Protein 1GU7 (pdb70)

Solvent-accessible surface area: 31553 Å² total; per-residue (Å²): 117,31,84,0,40,0,0,0,2,23,113,60,22,78,3,160,109,21,12,62,39,43,56,25,116,8,56,32,118,115,32,44,72,66,37,0,0,0,77,3,18,0,0,0,6,15,92,30,0,27,46,5,0,52,39,105,46,85,29,107,9,77,83,61,85,68,25,54,6,130,103,76,0,1,12,2,1,23,3,1,0,0,36,1,57,94,42,7,110,95,18,109,74,7,119,71,24,4,13,0,2,9,16,125,61,39,34,0,0,2,21,13,33,0,75,10,62,32,100,45,14,46,99,0,30,18,55,72,62,2,164,95,103,65,73,102,62,26,2,62,65,9,20,0,1,12,0,23,53,28,0,0,8,0,40,2,0,0,50,81,80,36,185,10,60,89,45,93,5,8,0,1,0,0,21,0,37,40,33,10,0,58,10,0,0,10,0,0,124,53,47,91,22,23,0,2,0,0,2,137,84,67,150,68,43,120,118,21,32,62,54,2,95,135,32,11,5,52,44,18,4,13,32,103,66,3,71,35,157,151,35,22,91,54,4,151,81,55,10,150,135,26,51,13,74,2,56,0,0,0,0,21,20,0,10,165,7,0,26,5,0,3,87,29,8,50,77,101,2,32,0,1,0,37,17,39,82,98,207,54,47,0,23,0,14,22,47,13,2,21,55,63,85,4,36,0,17,16,7,44,14,33,93,47,14,144,148,57,171,135,38,39,70,71,2,5,83,56,0,15,29,19,5,12,78,52,113,9,62,11,43,160,16,73,99,52,105,43,95,50,121,80,62,0,31,54,8,0,33,65,1,27,82,65,63,174,107,25,57,10,0,1,13,69,122,32,81,0,40,0,0,0,1,41,120,50,22,77,3,157,104,20,13,61,37,41,62,26,120,6,55,32,116,114,33,43,71,63,41,0,0,0,77,0,27,0,0,1,2,5,91,24,0,25,50,1,0,52,37,100,22,85,22,98,11,73,74,62,81,68,24,64,19,140,99,72,1,1,14,0,2,17,5,0,0,0,57,0,68,86,41,7,110,98,17,111,71,8,120,69,28,3,24,0,2,11,3,112,64,41,38,1,0,1,19,11,21,0,71,10,69,31,89,38,12,33,97,0,24,18,57,70,51,0,166,91,91,65,73,103,65,28,3,64,65,11,23,1,0,12,0,26,33,29,0,2,9,0,38,1,0,1,57,83,80,38,180,2,55,78,39,107,5,9,0,2,0,0,16,0,41,42,36,9,0,55,12,0,0,10,0,1,124,63,43,87,20,28,0,3,0,0,3,152,85,65,145,71,46,125,121,22,28,60,62,4,92,134,33,11,4,49,41,18,3,8,33,92,63,0,49,29,107,160,43,15,85,60,3,157,82,58,14,147,131,33,61,12,76,2,57,0,0,0,0,18,22,1,6,142,7,0,24,3,0,2,107,19,19,53,75,99,2,24,0,0,0,35,17,38,90,89,186,81,37,0,25,0,16,21,49,16,2,20,54,99,83,5,35,0,17,15,6,36,14,24,90,41,17,130,146,56,120,146,36,20,58,65,2,3,85,56,0,12,22,17,6,8,64,52,98,10,70,13,46,173,18,72,100,55,129,44,108,50,121,83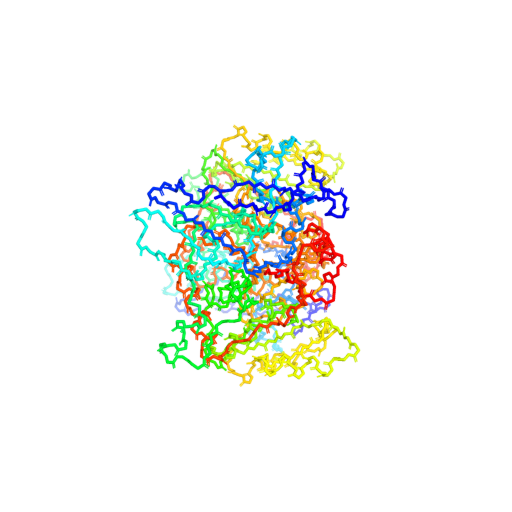,62,0,30,52,9,0,33,68,2,34,81,63,43,210,107,27,51,8,0,1,7,52

Radius of gyration: 31.9 Å; Cα contacts (8 Å, |Δi|>4): 1625; chains: 2; bounding box: 78×61×96 Å

Sequence (728 aa):
MITAQAVLYTQHGEPKDVLFTQSFEIDDDNLAPNEVIVKTLGSPVNPSDINQIQGVYPSKPAKTTGFGTTEPAAPCGNEGLFEVIKVGSNVSSLEAGDWVIPSHVNFGTWRTHALGNDDDFIKLPNPAQSKANGKPNGLTINQGATISVNPLTAYLMLTHYVKLTPGKDWFIQNGGTSAVGKYASQIGKLLNFNSISVIRDRPNLDEVVASLKELGATQVITEDQNNSREFGPTIKEWIKQSGGEAKLALNCVGGKSSTGIARKLNNNGLMLTYGGMSFQPVTIPTSLYIFKNFTSAGFWVTELLKNNKELKTSTLNQIIAWYEEGKLTDAKSIETLYDGTKPLHELYQDGVANSKDGKQLITYMITAQAVLYTQHGEPKDVLFTQSFEIDDDNLAPNEVIVKTLGSPVNPSDINQIQGVYPSKPAKTTGFGTTEPAAPCGNEGLFEVIKVGSNVSSLEAGDWVIPSHVNFGTWRTHALGNDDDFIKLPNPAQSKANGKPNGLTINQGATISVNPLTAYLMLTHYVKLTPGKDWFIQNGGTSAVGKYASQIGKLLNFNSISVIRDRPNLDEVVASLKELGATQVITEDQNNSREFGPTIKEWIKQSGGEAKLALNCVGGKSSTGIARKLNNNGLMLTYGGMSFQPVTIPTSLYIFKNFTSAGFWVTELLKNNKELKTSTLNQIIAWYEEGKLTDAKSIETLYDGTKPLHELYQDGVANSKDGKQLITY

InterPro domains:
  IPR011032 GroES-like superfamily [SSF50129] (23-195)
  IPR013149 Alcohol dehydrogenase-like, C-terminal [PF00107] (201-325)
  IPR013154 Alcohol dehydrogenase-like, N-terminal [PF08240] (55-125)
  IPR020843 Enoylreductase domain [SM00829] (35-384)
  IPR036291 NAD(P)-binding domain superfamily [SSF51735] (162-349)
  IPR051034 Mitochondrial Enoyl-ACP Reductase [PTHR43981] (22-384)

GO terms:
  GO:0006631 fatty acid metabolic process (P, IDA)
  GO:0019166 trans-2-enoyl-CoA reductase (NADPH) activity (F, IDA)
  GO:0005739 mitochondrion (C, EXP)

Organism: Candida tropicalis (NCBI:txid5482)

Structure (mmCIF, N/CA/C/O backbone):
data_1GU7
#
_entry.id   1GU7
#
_cell.length_a   66.328
_cell.length_b   100.513
_cell.length_c   80.686
_cell.angle_alpha   90.00
_cell.angle_beta   101.10
_cell.angle_gamma   90.00
#
_symmetry.space_group_name_H-M   'P 1 21 1'
#
loop_
_entity.id
_entity.type
_entity.pdbx_description
1 polymer 'ENOYL-[ACYL-CARRIER-PROTEIN] REDUCTASE [NADPH, B-SPECIFIC] 1,MITOCHONDRIAL'
2 non-polymer GLYCEROL
3 non-polymer 'SULFATE ION'
4 water water
#
loop_
_atom_site.group_PDB
_atom_site.id
_atom_site.type_symbol
_atom_site.label_atom_id
_atom_site.label_alt_id
_atom_site.label_comp_id
_atom_site.label_asym_id
_atom_site.label_entity_id
_atom_site.label_seq_id
_atom_site.pdbx_PDB_ins_code
_atom_site.Cartn_x
_atom_site.Cartn_y
_atom_site.Cartn_z
_atom_site.occupancy
_atom_site.B_iso_or_equiv
_atom_site.auth_seq_id
_atom_site.auth_comp_id
_atom_site.auth_asym_id
_atom_site.auth_atom_id
_atom_site.pdbx_PDB_model_num
ATOM 1 N N . MET A 1 1 ? -5.065 108.257 71.016 1.00 36.54 23 MET A N 1
ATOM 2 C CA . MET A 1 1 ? -5.442 109.033 69.802 1.00 35.69 23 MET A CA 1
ATOM 3 C C . MET A 1 1 ? -4.402 108.799 68.723 1.00 33.93 23 MET A C 1
ATOM 4 O O . MET A 1 1 ? -3.205 108.717 69.000 1.00 34.22 23 MET A O 1
ATOM 9 N N . ILE A 1 2 ? -4.869 108.709 67.486 1.00 31.50 24 ILE A N 1
ATOM 10 C CA . ILE A 1 2 ? -3.990 108.497 66.352 1.00 28.94 24 ILE A CA 1
ATOM 11 C C . ILE A 1 2 ? -4.121 109.715 65.449 1.00 26.23 24 ILE A C 1
ATOM 12 O O . ILE A 1 2 ? -5.220 110.197 65.233 1.00 26.95 24 ILE A O 1
ATOM 17 N N . THR A 1 3 ? -3.002 110.232 64.952 1.00 27.44 25 THR A N 1
ATOM 18 C CA . THR A 1 3 ? -3.055 111.361 64.030 1.00 27.67 25 THR A CA 1
ATOM 19 C C . THR A 1 3 ? -2.882 110.755 62.639 1.00 26.40 25 THR A C 1
ATOM 20 O O . THR A 1 3 ? -1.837 110.159 62.339 1.00 27.00 25 THR A O 1
ATOM 24 N N . ALA A 1 4 ? -3.920 110.887 61.822 1.00 25.12 26 ALA A N 1
ATOM 25 C CA . ALA A 1 4 ? -3.928 110.339 60.463 1.00 23.33 26 ALA A CA 1
ATOM 26 C C . ALA A 1 4 ? -3.818 111.421 59.393 1.00 23.59 26 ALA A C 1
ATOM 27 O O . ALA A 1 4 ? -3.977 112.613 59.679 1.00 23.91 26 ALA A O 1
ATOM 29 N N . GLN A 1 5 ? -3.533 111.010 58.157 1.00 21.15 27 GLN A N 1
ATOM 30 C CA . GLN A 1 5 ? -3.411 111.955 57.042 1.00 21.42 27 GLN A CA 1
ATOM 31 C C . GLN A 1 5 ? -4.304 111.470 55.905 1.00 22.68 27 GLN A C 1
ATOM 32 O O . GLN A 1 5 ? -4.317 110.271 55.619 1.00 18.50 27 GLN A O 1
ATOM 38 N N . ALA A 1 6 ? -5.040 112.381 55.272 1.00 20.33 28 ALA A N 1
ATOM 39 C CA . ALA A 1 6 ? -5.902 112.003 54.149 1.00 20.96 28 ALA A CA 1
ATOM 40 C C . ALA A 1 6 ? -5.731 112.950 52.977 1.00 21.99 28 ALA A C 1
ATOM 41 O O . ALA A 1 6 ? -5.540 114.156 53.163 1.00 21.80 28 ALA A O 1
ATOM 43 N N . VAL A 1 7 ? -5.808 112.394 51.768 1.00 18.34 29 VAL A N 1
ATOM 44 C CA . VAL A 1 7 ? -5.713 113.184 50.550 1.00 20.23 29 VAL A CA 1
ATOM 45 C C . VAL A 1 7 ? -7.154 113.588 50.228 1.00 20.96 29 VAL A C 1
ATOM 46 O O . VAL A 1 7 ? -8.045 112.734 50.113 1.00 20.33 29 VAL A O 1
ATOM 50 N N . LEU A 1 8 ? -7.385 114.894 50.110 1.00 21.25 30 LEU A N 1
ATOM 51 C CA . LEU A 1 8 ? -8.726 115.410 49.873 1.00 22.54 30 LEU A CA 1
ATOM 52 C C . LEU A 1 8 ? -8.755 116.527 48.831 1.00 23.20 30 LEU A C 1
ATOM 53 O O . LEU A 1 8 ? -7.716 116.987 48.351 1.00 24.25 30 LEU A O 1
ATOM 58 N N . TYR A 1 9 ? -9.965 116.934 48.477 1.00 25.07 31 TYR A N 1
ATOM 59 C CA . TYR A 1 9 ? -10.172 118.052 47.565 1.00 27.10 31 TYR A CA 1
ATOM 60 C C . TYR A 1 9 ? -11.494 118.704 47.974 1.00 28.71 31 TYR A C 1
ATOM 61 O O . TYR A 1 9 ? -12.387 118.046 48.521 1.00 28.17 31 TYR A O 1
ATOM 70 N N . THR A 1 10 ? -11.592 120.014 47.761 1.00 31.20 32 THR A N 1
ATOM 71 C CA . THR A 1 10 ? -12.801 120.746 48.114 1.00 33.06 32 THR A CA 1
ATOM 72 C C . THR A 1 10 ? -13.551 121.064 46.832 1.00 33.14 32 THR A C 1
ATOM 73 O O . THR A 1 10 ? -14.718 121.443 46.861 1.00 35.96 32 THR A O 1
ATOM 77 N N . GLN A 1 11 ? -12.864 120.901 45.711 1.00 32.42 33 GLN A N 1
ATOM 78 C CA . GLN A 1 11 ? -13.448 121.168 44.403 1.00 33.63 33 GLN A CA 1
ATOM 79 C C . GLN A 1 11 ? -12.903 120.186 43.363 1.00 32.30 33 GLN A C 1
ATOM 80 O O . GLN A 1 11 ? -11.727 119.814 43.403 1.00 29.88 33 GLN A O 1
ATOM 86 N N . HIS A 1 12 ? -13.756 119.774 42.430 1.00 31.76 34 HIS A N 1
ATOM 87 C CA . HIS A 1 12 ? -13.346 118.851 41.383 1.00 31.23 34 HIS A CA 1
ATOM 88 C C . HIS A 1 12 ? -12.411 119.510 40.388 1.00 31.64 34 HIS A C 1
ATOM 89 O O . HIS A 1 12 ? -12.500 120.714 40.130 1.00 31.43 34 HIS A O 1
ATOM 96 N N . GLY A 1 13 ? -11.524 118.709 39.819 1.00 28.48 35 GLY A N 1
ATOM 97 C CA . GLY A 1 13 ? -10.578 119.211 38.849 1.00 29.81 35 GLY A CA 1
ATOM 98 C C . GLY A 1 13 ? -9.522 118.160 38.645 1.00 29.18 35 GLY A C 1
ATOM 99 O O . GLY A 1 13 ? -9.687 117.027 39.103 1.00 27.06 35 GLY A O 1
ATOM 100 N N . GLU A 1 14 ? -8.444 118.520 37.964 1.00 27.28 36 GLU A N 1
ATOM 101 C CA . GLU A 1 14 ? -7.363 117.577 37.744 1.00 28.26 36 GLU A CA 1
ATOM 102 C C . GLU A 1 14 ? -6.674 117.370 39.097 1.00 28.01 36 GLU A C 1
ATOM 103 O O . GLU A 1 14 ? -6.503 118.319 39.865 1.00 25.58 36 GLU A O 1
ATOM 109 N N . PRO A 1 15 ? -6.296 116.121 39.421 1.00 25.90 37 PRO A N 1
ATOM 110 C CA . PRO A 1 15 ? -5.628 115.864 40.704 1.00 25.63 37 PRO A CA 1
ATOM 111 C C . PRO A 1 15 ? -4.477 116.832 41.019 1.00 27.09 37 PRO A C 1
ATOM 112 O O . PRO A 1 15 ? -4.335 117.286 42.156 1.00 25.47 37 PRO A O 1
ATOM 116 N N . LYS A 1 16 ? -3.675 117.152 40.008 1.00 27.11 38 LYS A N 1
ATOM 117 C CA . LYS A 1 16 ? -2.535 118.050 40.176 1.00 29.98 38 LYS A CA 1
ATOM 118 C C . LYS A 1 16 ? -2.920 119.459 40.639 1.00 29.57 38 LYS A C 1
ATOM 119 O O . LYS A 1 16 ? -2.080 120.183 41.185 1.00 29.41 38 LYS A O 1
ATOM 125 N N . ASP A 1 17 ? -4.177 119.841 40.435 1.00 28.39 39 ASP A N 1
ATOM 126 C CA . ASP A 1 17 ? -4.643 121.175 40.818 1.00 30.76 39 ASP A CA 1
ATOM 127 C C . ASP A 1 17 ? -5.471 121.252 42.093 1.00 30.87 39 ASP A C 1
ATOM 128 O O . ASP A 1 17 ? -5.465 122.278 42.774 1.00 32.36 39 ASP A O 1
ATOM 133 N N . VAL A 1 18 ? -6.189 120.183 42.422 1.00 27.83 40 VAL A N 1
ATOM 134 C CA . VAL A 1 18 ? -7.093 120.228 43.562 1.00 25.83 40 VAL A CA 1
ATOM 135 C C . VAL A 1 18 ? -6.802 119.415 44.824 1.00 23.95 40 VAL A C 1
ATOM 136 O O . VAL A 1 18 ? -7.470 119.604 45.836 1.00 23.78 40 VAL A O 1
ATOM 140 N N . LEU A 1 19 ? -5.821 118.523 44.777 1.00 24.88 41 LEU A N 1
ATOM 141 C CA . LEU A 1 19 ? -5.531 117.690 45.951 1.00 23.21 41 LEU A CA 1
ATOM 142 C C . LEU A 1 19 ? -4.652 118.342 47.016 1.00 22.57 41 LEU A C 1
ATOM 143 O O . LEU A 1 19 ? -3.789 119.150 46.703 1.00 24.33 41 LEU A O 1
ATOM 148 N N . PHE A 1 20 ? -4.893 117.988 48.275 1.00 21.32 42 PHE A N 1
ATOM 149 C CA . PHE A 1 20 ? -4.065 118.468 49.374 1.00 21.75 42 PHE A CA 1
ATOM 150 C C . PHE A 1 20 ? -4.149 117.427 50.486 1.00 23.11 42 PHE A C 1
ATOM 151 O O . PHE A 1 20 ? -5.010 116.536 50.452 1.00 22.07 42 PHE A O 1
ATOM 159 N N . THR A 1 21 ? -3.232 117.502 51.445 1.00 21.29 43 THR A N 1
ATOM 160 C CA . THR A 1 21 ? -3.247 116.551 52.540 1.00 20.19 43 THR A CA 1
ATOM 161 C C . THR A 1 21 ? -3.750 117.198 53.815 1.00 24.05 43 THR A C 1
ATOM 162 O O . THR A 1 21 ? -3.333 118.305 54.185 1.00 21.88 43 THR A O 1
ATOM 166 N N . GLN A 1 22 ? -4.649 116.484 54.477 1.00 24.85 44 GLN A N 1
ATOM 167 C CA . GLN A 1 22 ? -5.281 116.939 55.703 1.00 28.97 44 GLN A CA 1
ATOM 168 C C . GLN A 1 22 ? -4.959 116.021 56.864 1.00 29.97 44 GLN A C 1
ATOM 169 O O . GLN A 1 22 ? -5.080 114.802 56.761 1.00 27.14 44 GLN A O 1
ATOM 175 N N . SER A 1 23 ? -4.556 116.619 57.995 1.00 28.08 45 SER A N 1
ATOM 176 C CA . SER A 1 23 ? -4.280 115.793 59.148 1.00 30.27 45 SER A CA 1
ATOM 177 C C . SER A 1 23 ? -5.584 115.689 59.944 1.00 29.28 45 SER A C 1
ATOM 178 O O . SER A 1 23 ? -6.350 116.652 60.009 1.00 27.41 45 SER A O 1
ATOM 183 N N . PHE A 1 24 ? -5.874 114.518 60.509 1.00 26.72 46 PHE A N 1
ATOM 184 C CA . PHE A 1 24 ? -7.097 114.370 61.307 1.00 26.73 46 PHE A CA 1
ATOM 185 C C . PHE A 1 24 ? -6.872 113.344 62.412 1.00 27.58 46 PHE A C 1
ATOM 186 O O . PHE A 1 24 ? -5.933 112.546 62.345 1.00 27.05 46 PHE A O 1
ATOM 194 N N . GLU A 1 25 ? -7.711 113.381 63.442 1.00 27.83 47 GLU A N 1
ATOM 195 C CA . GLU A 1 25 ? -7.540 112.473 64.569 1.00 30.02 47 GLU A CA 1
ATOM 196 C C . GLU A 1 25 ? -8.616 111.414 64.699 1.00 28.08 47 GLU A C 1
ATOM 197 O O . GLU A 1 25 ? -9.789 111.640 64.398 1.00 27.87 47 GLU A O 1
ATOM 203 N N . ILE A 1 26 ? -8.187 110.240 65.149 1.00 28.22 48 ILE A N 1
ATOM 204 C CA . ILE A 1 26 ? -9.096 109.131 65.372 1.00 28.96 48 ILE A CA 1
ATOM 205 C C . ILE A 1 26 ? -8.842 108.722 66.811 1.00 29.36 48 ILE A C 1
ATOM 206 O O . ILE A 1 26 ? -7.699 108.480 67.195 1.00 29.42 48 ILE A O 1
ATOM 211 N N . ASP A 1 27 ? -9.903 108.646 67.602 1.00 31.39 49 ASP A N 1
ATOM 212 C CA . ASP A 1 27 ? -9.749 108.292 69.002 1.00 34.80 49 ASP A CA 1
ATOM 213 C C . ASP A 1 27 ? -9.865 106.796 69.213 1.00 34.32 49 ASP A C 1
ATOM 214 O O . ASP A 1 27 ? -10.963 106.264 69.324 1.00 35.09 49 ASP A O 1
ATOM 219 N N . ASP A 1 28 ? -8.720 106.127 69.285 1.00 36.06 50 ASP A N 1
ATOM 220 C CA . ASP A 1 28 ? -8.686 104.680 69.467 1.00 38.22 50 ASP A CA 1
ATOM 221 C C . ASP A 1 28 ? -9.065 104.238 70.874 1.00 41.05 50 ASP A C 1
ATOM 222 O O . ASP A 1 28 ? -9.240 103.042 71.131 1.00 41.68 50 ASP A O 1
ATOM 227 N N . ASP A 1 29 ? -9.204 105.194 71.786 1.00 43.25 51 ASP A N 1
ATOM 228 C CA . ASP A 1 29 ? -9.580 104.858 73.156 1.00 45.85 51 ASP A CA 1
ATOM 229 C C . ASP A 1 29 ? -11.081 105.003 73.370 1.00 46.64 51 ASP A C 1
ATOM 230 O O . ASP A 1 29 ? -11.581 104.757 74.469 1.00 47.97 51 ASP A O 1
ATOM 235 N N . ASN A 1 30 ? -11.805 105.395 72.325 1.00 46.43 52 ASN A N 1
ATOM 236 C CA . ASN A 1 30 ? -13.249 105.569 72.446 1.00 46.71 52 ASN A CA 1
ATOM 237 C C . ASN A 1 30 ? -14.030 104.920 71.303 1.00 45.44 52 ASN A C 1
ATOM 238 O O . ASN A 1 30 ? -14.907 105.538 70.707 1.00 45.05 52 ASN A O 1
ATOM 243 N N . LEU A 1 31 ? -13.718 103.660 71.018 1.00 43.56 53 LEU A N 1
ATOM 244 C CA . LEU A 1 31 ? -14.383 102.920 69.950 1.00 42.08 53 LEU A CA 1
ATOM 245 C C . LEU A 1 31 ? -15.760 102.401 70.371 1.00 40.89 53 LEU A C 1
ATOM 246 O O . LEU A 1 31 ? -15.916 101.870 71.467 1.00 40.61 53 LEU A O 1
ATOM 251 N N . ALA A 1 32 ? -16.751 102.562 69.501 1.00 38.96 54 ALA A N 1
ATOM 252 C CA . ALA A 1 32 ? -18.095 102.066 69.766 1.00 37.76 54 ALA A CA 1
ATOM 253 C C . ALA A 1 32 ? -18.029 100.548 69.597 1.00 38.19 54 ALA A C 1
ATOM 254 O O . ALA A 1 32 ? -17.145 100.036 68.908 1.00 37.91 54 ALA A O 1
ATOM 256 N N . PRO A 1 33 ? -18.961 99.808 70.221 1.00 37.74 55 PRO A N 1
ATOM 257 C CA . PRO A 1 33 ? -19.023 98.342 70.160 1.00 36.35 55 PRO A CA 1
ATOM 258 C C . PRO A 1 33 ? -18.741 97.652 68.823 1.00 34.72 55 PRO A C 1
ATOM 259 O O . PRO A 1 33 ? -18.035 96.645 68.791 1.00 34.05 55 PRO A O 1
ATOM 263 N N . ASN A 1 34 ? -19.295 98.175 67.732 1.00 34.08 56 ASN A N 1
ATOM 264 C CA . ASN A 1 34 ? -19.085 97.569 66.417 1.00 32.68 56 ASN A CA 1
ATOM 265 C C . ASN A 1 34 ? -18.024 98.261 65.549 1.00 30.66 56 ASN A C 1
ATOM 266 O O . ASN A 1 34 ? -17.879 97.923 64.376 1.00 29.54 56 ASN A O 1
ATOM 271 N N . GLU A 1 35 ? -17.279 99.202 66.114 1.00 28.93 57 GLU A N 1
ATOM 272 C CA . GLU A 1 35 ? -16.281 99.912 65.328 1.00 28.54 57 GLU A CA 1
ATOM 273 C C . GLU A 1 35 ? -14.926 99.236 65.219 1.00 26.60 57 GLU A C 1
ATOM 274 O O . GLU A 1 35 ? -14.535 98.424 66.062 1.00 24.46 57 GLU A O 1
ATOM 280 N N . VAL A 1 36 ? -14.214 99.593 64.153 1.00 24.51 58 VAL A N 1
ATOM 281 C CA . VAL A 1 36 ? -12.900 99.054 63.864 1.00 23.94 58 VAL A CA 1
ATOM 282 C C . VAL A 1 36 ? -11.991 100.184 63.367 1.00 22.96 58 VAL A C 1
ATOM 283 O O . VAL A 1 36 ? -12.442 101.071 62.641 1.00 23.49 58 VAL A O 1
ATOM 290 N N . ILE A 1 37 ? -10.731 100.169 63.784 1.00 19.86 59 ILE A N 1
ATOM 291 C CA . ILE A 1 37 ? -9.774 101.151 63.302 1.00 20.77 59 ILE A CA 1
ATOM 292 C C . ILE A 1 37 ? -8.741 100.369 62.516 1.00 20.20 59 ILE A C 1
ATOM 293 O O . ILE A 1 37 ? -8.259 99.331 62.981 1.00 19.95 59 ILE A O 1
ATOM 298 N N . VAL A 1 38 ? -8.418 100.864 61.326 1.00 17.97 60 VAL A N 1
ATOM 299 C CA . VAL A 1 38 ? -7.441 100.212 60.472 1.00 17.06 60 VAL A CA 1
ATOM 300 C C . VAL A 1 38 ? -6.352 101.183 60.073 1.00 16.98 60 VAL A C 1
ATOM 301 O O . VAL A 1 38 ? -6.555 102.405 60.089 1.00 16.98 60 VAL A O 1
ATOM 305 N N . LYS A 1 39 ? -5.199 100.626 59.721 1.00 17.44 61 LYS A N 1
ATOM 306 C CA . LYS A 1 39 ? -4.089 101.414 59.212 1.00 16.76 61 LYS A CA 1
ATOM 307 C C . LYS A 1 39 ? -3.942 100.945 57.763 1.00 16.83 61 LYS A C 1
ATOM 308 O O . LYS A 1 39 ? -4.067 99.759 57.468 1.00 16.54 61 LYS A O 1
ATOM 314 N N . THR A 1 40 ? -3.694 101.872 56.855 1.00 14.36 62 THR A N 1
ATOM 315 C CA . THR A 1 40 ? -3.553 101.525 55.444 1.00 15.10 62 THR A CA 1
ATOM 316 C C . THR A 1 40 ? -2.182 100.918 55.196 1.00 14.78 62 THR A C 1
ATOM 317 O O . THR A 1 40 ? -1.182 101.403 55.730 1.00 14.66 62 THR A O 1
ATOM 321 N N . LEU A 1 41 ? -2.132 99.842 54.409 1.00 15.50 63 LEU A N 1
ATOM 322 C CA . LEU A 1 41 ? -0.856 99.239 54.056 1.00 15.12 63 LEU A CA 1
ATOM 323 C C . LEU A 1 41 ? -0.464 99.703 52.655 1.00 14.61 63 LEU A C 1
ATOM 324 O O . LEU A 1 41 ? 0.719 99.877 52.353 1.00 15.10 63 LEU A O 1
ATOM 329 N N . GLY A 1 42 ? -1.461 99.873 51.788 1.00 15.01 64 GLY A N 1
ATOM 330 C CA . GLY A 1 42 ? -1.186 100.362 50.446 1.00 15.48 64 GLY A CA 1
ATOM 331 C C . GLY A 1 42 ? -2.483 100.583 49.680 1.00 14.66 64 GLY A C 1
ATOM 332 O O . GLY A 1 42 ? -3.487 99.929 49.941 1.00 13.98 64 GLY A O 1
ATOM 333 N N . SER A 1 43 ? -2.485 101.534 48.755 1.00 13.21 65 SER A N 1
ATOM 334 C CA . SER A 1 43 ? -3.673 101.753 47.940 1.00 13.98 65 SER A CA 1
ATOM 335 C C . SER A 1 43 ? -3.208 102.270 46.590 1.00 15.14 65 SER A C 1
ATOM 336 O O . SER A 1 43 ? -2.312 103.119 46.488 1.00 14.50 65 SER A O 1
ATOM 339 N N . PRO A 1 44 ? -3.782 101.713 45.520 1.00 14.60 66 PRO A N 1
ATOM 340 C CA . PRO A 1 44 ? -3.403 102.112 44.168 1.00 13.02 66 PRO A CA 1
ATOM 341 C C . PRO A 1 44 ? -4.095 103.332 43.622 1.00 12.91 66 PRO A C 1
ATOM 342 O O . PRO A 1 44 ? -5.099 103.806 44.154 1.00 13.39 66 PRO A O 1
ATOM 346 N N . VAL A 1 45 ? -3.559 103.789 42.500 1.00 15.31 67 VAL A N 1
ATOM 347 C CA . VAL A 1 45 ? -4.173 104.879 41.755 1.00 14.11 67 VAL A CA 1
ATOM 348 C C . VAL A 1 45 ? -4.802 104.202 40.538 1.00 16.13 67 VAL A C 1
ATOM 349 O O . VAL A 1 45 ? -4.085 103.654 39.692 1.00 17.16 67 VAL A O 1
ATOM 353 N N . ASN A 1 46 ? -6.130 104.216 40.478 1.00 16.35 68 ASN A N 1
ATOM 354 C CA . ASN A 1 46 ? -6.874 103.626 39.358 1.00 17.70 68 ASN A CA 1
ATOM 355 C C . ASN A 1 46 ? -7.565 104.731 38.565 1.00 19.81 68 ASN A C 1
ATOM 356 O O . ASN A 1 46 ? -7.847 105.797 39.081 1.00 17.49 68 ASN A O 1
ATOM 361 N N . PRO A 1 47 ? -7.863 104.473 37.288 1.00 22.03 69 PRO A N 1
ATOM 362 C CA . PRO A 1 47 ? -8.536 105.495 36.477 1.00 22.27 69 PRO A CA 1
ATOM 363 C C . PRO A 1 47 ? -9.820 106.032 37.109 1.00 22.27 69 PRO A C 1
ATOM 364 O O . PRO A 1 47 ? -10.076 107.236 37.059 1.00 21.87 69 PRO A O 1
ATOM 368 N N . SER A 1 48 ? -10.628 105.158 37.708 1.00 20.01 70 SER A N 1
ATOM 369 C CA . SER A 1 48 ? -11.870 105.599 38.323 1.00 20.98 70 SER A CA 1
ATOM 370 C C . SER A 1 48 ? -11.631 106.554 39.491 1.00 21.88 70 SER A C 1
ATOM 371 O O . SER A 1 48 ? -12.460 107.426 39.767 1.00 20.26 70 SER A O 1
ATOM 374 N N . ASP A 1 49 ? -10.506 106.385 40.189 1.00 20.13 71 ASP A N 1
ATOM 375 C CA . ASP A 1 49 ? -10.181 107.273 41.304 1.00 19.36 71 ASP A CA 1
ATOM 376 C C . ASP A 1 49 ? -9.975 108.682 40.749 1.00 18.97 71 ASP A C 1
ATOM 377 O O . ASP A 1 49 ? -10.421 109.661 41.333 1.00 20.51 71 ASP A O 1
ATOM 382 N N . ILE A 1 50 ? -9.255 108.752 39.639 1.00 20.61 72 ILE A N 1
ATOM 383 C CA . ILE A 1 50 ? -8.946 110.003 38.969 1.00 20.84 72 ILE A CA 1
ATOM 384 C C . ILE A 1 50 ? -10.225 110.646 38.417 1.00 23.96 72 ILE A C 1
ATOM 385 O O . ILE A 1 50 ? -10.424 111.850 38.539 1.00 22.73 72 ILE A O 1
ATOM 390 N N . ASN A 1 51 ? -11.109 109.841 37.834 1.00 24.61 73 ASN A N 1
ATOM 391 C CA . ASN A 1 51 ? -12.357 110.374 37.292 1.00 26.44 73 ASN A CA 1
ATOM 392 C C . ASN A 1 51 ? -13.264 110.957 38.385 1.00 26.24 73 ASN A C 1
ATOM 393 O O . ASN A 1 51 ? -13.982 111.928 38.145 1.00 26.25 73 ASN A O 1
ATOM 398 N N . GLN A 1 52 ? -13.242 110.386 39.589 1.00 24.71 74 GLN A N 1
ATOM 399 C CA . GLN A 1 52 ? -14.083 110.915 40.667 1.00 24.70 74 GLN A CA 1
ATOM 400 C C . GLN A 1 52 ? -13.604 112.299 41.082 1.00 26.88 74 GLN A C 1
ATOM 401 O O . GLN A 1 52 ? -14.416 113.196 41.345 1.00 27.19 74 GLN A O 1
ATOM 407 N N . ILE A 1 53 ? -12.285 112.451 41.172 1.00 26.29 75 ILE A N 1
ATOM 408 C CA . ILE A 1 53 ? -11.674 113.722 41.538 1.00 25.75 75 ILE A CA 1
ATOM 409 C C . ILE A 1 53 ? -11.992 114.742 40.437 1.00 26.34 75 ILE A C 1
ATOM 410 O O . ILE A 1 53 ? -12.253 115.915 40.721 1.00 28.79 75 ILE A O 1
ATOM 415 N N . GLN A 1 54 ? -11.979 114.287 39.187 1.00 26.49 76 GLN A N 1
ATOM 416 C CA . GLN A 1 54 ? -12.263 115.165 38.045 1.00 28.23 76 GLN A CA 1
ATOM 417 C C . GLN A 1 54 ? -13.724 115.554 38.018 1.00 29.68 76 GLN A C 1
ATOM 418 O O . GLN A 1 54 ? -14.104 116.531 37.359 1.00 31.40 76 GLN A O 1
ATOM 424 N N . GLY A 1 55 ? -14.542 114.784 38.730 1.00 29.59 77 GLY A N 1
ATOM 425 C CA . GLY A 1 55 ? -15.968 115.031 38.793 1.00 31.13 77 GLY A CA 1
ATOM 426 C C . GLY A 1 55 ? -16.747 114.422 37.636 1.00 32.47 77 GLY A C 1
ATOM 427 O O . GLY A 1 55 ? -17.898 114.792 37.408 1.00 33.98 77 GLY A O 1
ATOM 428 N N . VAL A 1 56 ? -16.134 113.493 36.903 1.00 33.66 78 VAL A N 1
ATOM 429 C CA . VAL A 1 56 ? -16.802 112.859 35.764 1.00 33.96 78 VAL A CA 1
ATOM 430 C C . VAL A 1 56 ? -17.071 111.361 35.939 1.00 34.49 78 VAL A C 1
ATOM 431 O O . VAL A 1 56 ? -17.092 110.610 34.966 1.00 38.19 78 VAL A O 1
ATOM 435 N N . TYR A 1 57 ? -17.282 110.932 37.175 1.00 33.22 79 TYR A N 1
ATOM 436 C CA . TYR A 1 57 ? -17.567 109.530 37.454 1.00 32.17 79 TYR A CA 1
ATOM 437 C C . TYR A 1 57 ? -18.949 109.464 38.101 1.00 32.75 79 TYR A C 1
ATOM 438 O O . TYR A 1 57 ? -19.283 110.292 38.950 1.00 32.90 79 TYR A O 1
ATOM 447 N N . PRO A 1 58 ? -19.781 108.488 37.695 1.00 32.58 80 PRO A N 1
ATOM 448 C CA . PRO A 1 58 ? -21.141 108.307 38.219 1.00 34.09 80 PRO A CA 1
ATOM 449 C C . PRO A 1 58 ? -21.284 108.121 39.725 1.00 35.13 80 PRO A C 1
ATOM 450 O O . PRO A 1 58 ? -22.321 108.447 40.304 1.00 35.12 80 PRO A O 1
ATOM 454 N N . SER A 1 59 ? -20.251 107.598 40.367 1.00 35.01 81 SER A N 1
ATOM 455 C CA . SER A 1 59 ? -20.312 107.375 41.804 1.00 37.51 81 SER A CA 1
ATOM 456 C C . SER A 1 59 ? -19.160 108.116 42.481 1.00 38.20 81 SER A C 1
ATOM 457 O O . SER A 1 59 ? -18.016 108.017 42.039 1.00 37.41 81 SER A O 1
ATOM 460 N N . LYS A 1 60 ? -19.459 108.860 43.545 1.00 38.78 82 LYS A N 1
ATOM 461 C CA . LYS A 1 60 ? -18.419 109.608 44.249 1.00 40.77 82 LYS A CA 1
ATOM 462 C C . LYS A 1 60 ? -18.683 109.757 45.748 1.00 39.26 82 LYS A C 1
ATOM 463 O O . LYS A 1 60 ? -19.824 109.788 46.183 1.00 39.90 82 LYS A O 1
ATOM 469 N N . PRO A 1 61 ? -17.614 109.833 46.553 1.00 38.74 83 PRO A N 1
ATOM 470 C CA . PRO A 1 61 ? -17.736 109.987 48.006 1.00 38.56 83 PRO A CA 1
ATOM 471 C C . PRO A 1 61 ? -18.332 111.348 48.332 1.00 39.52 83 PRO A C 1
ATOM 472 O O . PRO A 1 61 ? -18.006 112.351 47.692 1.00 37.63 83 PRO A O 1
ATOM 476 N N . ALA A 1 62 ? -19.194 111.381 49.337 1.00 40.48 84 ALA A N 1
ATOM 477 C CA . ALA A 1 62 ? -19.835 112.628 49.728 1.00 42.53 84 ALA A CA 1
ATOM 478 C C . ALA A 1 62 ? -18.823 113.580 50.343 1.00 43.49 84 ALA A C 1
ATOM 479 O O . ALA A 1 62 ? -17.803 113.158 50.889 1.00 43.12 84 ALA A O 1
ATOM 481 N N . LYS A 1 63 ? -19.088 114.876 50.245 1.00 45.85 85 LYS A N 1
ATOM 482 C CA . LYS A 1 63 ? -18.179 115.844 50.837 1.00 47.14 85 LYS A CA 1
ATOM 483 C C . LYS A 1 63 ? -18.561 116.051 52.290 1.00 47.28 85 LYS A C 1
ATOM 484 O O . LYS A 1 63 ? -19.743 116.069 52.630 1.00 48.86 85 LYS A O 1
ATOM 490 N N . THR A 1 64 ? -17.564 116.206 53.151 1.00 47.76 86 THR A N 1
ATOM 491 C CA . THR A 1 64 ? -17.848 116.414 54.559 1.00 47.06 86 THR A CA 1
ATOM 492 C C . THR A 1 64 ? -16.774 117.168 55.312 1.00 46.71 86 THR A C 1
ATOM 493 O O . THR A 1 64 ? -15.665 117.398 54.822 1.00 44.57 86 THR A O 1
ATOM 497 N N . THR A 1 65 ? -17.135 117.532 56.533 1.00 47.30 87 THR A N 1
ATOM 498 C CA . THR A 1 65 ? -16.263 118.253 57.435 1.00 48.67 87 THR A CA 1
ATOM 499 C C . THR A 1 65 ? -15.595 117.198 58.299 1.00 48.25 87 THR A C 1
ATOM 500 O O . THR A 1 65 ? -14.725 117.505 59.114 1.00 48.35 87 THR A O 1
ATOM 504 N N . GLY A 1 66 ? -16.020 115.950 58.089 1.00 46.90 88 GLY A N 1
ATOM 505 C CA . GLY A 1 66 ? -15.512 114.811 58.832 1.00 43.70 88 GLY A CA 1
ATOM 506 C C . GLY A 1 66 ? -14.027 114.756 59.113 1.00 42.72 88 GLY A C 1
ATOM 507 O O . GLY A 1 66 ? -13.622 114.387 60.216 1.00 43.46 88 GLY A O 1
ATOM 508 N N . PHE A 1 67 ? -13.202 115.097 58.129 1.00 40.23 89 PHE A N 1
ATOM 509 C CA . PHE A 1 67 ? -11.768 115.067 58.346 1.00 38.80 89 PHE A CA 1
ATOM 510 C C . PHE A 1 67 ? -11.348 116.397 58.992 1.00 40.72 89 PHE A C 1
ATOM 511 O O . PHE A 1 67 ? -10.173 116.750 59.047 1.00 36.64 89 PHE A O 1
ATOM 519 N N . GLY A 1 68 ? -12.355 117.116 59.484 1.00 43.89 90 GLY A N 1
ATOM 520 C CA . GLY A 1 68 ? -12.144 118.379 60.170 1.00 48.41 90 GLY A CA 1
ATOM 521 C C . GLY A 1 68 ? -11.849 119.611 59.337 1.00 49.95 90 GLY A C 1
ATOM 522 O O . GLY A 1 68 ? -12.112 120.726 59.777 1.00 51.84 90 GLY A O 1
ATOM 523 N N . THR A 1 69 ? -11.298 119.414 58.146 1.00 51.48 91 THR A N 1
ATOM 524 C CA . THR A 1 69 ? -10.941 120.511 57.248 1.00 52.39 91 THR A CA 1
ATOM 525 C C . THR A 1 69 ? -11.746 121.791 57.378 1.00 53.44 91 THR A C 1
ATOM 526 O O . THR A 1 69 ? -12.867 121.813 57.898 1.00 52.98 91 THR A O 1
ATOM 530 N N . THR A 1 70 ? -11.138 122.861 56.874 1.00 54.84 92 THR A N 1
ATOM 531 C CA . THR A 1 70 ? -11.781 124.158 56.805 1.00 55.61 92 THR A CA 1
ATOM 532 C C . THR A 1 70 ? -12.328 124.033 55.369 1.00 55.94 92 THR A C 1
ATOM 533 O O . THR A 1 70 ? -11.550 124.020 54.414 1.00 56.87 92 THR A O 1
ATOM 537 N N . GLU A 1 71 ? -13.646 123.878 55.236 1.00 56.08 93 GLU A N 1
ATOM 538 C CA . GLU A 1 71 ? -14.347 123.736 53.944 1.00 55.59 93 GLU A CA 1
ATOM 539 C C . GLU A 1 71 ? -14.665 122.284 53.553 1.00 54.05 93 GLU A C 1
ATOM 540 O O . GLU A 1 71 ? -13.798 121.410 53.620 1.00 53.86 93 GLU A O 1
ATOM 546 N N . PRO A 1 72 ? -15.933 122.011 53.178 1.00 51.81 94 PRO A N 1
ATOM 547 C CA . PRO A 1 72 ? -16.359 120.675 52.768 1.00 49.50 94 PRO A CA 1
ATOM 548 C C . PRO A 1 72 ? -15.285 120.029 51.900 1.00 46.65 94 PRO A C 1
ATOM 549 O O . PRO A 1 72 ? -14.649 120.698 51.078 1.00 46.02 94 PRO A O 1
ATOM 553 N N . ALA A 1 73 ? -15.069 118.732 52.097 1.00 42.84 95 ALA A N 1
ATOM 554 C CA . ALA A 1 73 ? -14.037 118.032 51.349 1.00 37.14 95 ALA A CA 1
ATOM 555 C C . ALA A 1 73 ? -14.333 116.548 51.180 1.00 34.07 95 ALA A C 1
ATOM 556 O O . ALA A 1 73 ? -14.929 115.919 52.055 1.00 33.16 95 ALA A O 1
ATOM 558 N N . ALA A 1 74 ? -13.897 115.997 50.049 1.00 30.34 96 ALA A N 1
ATOM 559 C CA . ALA A 1 74 ? -14.115 114.583 49.746 1.00 28.31 96 ALA A CA 1
ATOM 560 C C . ALA A 1 74 ? -12.804 113.814 49.726 1.00 25.62 96 ALA A C 1
ATOM 561 O O . ALA A 1 74 ? -11.768 114.344 49.316 1.00 22.43 96 ALA A O 1
ATOM 563 N N . PRO A 1 75 ? -12.834 112.548 50.179 1.00 22.08 97 PRO A N 1
ATOM 564 C CA . PRO A 1 75 ? -11.622 111.719 50.188 1.00 21.94 97 PRO A CA 1
ATOM 565 C C . PRO A 1 75 ? -11.442 111.127 48.785 1.00 19.98 97 PRO A C 1
ATOM 566 O O . PRO A 1 75 ? -12.276 111.359 47.902 1.00 21.52 97 PRO A O 1
ATOM 570 N N . CYS A 1 76 ? -10.359 110.378 48.582 1.00 17.66 98 CYS A N 1
ATOM 571 C CA . CYS A 1 76 ? -10.032 109.816 47.274 1.00 16.29 98 CYS A CA 1
ATOM 572 C C . CYS A 1 76 ? -9.668 108.353 47.361 1.00 16.25 98 CYS A C 1
ATOM 573 O O . CYS A 1 76 ? -9.183 107.888 48.395 1.00 16.81 98 CYS A O 1
ATOM 576 N N . GLY A 1 77 ? -9.871 107.649 46.250 1.00 16.91 99 GLY A N 1
ATOM 577 C CA . GLY A 1 77 ? -9.494 106.245 46.188 1.00 14.06 99 GLY A CA 1
ATOM 578 C C . GLY A 1 77 ? -10.588 105.276 46.583 1.00 15.76 99 GLY A C 1
ATOM 579 O O . GLY A 1 77 ? -11.289 105.493 47.565 1.00 15.22 99 GLY A O 1
ATOM 580 N N . ASN A 1 78 ? -10.725 104.191 45.824 1.00 15.76 100 ASN A N 1
ATOM 581 C CA . ASN A 1 78 ? -11.749 103.191 46.122 1.00 14.65 100 ASN A CA 1
ATOM 582 C C . ASN A 1 78 ? -11.180 101.830 46.521 1.00 14.80 100 ASN A C 1
ATOM 583 O O . ASN A 1 78 ? -11.872 101.036 47.148 1.00 17.56 100 ASN A O 1
ATOM 588 N N . GLU A 1 79 ? -9.936 101.562 46.136 1.00 14.60 101 GLU A N 1
ATOM 589 C CA . GLU A 1 79 ? -9.319 100.274 46.445 1.00 14.92 101 GLU A CA 1
ATOM 590 C C . GLU A 1 79 ? -8.163 100.429 47.404 1.00 14.57 101 GLU A C 1
ATOM 591 O O . GLU A 1 79 ? -7.447 101.431 47.373 1.00 13.81 101 GLU A O 1
ATOM 597 N N . GLY A 1 80 ? -7.955 99.416 48.230 1.00 14.02 102 GLY A N 1
ATOM 598 C CA . GLY A 1 80 ? -6.814 99.476 49.126 1.00 13.37 102 GLY A CA 1
ATOM 599 C C . GLY A 1 80 ? -6.766 98.340 50.113 1.00 14.24 102 GLY A C 1
ATOM 600 O O . GLY A 1 80 ? -7.795 97.702 50.371 1.00 14.23 102 GLY A O 1
ATOM 601 N N . LEU A 1 81 ? -5.573 98.099 50.662 1.00 13.38 103 LEU A N 1
ATOM 602 C CA . LEU A 1 81 ? -5.369 97.051 51.663 1.00 12.99 103 LEU A CA 1
ATOM 603 C C . LEU A 1 81 ? -5.101 97.734 52.992 1.00 13.52 103 LEU A C 1
ATOM 604 O O . LEU A 1 81 ? -4.257 98.639 53.075 1.00 14.33 103 LEU A O 1
ATOM 609 N N . PHE A 1 82 ? -5.833 97.304 54.020 1.00 14.44 104 PHE A N 1
ATOM 610 C CA . PHE A 1 82 ? -5.718 97.861 55.365 1.00 13.30 104 PHE A CA 1
ATOM 611 C C . PHE A 1 82 ? -5.463 96.759 56.368 1.00 14.15 104 PHE A C 1
ATOM 612 O O . PHE A 1 82 ? -5.676 95.576 56.084 1.00 15.27 104 PHE A O 1
ATOM 620 N N . GLU A 1 83 ? -5.008 97.152 57.556 1.00 14.97 105 GLU A N 1
ATOM 621 C CA . GLU A 1 83 ? -4.764 96.179 58.618 1.00 14.42 105 GLU A CA 1
ATOM 622 C C . GLU A 1 83 ? -5.463 96.667 59.873 1.00 15.13 105 GLU A C 1
ATOM 623 O O . GLU A 1 83 ? -5.348 97.831 60.258 1.00 15.03 105 GLU A O 1
ATOM 629 N N . VAL A 1 84 ? -6.208 95.775 60.500 1.00 14.24 106 VAL A N 1
ATOM 630 C CA . VAL A 1 84 ? -6.930 96.131 61.721 1.00 15.97 106 VAL A CA 1
ATOM 631 C C . VAL A 1 84 ? -5.951 96.414 62.858 1.00 17.40 106 VAL A C 1
ATOM 632 O O . VAL A 1 84 ? -5.028 95.631 63.116 1.00 14.91 106 VAL A O 1
ATOM 636 N N . ILE A 1 85 ? -6.134 97.533 63.548 1.00 17.91 107 ILE A N 1
ATOM 637 C CA . ILE A 1 85 ? -5.239 97.778 64.655 1.00 20.68 107 ILE A CA 1
ATOM 638 C C . ILE A 1 85 ? -6.002 97.717 65.967 1.00 21.27 107 ILE A C 1
ATOM 639 O O . ILE A 1 85 ? -5.421 97.422 67.004 1.00 22.79 107 ILE A O 1
ATOM 644 N N . LYS A 1 86 ? -7.308 97.948 65.921 1.00 22.16 108 LYS A N 1
ATOM 645 C CA . LYS A 1 86 ? -8.115 97.878 67.145 1.00 24.07 108 LYS A CA 1
ATOM 646 C C . LYS A 1 86 ? -9.597 97.716 66.821 1.00 24.21 108 LYS A C 1
ATOM 647 O O . LYS A 1 86 ? -10.078 98.250 65.827 1.00 23.08 108 LYS A O 1
ATOM 653 N N . VAL A 1 87 ? -10.325 96.977 67.661 1.00 24.12 109 VAL A N 1
ATOM 654 C CA . VAL A 1 87 ? -11.750 96.757 67.438 1.00 24.43 109 VAL A CA 1
ATOM 655 C C . VAL A 1 87 ? -12.562 97.005 68.703 1.00 26.59 109 VAL A C 1
ATOM 656 O O . VAL A 1 87 ? -12.023 96.948 69.813 1.00 27.06 109 VAL A O 1
ATOM 660 N N . GLY A 1 88 ? -13.849 97.286 68.514 1.00 27.92 110 GLY A N 1
ATOM 661 C CA . GLY A 1 88 ? -14.754 97.539 69.623 1.00 30.66 110 GLY A CA 1
ATOM 662 C C . GLY A 1 88 ? -15.152 96.269 70.362 1.00 32.88 110 GLY A C 1
ATOM 663 O O . GLY A 1 88 ? -14.900 95.150 69.899 1.00 30.89 110 GLY A O 1
ATOM 664 N N . SER A 1 89 ? -15.795 96.454 71.514 1.00 33.05 111 SER A N 1
ATOM 665 C CA . SER A 1 89 ? -16.226 95.354 72.376 1.00 34.48 111 SER A CA 1
ATOM 666 C C . SER A 1 89 ? -17.179 94.327 71.776 1.00 34.62 111 SER A C 1
ATOM 667 O O . SER A 1 89 ? -17.265 93.211 72.281 1.00 36.16 111 SER A O 1
ATOM 670 N N . ASN A 1 90 ? -17.904 94.684 70.723 1.00 33.99 112 ASN A N 1
ATOM 671 C CA . ASN A 1 90 ? -18.839 93.739 70.121 1.00 33.71 112 ASN A CA 1
ATOM 672 C C . ASN A 1 90 ? -18.336 93.174 68.790 1.00 33.41 112 ASN A C 1
ATOM 673 O O . ASN A 1 90 ? -19.067 92.475 68.089 1.00 32.95 112 ASN A O 1
ATOM 678 N N . VAL A 1 91 ? -17.087 93.477 68.440 1.00 31.54 113 VAL A N 1
ATOM 679 C CA . VAL A 1 91 ? -16.537 92.975 67.185 1.00 28.48 113 VAL A CA 1
ATOM 680 C C . VAL A 1 91 ? -15.912 91.593 67.370 1.00 27.74 113 VAL A C 1
ATOM 681 O O . VAL A 1 91 ? -15.015 91.408 68.198 1.00 28.51 113 VAL A O 1
ATOM 685 N N . SER A 1 92 ? -16.386 90.622 66.593 1.00 28.59 114 SER A N 1
ATOM 686 C CA . SER A 1 92 ? -15.871 89.257 66.681 1.00 27.91 114 SER A CA 1
ATOM 687 C C . SER A 1 92 ? -15.296 88.759 65.353 1.00 28.74 114 SER A C 1
ATOM 688 O O . SER A 1 92 ? -14.464 87.856 65.321 1.00 27.87 114 SER A O 1
ATOM 691 N N . SER A 1 93 ? -15.741 89.369 64.262 1.00 26.80 115 SER A N 1
ATOM 692 C CA . SER A 1 93 ? -15.320 88.982 62.924 1.00 27.09 115 SER A CA 1
ATOM 693 C C . SER A 1 93 ? -13.902 89.422 62.542 1.00 25.65 115 SER A C 1
ATOM 694 O O . SER A 1 93 ? -13.307 88.869 61.608 1.00 26.29 115 SER A O 1
ATOM 697 N N . LEU A 1 94 ? -13.370 90.399 63.269 1.00 22.44 116 LEU A N 1
ATOM 698 C CA . LEU A 1 94 ? -12.035 90.943 62.993 1.00 21.57 116 LEU A CA 1
ATOM 699 C C . LEU A 1 94 ? -11.220 91.111 64.281 1.00 21.09 116 LEU A C 1
ATOM 700 O O . LEU A 1 94 ? -11.779 91.349 65.353 1.00 21.68 116 LEU A O 1
ATOM 705 N N . GLU A 1 95 ? -9.902 90.995 64.165 1.00 20.38 117 GLU A N 1
ATOM 706 C CA . GLU A 1 95 ? -8.986 91.143 65.297 1.00 21.92 117 GLU A CA 1
ATOM 707 C C . GLU A 1 95 ? -7.784 91.951 64.841 1.00 20.24 117 GLU A C 1
ATOM 708 O O . GLU A 1 95 ? -7.486 92.006 63.644 1.00 19.67 117 GLU A O 1
ATOM 714 N N . ALA A 1 96 ? -7.047 92.514 65.796 1.00 18.74 118 ALA A N 1
ATOM 715 C CA . ALA A 1 96 ? -5.835 93.252 65.445 1.00 17.80 118 ALA A CA 1
ATOM 716 C C . ALA A 1 96 ? -4.916 92.375 64.595 1.00 17.63 118 ALA A C 1
ATOM 717 O O . ALA A 1 96 ? -4.725 91.180 64.872 1.00 17.50 118 ALA A O 1
ATOM 719 N N . GLY A 1 97 ? -4.355 92.980 63.549 1.00 16.03 119 GLY A N 1
ATOM 720 C CA . GLY A 1 97 ? -3.441 92.266 62.680 1.00 15.20 119 GLY A CA 1
ATOM 721 C C . GLY A 1 97 ? -4.119 91.724 61.433 1.00 14.63 119 GLY A C 1
ATOM 722 O O . GLY A 1 97 ? -3.441 91.470 60.448 1.00 15.55 119 GLY A O 1
ATOM 723 N N . ASP A 1 98 ? -5.436 91.557 61.465 1.00 14.20 120 ASP A N 1
ATOM 724 C CA . ASP A 1 98 ? -6.144 91.041 60.281 1.00 15.17 120 ASP A CA 1
ATOM 725 C C . ASP A 1 98 ? -6.039 91.997 59.104 1.00 15.46 120 ASP A C 1
ATOM 726 O O . ASP A 1 98 ? -6.071 93.231 59.278 1.00 15.86 120 ASP A O 1
ATOM 731 N N . TRP A 1 99 ? -5.940 91.425 57.903 1.00 14.62 121 TRP A N 1
ATOM 732 C CA . TRP A 1 99 ? -5.918 92.207 56.664 1.00 14.57 121 TRP A CA 1
ATOM 733 C C . TRP A 1 99 ? -7.359 92.355 56.194 1.00 14.98 121 TRP A C 1
ATOM 734 O O . TRP A 1 99 ? -8.153 91.410 56.287 1.00 14.51 121 TRP A O 1
ATOM 745 N N . VAL A 1 100 ? -7.697 93.540 55.693 1.00 13.47 122 VAL A N 1
ATOM 746 C CA . VAL A 1 100 ? -9.049 93.799 55.192 1.00 13.66 122 VAL A CA 1
ATOM 747 C C . VAL A 1 100 ? -9.037 94.766 54.018 1.00 14.34 122 VAL A C 1
ATOM 748 O O . VAL A 1 100 ? -8.086 95.532 53.833 1.00 14.84 122 VAL A O 1
ATOM 752 N N . ILE A 1 101 ? -10.108 94.710 53.232 1.00 15.44 123 ILE A N 1
ATOM 753 C CA . ILE A 1 101 ? -10.317 95.634 52.119 1.00 13.25 123 ILE A CA 1
ATOM 754 C C . ILE A 1 101 ? -11.691 96.232 52.405 1.00 14.49 123 ILE A C 1
ATOM 755 O O . ILE A 1 101 ? -12.476 95.681 53.191 1.00 15.11 123 ILE A O 1
ATOM 760 N N . PRO A 1 102 ? -11.999 97.389 51.807 1.00 14.86 124 PRO A N 1
ATOM 761 C CA . PRO A 1 102 ? -13.324 97.970 52.061 1.00 15.10 124 PRO A CA 1
ATOM 762 C C . PRO A 1 102 ? -14.403 97.069 51.449 1.00 17.01 124 PRO A C 1
ATOM 763 O O . PRO A 1 102 ? -14.192 96.454 50.398 1.00 15.53 124 PRO A O 1
ATOM 767 N N . SER A 1 103 ? -15.573 97.022 52.076 1.00 16.40 125 SER A N 1
ATOM 768 C CA . SER A 1 103 ? -16.655 96.204 51.531 1.00 18.80 125 SER A CA 1
ATOM 769 C C . SER A 1 103 ? -17.463 96.975 50.471 1.00 21.76 125 SER A C 1
ATOM 770 O O . SER A 1 103 ? -18.150 96.369 49.651 1.00 24.60 125 SER A O 1
ATOM 773 N N . HIS A 1 104 ? -17.353 98.302 50.469 1.00 20.90 126 HIS A N 1
ATOM 774 C CA . HIS A 1 104 ? -18.085 99.140 49.514 1.00 23.19 126 HIS A CA 1
ATOM 775 C C . HIS A 1 104 ? -17.192 100.160 48.830 1.00 21.77 126 HIS A C 1
ATOM 776 O O . HIS A 1 104 ? -16.086 100.443 49.301 1.00 20.51 126 HIS A O 1
ATOM 783 N N . VAL A 1 105 ? -17.682 100.718 47.721 1.00 20.87 127 VAL A N 1
ATOM 784 C CA . VAL A 1 105 ? -16.940 101.741 46.989 1.00 20.36 127 VAL A CA 1
ATOM 785 C C . VAL A 1 105 ? -17.008 103.047 47.769 1.00 20.31 127 VAL A C 1
ATOM 786 O O . VAL A 1 105 ? -17.701 103.138 48.779 1.00 19.40 127 VAL A O 1
ATOM 790 N N . ASN A 1 106 ? -16.292 104.052 47.268 1.00 19.84 128 ASN A N 1
ATOM 791 C CA . ASN A 1 106 ? -16.241 105.393 47.849 1.00 21.47 128 ASN A CA 1
ATOM 792 C C . ASN A 1 106 ? -15.742 105.454 49.273 1.00 21.58 128 ASN A C 1
ATOM 793 O O . ASN A 1 106 ? -16.073 106.379 50.020 1.00 22.38 128 ASN A O 1
ATOM 798 N N . PHE A 1 107 ? -14.908 104.491 49.653 1.00 20.00 129 PHE A N 1
ATOM 799 C CA . PHE A 1 107 ? -14.380 104.464 51.009 1.00 21.74 129 PHE A CA 1
ATOM 800 C C . PHE A 1 107 ? -13.354 105.562 51.296 1.00 20.21 129 PHE A C 1
ATOM 801 O O . PHE A 1 107 ? -13.312 106.108 52.399 1.00 21.91 129 PHE A O 1
ATOM 809 N N . GLY A 1 108 ? -12.541 105.901 50.302 1.00 20.36 130 GLY A N 1
ATOM 810 C CA . GLY A 1 108 ? -11.507 106.909 50.506 1.00 18.95 130 GLY A CA 1
ATOM 811 C C . GLY A 1 108 ? -10.283 106.157 50.981 1.00 19.33 130 GLY A C 1
ATOM 812 O O . GLY A 1 108 ? -9.955 106.134 52.169 1.00 22.38 130 GLY A O 1
ATOM 813 N N . THR A 1 109 ? -9.576 105.543 50.051 1.00 14.89 131 THR A N 1
ATOM 814 C CA . THR A 1 109 ? -8.429 104.736 50.445 1.00 14.08 131 THR A CA 1
ATOM 815 C C . THR A 1 109 ? -7.079 105.443 50.391 1.00 14.90 131 THR A C 1
ATOM 816 O O . THR A 1 109 ? -6.061 104.858 50.787 1.00 16.04 131 THR A O 1
ATOM 820 N N . TRP A 1 110 ? -7.055 106.682 49.892 1.00 15.22 132 TRP A N 1
ATOM 821 C CA . TRP A 1 110 ? -5.809 107.426 49.820 1.00 13.42 132 TRP A CA 1
ATOM 822 C C . TRP A 1 110 ? -5.662 108.205 51.136 1.00 16.98 132 TRP A C 1
ATOM 823 O O . TRP A 1 110 ? -5.869 109.423 51.200 1.00 14.87 132 TRP A O 1
ATOM 834 N N . ARG A 1 111 ? -5.339 107.469 52.189 1.00 15.12 133 ARG A N 1
ATOM 835 C CA . ARG A 1 111 ? -5.158 108.042 53.518 1.00 15.71 133 ARG A CA 1
ATOM 836 C C . ARG A 1 111 ? -4.427 107.024 54.382 1.00 16.26 133 ARG A C 1
ATOM 837 O O . ARG A 1 111 ? -4.294 105.857 54.008 1.00 16.20 133 ARG A O 1
ATOM 845 N N . THR A 1 112 ? -3.949 107.452 55.541 1.00 16.78 134 THR A N 1
ATOM 846 C CA . THR A 1 112 ? -3.163 106.558 56.393 1.00 16.29 134 THR A CA 1
ATOM 847 C C . THR A 1 112 ? -3.929 105.639 57.333 1.00 15.96 134 THR A C 1
ATOM 848 O O . THR A 1 112 ? -3.408 104.586 57.720 1.00 16.60 134 THR A O 1
ATOM 852 N N . HIS A 1 113 ? -5.135 106.052 57.717 1.00 17.01 135 HIS A N 1
ATOM 853 C CA . HIS A 1 113 ? -5.968 105.295 58.657 1.00 16.75 135 HIS A CA 1
ATOM 854 C C . HIS A 1 113 ? -7.439 105.538 58.389 1.00 17.06 135 HIS A C 1
ATOM 855 O O . HIS A 1 113 ? -7.808 106.495 57.704 1.00 17.86 135 HIS A O 1
ATOM 862 N N . ALA A 1 114 ? -8.282 104.692 58.976 1.00 16.86 136 ALA A N 1
ATOM 863 C CA . ALA A 1 114 ? -9.718 104.840 58.845 1.00 18.56 136 ALA A CA 1
ATOM 864 C C . ALA A 1 114 ? -10.436 104.225 60.037 1.00 19.83 136 ALA A C 1
ATOM 865 O O . ALA A 1 114 ? -9.939 103.294 60.667 1.00 19.34 136 ALA A O 1
ATOM 867 N N . LEU A 1 115 ? -11.601 104.773 60.344 1.00 19.53 137 LEU A N 1
ATOM 868 C CA . LEU A 1 115 ? -12.457 104.263 61.413 1.00 24.08 137 LEU A CA 1
ATOM 869 C C . LEU A 1 115 ? -13.756 103.871 60.725 1.00 23.58 137 LEU A C 1
ATOM 870 O O . LEU A 1 115 ? -14.321 104.659 59.968 1.00 25.54 137 LEU A O 1
ATOM 875 N N . GLY A 1 116 ? -14.216 102.649 60.955 1.00 23.23 138 GLY A N 1
ATOM 876 C CA . GLY A 1 116 ? -15.458 102.215 60.340 1.00 24.82 138 GLY A CA 1
ATOM 877 C C . GLY A 1 116 ? -16.126 101.161 61.197 1.00 25.14 138 GLY A C 1
ATOM 878 O O . GLY A 1 116 ? -15.708 100.934 62.332 1.00 28.11 138 GLY A O 1
ATOM 879 N N . ASN A 1 117 ? -17.172 100.537 60.670 1.00 26.41 139 ASN A N 1
ATOM 880 C CA . ASN A 1 117 ? -17.876 99.467 61.376 1.00 28.05 139 ASN A CA 1
ATOM 881 C C . ASN A 1 117 ? -17.258 98.178 60.852 1.00 27.80 139 ASN A C 1
ATOM 882 O O . ASN A 1 117 ? -16.689 98.172 59.760 1.00 25.37 139 ASN A O 1
ATOM 887 N N . ASP A 1 118 ? -17.365 97.088 61.602 1.00 26.68 140 ASP A N 1
ATOM 888 C CA . ASP A 1 118 ? -16.796 95.839 61.121 1.00 27.47 140 ASP A CA 1
ATOM 889 C C . ASP A 1 118 ? -17.349 95.437 59.752 1.00 28.38 140 ASP A C 1
ATOM 890 O O . ASP A 1 118 ? -16.638 94.841 58.952 1.00 27.93 140 ASP A O 1
ATOM 895 N N . ASP A 1 119 ? -18.603 95.775 59.467 1.00 26.58 141 ASP A N 1
ATOM 896 C CA . ASP A 1 119 ? -19.197 95.410 58.183 1.00 28.60 141 ASP A CA 1
ATOM 897 C C . ASP A 1 119 ? -18.786 96.331 57.030 1.00 26.55 141 ASP A C 1
ATOM 898 O O . ASP A 1 119 ? -19.257 96.163 55.906 1.00 28.39 141 ASP A O 1
ATOM 903 N N . ASP A 1 120 ? -17.912 97.301 57.301 1.00 22.32 142 ASP A N 1
ATOM 904 C CA . ASP A 1 120 ? -17.422 98.174 56.234 1.00 21.88 142 ASP A CA 1
ATOM 905 C C . ASP A 1 120 ? -16.179 97.525 55.623 1.00 20.50 142 ASP A C 1
ATOM 906 O O . ASP A 1 120 ? -15.575 98.096 54.715 1.00 18.71 142 ASP A O 1
ATOM 911 N N . PHE A 1 121 ? -15.821 96.342 56.117 1.00 19.93 143 PHE A N 1
ATOM 912 C CA . PHE A 1 121 ? -14.618 95.639 55.663 1.00 18.61 143 PHE A CA 1
ATOM 913 C C . PHE A 1 121 ? -14.831 94.162 55.358 1.00 19.10 143 PHE A C 1
ATOM 914 O O . PHE A 1 121 ? -15.742 93.520 55.906 1.00 21.20 143 PHE A O 1
ATOM 922 N N . ILE A 1 122 ? -13.978 93.639 54.481 1.00 17.00 144 ILE A N 1
ATOM 923 C CA . ILE A 1 122 ? -13.982 92.225 54.117 1.00 16.52 144 ILE A CA 1
ATOM 924 C C . ILE A 1 122 ? -12.588 91.715 54.450 1.00 16.88 144 ILE A C 1
ATOM 925 O O . ILE A 1 122 ? -11.588 92.293 54.024 1.00 14.98 144 ILE A O 1
ATOM 930 N N . LYS A 1 123 ? -12.511 90.617 55.198 1.00 17.00 145 LYS A N 1
ATOM 931 C CA . LYS A 1 123 ? -11.213 90.052 55.582 1.00 17.44 145 LYS A CA 1
ATOM 932 C C . LYS A 1 123 ? -10.498 89.243 54.488 1.00 18.12 145 LYS A C 1
ATOM 933 O O . LYS A 1 123 ? -11.136 88.538 53.702 1.00 18.09 145 LYS A O 1
ATOM 939 N N . LEU A 1 124 ? -9.177 89.399 54.423 1.00 16.76 146 LEU A N 1
ATOM 940 C CA . LEU A 1 124 ? -8.319 88.626 53.526 1.00 15.25 146 LEU A CA 1
ATOM 941 C C . LEU A 1 124 ? -7.305 88.003 54.483 1.00 15.30 146 LEU A C 1
ATOM 942 O O . LEU A 1 124 ? -7.000 88.573 55.523 1.00 16.19 146 LEU A O 1
ATOM 947 N N . PRO A 1 125 ? -6.776 86.830 54.153 1.00 14.84 147 PRO A N 1
ATOM 948 C CA . PRO A 1 125 ? -5.781 86.254 55.069 1.00 15.41 147 PRO A CA 1
ATOM 949 C C . PRO A 1 125 ? -4.479 87.053 54.959 1.00 15.56 147 PRO A C 1
ATOM 950 O O . PRO A 1 125 ? -4.089 87.469 53.855 1.00 15.46 147 PRO A O 1
ATOM 954 N N . ASN A 1 126 ? -3.806 87.310 56.083 1.00 15.26 148 ASN A N 1
ATOM 955 C CA . ASN A 1 126 ? -2.523 88.003 55.977 1.00 13.60 148 ASN A CA 1
ATOM 956 C C . ASN A 1 126 ? -1.455 86.915 55.792 1.00 14.31 148 ASN A C 1
ATOM 957 O O . ASN A 1 126 ? -1.741 85.727 55.978 1.00 16.10 148 ASN A O 1
ATOM 962 N N . PRO A 1 127 ? -0.235 87.292 55.366 1.00 14.14 149 PRO A N 1
ATOM 963 C CA . PRO A 1 127 ? 0.850 86.332 55.137 1.00 15.66 149 PRO A CA 1
ATOM 964 C C . PRO A 1 127 ? 1.119 85.404 56.309 1.00 17.38 149 PRO A C 1
ATOM 965 O O . PRO A 1 127 ? 1.393 84.211 56.111 1.00 17.76 149 PRO A O 1
ATOM 969 N N . ALA A 1 128 ? 1.049 85.945 57.524 1.00 16.46 150 ALA A N 1
ATOM 970 C CA . ALA A 1 128 ? 1.297 85.118 58.701 1.00 15.59 150 ALA A CA 1
ATOM 971 C C . ALA A 1 128 ? 0.264 83.997 58.790 1.00 14.91 150 ALA A C 1
ATOM 972 O O . ALA A 1 128 ? 0.609 82.839 59.043 1.00 15.86 150 ALA A O 1
ATOM 974 N N . GLN A 1 129 ? -1.004 84.332 58.569 1.00 14.82 151 GLN A N 1
ATOM 975 C CA . GLN A 1 129 ? -2.082 83.344 58.636 1.00 16.33 151 GLN A CA 1
ATOM 976 C C . GLN A 1 129 ? -1.978 82.294 57.536 1.00 16.16 151 GLN A C 1
ATOM 977 O O . GLN A 1 129 ? -2.132 81.087 57.792 1.00 16.19 151 GLN A O 1
ATOM 983 N N . SER A 1 130 ? -1.711 82.743 56.313 1.00 16.70 152 SER A N 1
ATOM 984 C CA . SER A 1 130 ? -1.547 81.815 55.192 1.00 14.99 152 SER A CA 1
ATOM 985 C C . SER A 1 130 ? -0.385 80.869 55.479 1.00 16.10 152 SER A C 1
ATOM 986 O O . SER A 1 130 ? -0.504 79.658 55.267 1.00 17.63 152 SER A O 1
ATOM 989 N N . LYS A 1 131 ? 0.742 81.407 55.961 1.00 13.76 153 LYS A N 1
ATOM 990 C CA . LYS A 1 131 ? 1.910 80.560 56.211 1.00 15.85 153 LYS A CA 1
ATOM 991 C C . LYS A 1 131 ? 1.669 79.567 57.338 1.00 15.67 153 LYS A C 1
ATOM 992 O O . LYS A 1 131 ? 2.039 78.390 57.219 1.00 17.59 153 LYS A O 1
ATOM 998 N N . ALA A 1 132 ? 1.039 80.029 58.418 1.00 15.78 154 ALA A N 1
ATOM 999 C CA . ALA A 1 132 ? 0.774 79.164 59.568 1.00 16.38 154 ALA A CA 1
ATOM 1000 C C . ALA A 1 132 ? -0.170 78.041 59.186 1.00 18.55 154 ALA A C 1
ATOM 1001 O O . ALA A 1 132 ? -0.087 76.945 59.739 1.00 16.57 154 ALA A O 1
ATOM 1003 N N . ASN A 1 133 ? -1.064 78.329 58.244 1.00 19.07 155 ASN A N 1
ATOM 1004 C CA . ASN A 1 133 ? -2.052 77.350 57.775 1.00 22.56 155 ASN A CA 1
ATOM 1005 C C . ASN A 1 133 ? -1.516 76.408 56.687 1.00 22.52 155 ASN A C 1
ATOM 1006 O O . ASN A 1 133 ? -2.288 75.675 56.062 1.00 23.14 155 ASN A O 1
ATOM 1011 N N . GLY A 1 134 ? -0.211 76.438 56.442 1.00 19.89 156 GLY A N 1
ATOM 1012 C CA . GLY A 1 134 ? 0.372 75.520 55.476 1.00 21.55 156 GLY A CA 1
ATOM 1013 C C . GLY A 1 134 ? 0.341 75.902 54.008 1.00 21.76 156 GLY A C 1
ATOM 1014 O O . GLY A 1 134 ? 0.765 75.113 53.169 1.00 22.05 156 GLY A O 1
ATOM 1015 N N . LYS A 1 135 ? -0.129 77.102 53.683 1.00 20.83 157 LYS A N 1
ATOM 1016 C CA . LYS A 1 135 ? -0.171 77.522 52.281 1.00 19.55 157 LYS A CA 1
ATOM 1017 C C . LYS A 1 135 ? 1.226 77.835 51.767 1.00 20.53 157 LYS A C 1
ATOM 1018 O O . LYS A 1 135 ? 2.080 78.338 52.502 1.00 20.89 157 LYS A O 1
ATOM 1024 N N . PRO A 1 136 ? 1.480 77.559 50.478 1.00 21.57 158 PRO A N 1
ATOM 1025 C CA . PRO A 1 136 ? 2.781 77.810 49.852 1.00 22.00 158 PRO A CA 1
ATOM 1026 C C . PRO A 1 136 ? 3.159 79.290 49.737 1.00 21.65 158 PRO A C 1
ATOM 1027 O O . PRO A 1 136 ? 4.341 79.634 49.658 1.00 20.86 158 PRO A O 1
ATOM 1031 N N . ASN A 1 137 ? 2.150 80.163 49.719 1.00 19.76 159 ASN A N 1
ATOM 1032 C CA . ASN A 1 137 ? 2.381 81.593 49.578 1.00 19.90 159 ASN A CA 1
ATOM 1033 C C . ASN A 1 137 ? 1.351 82.375 50.366 1.00 18.66 159 ASN A C 1
ATOM 1034 O O . ASN A 1 137 ? 0.281 81.869 50.696 1.00 17.23 159 ASN A O 1
ATOM 1039 N N . GLY A 1 138 ? 1.698 83.624 50.646 1.00 18.48 160 GLY A N 1
ATOM 1040 C CA . GLY A 1 138 ? 0.769 84.520 51.286 1.00 18.09 160 GLY A CA 1
ATOM 1041 C C . GLY A 1 138 ? 0.624 85.664 50.284 1.00 17.21 160 GLY A C 1
ATOM 1042 O O . GLY A 1 138 ? 1.465 85.836 49.397 1.00 18.78 160 GLY A O 1
ATOM 1043 N N . LEU A 1 139 ? -0.438 86.440 50.420 1.00 17.70 161 LEU A N 1
ATOM 1044 C CA . LEU A 1 139 ? -0.661 87.598 49.552 1.00 17.48 161 LEU A CA 1
ATOM 1045 C C . LEU A 1 139 ? 0.392 88.673 49.793 1.00 17.80 161 LEU A C 1
ATOM 1046 O O . LEU A 1 139 ? 0.821 88.876 50.935 1.00 18.40 161 LEU A O 1
ATOM 1055 N N . THR A 1 140 ? 0.826 89.345 48.727 1.00 16.58 162 THR A N 1
ATOM 1056 C CA . THR A 1 140 ? 1.753 90.472 48.872 1.00 16.67 162 THR A CA 1
ATOM 1057 C C . THR A 1 140 ? 0.855 91.677 49.123 1.00 17.45 162 THR A C 1
ATOM 1058 O O . THR A 1 140 ? -0.362 91.608 48.930 1.00 16.41 162 THR A O 1
ATOM 1062 N N . ILE A 1 141 ? 1.439 92.784 49.567 1.00 16.77 163 ILE A N 1
ATOM 1063 C CA . ILE A 1 141 ? 0.641 93.974 49.804 1.00 15.88 163 ILE A CA 1
ATOM 1064 C C . ILE A 1 141 ? -0.020 94.458 48.503 1.00 15.58 163 ILE A C 1
ATOM 1065 O O . ILE A 1 141 ? -1.182 94.852 48.498 1.00 14.71 163 ILE A O 1
ATOM 1070 N N . ASN A 1 142 ? 0.703 94.418 47.389 1.00 15.82 164 ASN A N 1
ATOM 1071 C CA . ASN A 1 142 ? 0.090 94.850 46.139 1.00 15.30 164 ASN A CA 1
ATOM 1072 C C . ASN A 1 142 ? -1.073 93.931 45.760 1.00 15.59 164 ASN A C 1
ATOM 1073 O O . ASN A 1 142 ? -2.113 94.386 45.279 1.00 14.55 164 ASN A O 1
ATOM 1078 N N . GLN A 1 143 ? -0.905 92.627 45.966 1.00 15.28 165 GLN A N 1
ATOM 1079 C CA . GLN A 1 143 ? -1.981 91.693 45.634 1.00 14.32 165 GLN A CA 1
ATOM 1080 C C . GLN A 1 143 ? -3.230 91.965 46.460 1.00 13.99 165 GLN A C 1
ATOM 1081 O O . GLN A 1 143 ? -4.345 91.950 45.937 1.00 13.62 165 GLN A O 1
ATOM 1087 N N . GLY A 1 144 ? -3.049 92.213 47.750 1.00 13.06 166 GLY A N 1
ATOM 1088 C CA . GLY A 1 144 ? -4.201 92.507 48.584 1.00 12.80 166 GLY A CA 1
ATOM 1089 C C . GLY A 1 144 ? -4.833 93.860 48.247 1.00 12.23 166 GLY A C 1
ATOM 1090 O O . GLY A 1 144 ? -6.056 93.991 48.213 1.00 12.59 166 GLY A O 1
ATOM 1091 N N . ALA A 1 145 ? -3.995 94.864 48.016 1.00 13.63 167 ALA A N 1
ATOM 1092 C CA . ALA A 1 145 ? -4.469 96.223 47.711 1.00 12.58 167 ALA A CA 1
ATOM 1093 C C . ALA A 1 145 ? -5.207 96.333 46.385 1.00 13.86 167 ALA A C 1
ATOM 1094 O O . ALA A 1 145 ? -6.014 97.255 46.179 1.00 15.58 167 ALA A O 1
ATOM 1096 N N . THR A 1 146 ? -4.929 95.403 45.479 1.00 12.96 168 THR A N 1
ATOM 1097 C CA . THR A 1 146 ? -5.550 95.441 44.151 1.00 14.24 168 THR A CA 1
ATOM 1098 C C . THR A 1 146 ? -6.456 94.252 43.838 1.00 15.47 168 THR A C 1
ATOM 1099 O O . THR A 1 146 ? -6.832 94.033 42.678 1.00 15.01 168 THR A O 1
ATOM 1103 N N . ILE A 1 147 ? -6.834 93.498 44.865 1.00 14.62 169 ILE A N 1
ATOM 1104 C CA . ILE A 1 147 ? -7.662 92.313 44.651 1.00 14.19 169 ILE A CA 1
ATOM 1105 C C . ILE A 1 147 ? -9.152 92.563 44.397 1.00 16.33 169 ILE A C 1
ATOM 1106 O O . ILE A 1 147 ? -9.808 91.744 43.735 1.00 15.53 169 ILE A O 1
ATOM 1111 N N . SER A 1 148 ? -9.666 93.707 44.852 1.00 17.41 170 SER A N 1
ATOM 1112 C CA . SER A 1 148 ? -11.102 93.933 44.788 1.00 18.43 170 SER A CA 1
ATOM 1113 C C . SER A 1 148 ? -11.764 94.253 43.472 1.00 19.98 170 SER A C 1
ATOM 1114 O O . SER A 1 148 ? -12.972 94.042 43.336 1.00 21.36 170 SER A O 1
ATOM 1117 N N . VAL A 1 149 ? -11.008 94.771 42.518 1.00 16.62 171 VAL A N 1
ATOM 1118 C CA . VAL A 1 149 ? -11.624 95.128 41.247 1.00 19.17 171 VAL A CA 1
ATOM 1119 C C . VAL A 1 149 ? -11.154 94.340 40.031 1.00 16.48 171 VAL A C 1
ATOM 1120 O O . VAL A 1 149 ? -11.941 93.602 39.450 1.00 17.66 171 VAL A O 1
ATOM 1124 N N . ASN A 1 150 ? -9.883 94.468 39.671 1.00 16.95 172 ASN A N 1
ATOM 1125 C CA . ASN A 1 150 ? -9.437 93.803 38.455 1.00 15.01 172 ASN A CA 1
ATOM 1126 C C . ASN A 1 150 ? -9.511 92.281 38.381 1.00 15.10 172 ASN A C 1
ATOM 1127 O O . ASN A 1 150 ? -9.991 91.742 37.379 1.00 13.84 172 ASN A O 1
ATOM 1132 N N . PRO A 1 151 ? -9.061 91.558 39.421 1.00 14.84 173 PRO A N 1
ATOM 1133 C CA . PRO A 1 151 ? -9.149 90.094 39.322 1.00 15.29 173 PRO A CA 1
ATOM 1134 C C . PRO A 1 151 ? -10.596 89.628 39.301 1.00 16.25 173 PRO A C 1
ATOM 1135 O O . PRO A 1 151 ? -10.952 88.689 38.609 1.00 13.16 173 PRO A O 1
ATOM 1139 N N . LEU A 1 152 ? -11.436 90.273 40.099 1.00 15.33 174 LEU A N 1
ATOM 1140 C CA . LEU A 1 152 ? -12.836 89.880 40.138 1.00 15.23 174 LEU A CA 1
ATOM 1141 C C . LEU A 1 152 ? -13.494 90.167 38.789 1.00 14.16 174 LEU A C 1
ATOM 1142 O O . LEU A 1 152 ? -14.340 89.406 38.318 1.00 15.50 174 LEU A O 1
ATOM 1147 N N . THR A 1 153 ? -13.126 91.287 38.189 1.00 12.76 175 THR A N 1
ATOM 1148 C CA . THR A 1 153 ? -13.684 91.659 36.883 1.00 12.83 175 THR A CA 1
ATOM 1149 C C . THR A 1 153 ? -13.349 90.592 35.830 1.00 13.55 175 THR A C 1
ATOM 1150 O O . THR A 1 153 ? -14.217 90.123 35.093 1.00 12.69 175 THR A O 1
ATOM 1154 N N . ALA A 1 154 ? -12.091 90.185 35.773 1.00 13.02 176 ALA A N 1
ATOM 1155 C CA . ALA A 1 154 ? -11.708 89.175 34.800 1.00 13.91 176 ALA A CA 1
ATOM 1156 C C . ALA A 1 154 ? -12.415 87.858 35.064 1.00 13.88 176 ALA A C 1
ATOM 1157 O O . ALA A 1 154 ? -12.939 87.230 34.148 1.00 13.57 176 ALA A O 1
ATOM 1159 N N . TYR A 1 155 ? -12.454 87.435 36.326 1.00 13.66 177 TYR A N 1
ATOM 1160 C CA . TYR A 1 155 ? -13.085 86.166 36.655 1.00 13.54 177 TYR A CA 1
ATOM 1161 C C . TYR A 1 155 ? -14.572 86.153 36.299 1.00 14.50 177 TYR A C 1
ATOM 1162 O O . TYR A 1 155 ? -15.074 85.217 35.689 1.00 14.10 177 TYR A O 1
ATOM 1171 N N . LEU A 1 156 ? -15.267 87.211 36.690 1.00 12.84 178 LEU A N 1
ATOM 1172 C CA . LEU A 1 156 ? -16.692 87.279 36.463 1.00 13.42 178 LEU A CA 1
ATOM 1173 C C . LEU A 1 156 ? -17.047 87.396 34.984 1.00 14.22 178 LEU A C 1
ATOM 1174 O O . LEU A 1 156 ? -17.988 86.776 34.534 1.00 14.64 178 LEU A O 1
ATOM 1179 N N . MET A 1 157 ? -16.283 88.158 34.216 1.00 14.52 179 MET A N 1
ATOM 1180 C CA . MET A 1 157 ? -16.635 88.251 32.791 1.00 13.37 179 MET A CA 1
ATOM 1181 C C . MET A 1 157 ? -16.477 86.896 32.113 1.00 12.88 179 MET A C 1
ATOM 1182 O O . MET A 1 157 ? -17.263 86.539 31.232 1.00 14.39 179 MET A O 1
ATOM 1187 N N . LEU A 1 158 ? -15.471 86.129 32.528 1.00 13.27 180 LEU A N 1
ATOM 1188 C CA . LEU A 1 158 ? -15.218 84.828 31.920 1.00 14.01 180 LEU A CA 1
ATOM 1189 C C . LEU A 1 158 ? -16.141 83.699 32.336 1.00 14.56 180 LEU A C 1
ATOM 1190 O O . LEU A 1 158 ? -16.328 82.760 31.577 1.00 15.11 180 LEU A O 1
ATOM 1195 N N . THR A 1 159 ? -16.730 83.797 33.522 1.00 1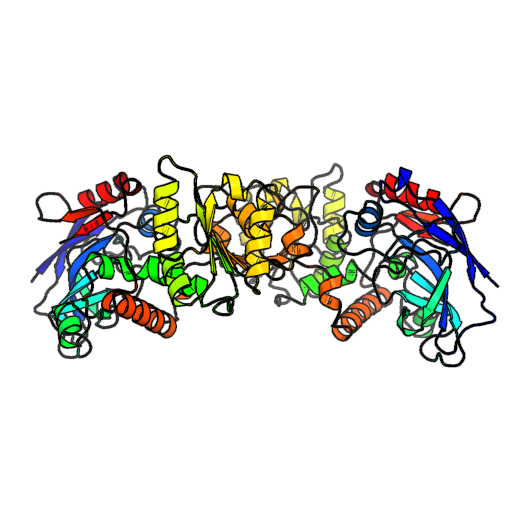5.87 181 THR A N 1
ATOM 1196 C CA . THR A 1 159 ? -17.560 82.712 34.034 1.00 15.96 181 THR A CA 1
ATOM 1197 C C . THR A 1 159 ? -19.045 82.975 34.299 1.00 15.74 181 THR A C 1
ATOM 1198 O O . THR A 1 159 ? -19.841 82.029 34.372 1.00 18.46 181 THR A O 1
ATOM 1202 N N . HIS A 1 160 ? -19.421 84.233 34.448 1.00 16.57 182 HIS A N 1
ATOM 1203 C CA . HIS A 1 160 ? -20.798 84.557 34.804 1.00 18.57 182 HIS A CA 1
ATOM 1204 C C . HIS A 1 160 ? -21.820 84.738 33.684 1.00 19.04 182 HIS A C 1
ATOM 1205 O O . HIS A 1 160 ? -23.030 84.741 33.953 1.00 19.01 182 HIS A O 1
ATOM 1212 N N . TYR A 1 161 ? -21.353 84.840 32.441 1.00 16.95 183 TYR A N 1
ATOM 1213 C CA . TYR A 1 161 ? -22.247 85.130 31.315 1.00 18.04 183 TYR A CA 1
ATOM 1214 C C . TYR A 1 161 ? -22.467 84.046 30.294 1.00 20.68 183 TYR A C 1
ATOM 1215 O O . TYR A 1 161 ? -23.605 83.819 29.877 1.00 20.60 183 TYR A O 1
ATOM 1224 N N . VAL A 1 162 ? -21.384 83.424 29.838 1.00 18.76 184 VAL A N 1
ATOM 1225 C CA . VAL A 1 162 ? -21.503 82.330 28.887 1.00 20.26 184 VAL A CA 1
ATOM 1226 C C . VAL A 1 162 ? -20.580 81.231 29.374 1.00 20.23 184 VAL A C 1
ATOM 1227 O O . VAL A 1 162 ? -19.513 81.497 29.931 1.00 20.14 184 VAL A O 1
ATOM 1234 N N . LYS A 1 163 ? -21.028 79.995 29.205 1.00 20.17 185 LYS A N 1
ATOM 1235 C CA . LYS A 1 163 ? -20.257 78.842 29.631 1.00 22.60 185 LYS A CA 1
ATOM 1236 C C . LYS A 1 163 ? -19.330 78.387 28.515 1.00 20.79 185 LYS A C 1
ATOM 1237 O O . LYS A 1 163 ? -19.787 77.885 27.478 1.00 21.58 185 LYS A O 1
ATOM 1243 N N . LEU A 1 164 ? -18.029 78.568 28.716 1.00 17.52 186 LEU A N 1
ATOM 1244 C CA . LEU A 1 164 ? -17.065 78.143 27.717 1.00 16.33 186 LEU A CA 1
ATOM 1245 C C . LEU A 1 164 ? -16.698 76.685 27.989 1.00 16.43 186 LEU A C 1
ATOM 1246 O O . LEU A 1 164 ? -16.330 76.333 29.115 1.00 18.56 186 LEU A O 1
ATOM 1251 N N . THR A 1 165 ? -16.780 75.835 26.966 1.00 16.81 187 THR A N 1
ATOM 1252 C CA . THR A 1 165 ? -16.444 74.414 27.135 1.00 17.10 187 THR A CA 1
ATOM 1253 C C . THR A 1 165 ? -14.933 74.258 27.281 1.00 17.45 187 THR A C 1
ATOM 1254 O O . THR A 1 165 ? -14.175 74.647 26.393 1.00 16.11 187 THR A O 1
ATOM 1258 N N . PRO A 1 166 ? -14.476 73.664 28.394 1.00 17.65 188 PRO A N 1
ATOM 1259 C CA . PRO A 1 166 ? -13.047 73.466 28.660 1.00 16.56 188 PRO A CA 1
ATOM 1260 C C . PRO A 1 166 ? -12.319 72.799 27.505 1.00 17.79 188 PRO A C 1
ATOM 1261 O O . PRO A 1 166 ? -12.801 71.801 26.954 1.00 18.35 188 PRO A O 1
ATOM 1265 N N . GLY A 1 167 ? -11.158 73.362 27.165 1.00 15.67 189 GLY A N 1
ATOM 1266 C CA . GLY A 1 167 ? -10.313 72.854 26.089 1.00 17.49 189 GLY A CA 1
ATOM 1267 C C . GLY A 1 167 ? -10.764 73.188 24.678 1.00 18.33 189 GLY A C 1
ATOM 1268 O O . GLY A 1 167 ? -9.963 73.158 23.734 1.00 19.33 189 GLY A O 1
ATOM 1269 N N . LYS A 1 168 ? -12.034 73.556 24.535 1.00 17.81 190 LYS A N 1
ATOM 1270 C CA . LYS A 1 168 ? -12.614 73.815 23.224 1.00 16.62 190 LYS A CA 1
ATOM 1271 C C . LYS A 1 168 ? -12.978 75.239 22.843 1.00 16.15 190 LYS A C 1
ATOM 1272 O O . LYS A 1 168 ? -12.558 75.727 21.792 1.00 14.97 190 LYS A O 1
ATOM 1278 N N . ASP A 1 169 ? -13.765 75.904 23.685 1.00 15.60 191 ASP A N 1
ATOM 1279 C CA . ASP A 1 169 ? -14.222 77.245 23.345 1.00 15.37 191 ASP A CA 1
ATOM 1280 C C . ASP A 1 169 ? -13.184 78.317 23.588 1.00 14.97 191 ASP A C 1
ATOM 1281 O O . ASP A 1 169 ? -12.193 78.098 24.289 1.00 14.19 191 ASP A O 1
ATOM 1286 N N . TRP A 1 170 ? -13.454 79.477 23.005 1.00 14.39 192 TRP A N 1
ATOM 1287 C CA . TRP A 1 170 ? -12.551 80.611 23.064 1.00 14.02 192 TRP A CA 1
ATOM 1288 C C . TRP A 1 170 ? -13.189 81.915 23.459 1.00 13.11 192 TRP A C 1
ATOM 1289 O O . TRP A 1 170 ? -14.380 82.151 23.210 1.00 13.11 192 TRP A O 1
ATOM 1300 N N . PHE A 1 171 ? -12.385 82.763 24.096 1.00 11.73 193 PHE A N 1
ATOM 1301 C CA . PHE A 1 171 ? -12.798 84.134 24.293 1.00 11.13 193 PHE A CA 1
ATOM 1302 C C . PHE A 1 171 ? -11.707 84.954 23.576 1.00 12.45 193 PHE A C 1
ATOM 1303 O O . PHE A 1 171 ? -10.584 84.463 23.333 1.00 12.30 193 PHE A O 1
ATOM 1311 N N . ILE A 1 172 ? -12.063 86.161 23.162 1.00 11.38 194 ILE A N 1
ATOM 1312 C CA . ILE A 1 172 ? -11.098 87.051 22.533 1.00 12.25 194 ILE A CA 1
ATOM 1313 C C . ILE A 1 172 ? -11.191 88.356 23.308 1.00 13.32 194 ILE A C 1
ATOM 1314 O O . ILE A 1 172 ? -12.279 88.738 23.747 1.00 13.46 194 ILE A O 1
ATOM 1319 N N . GLN A 1 173 ? -10.063 89.026 23.517 1.00 10.28 195 GLN A N 1
ATOM 1320 C CA . GLN A 1 173 ? -10.114 90.288 24.253 1.00 9.29 195 GLN A CA 1
ATOM 1321 C C . GLN A 1 173 ? -9.109 91.253 23.684 1.00 11.62 195 GLN A C 1
ATOM 1322 O O . GLN A 1 173 ? -8.100 90.815 23.120 1.00 12.48 195 GLN A O 1
ATOM 1328 N N . ASN A 1 174 ? -9.401 92.551 23.777 1.00 11.75 196 ASN A N 1
ATOM 1329 C CA . ASN A 1 174 ? -8.396 93.553 23.395 1.00 11.69 196 ASN A CA 1
ATOM 1330 C C . ASN A 1 174 ? -7.816 94.080 24.742 1.00 11.72 196 ASN A C 1
ATOM 1331 O O . ASN A 1 174 ? -8.193 93.589 25.816 1.00 13.23 196 ASN A O 1
ATOM 1336 N N . GLY A 1 175 ? -6.895 95.037 24.687 1.00 11.76 197 GLY A N 1
ATOM 1337 C CA . GLY A 1 175 ? -6.268 95.520 25.912 1.00 12.38 197 GLY A CA 1
ATOM 1338 C C . GLY A 1 175 ? -5.565 94.339 26.571 1.00 12.02 197 GLY A C 1
ATOM 1339 O O . GLY A 1 175 ? -5.572 94.190 27.794 1.00 13.29 197 GLY A O 1
ATOM 1340 N N . GLY A 1 176 ? -4.942 93.503 25.743 1.00 12.44 198 GLY A N 1
ATOM 1341 C CA . GLY A 1 176 ? -4.301 92.297 26.234 1.00 13.97 198 GLY A CA 1
ATOM 1342 C C . GLY A 1 176 ? -3.250 92.475 27.301 1.00 13.54 198 GLY A C 1
ATOM 1343 O O . GLY A 1 176 ? -3.036 91.565 28.109 1.00 14.95 198 GLY A O 1
ATOM 1344 N N . THR A 1 177 ? -2.581 93.626 27.316 1.00 12.19 199 THR A N 1
ATOM 1345 C CA . THR A 1 177 ? -1.551 93.856 28.334 1.00 13.92 199 THR A CA 1
ATOM 1346 C C . THR A 1 177 ? -2.084 94.608 29.559 1.00 14.00 199 THR A C 1
ATOM 1347 O O . THR A 1 177 ? -1.333 94.948 30.482 1.00 14.73 199 THR A O 1
ATOM 1351 N N . SER A 1 178 ? -3.391 94.858 29.585 1.00 13.74 200 SER A N 1
ATOM 1352 C CA . SER A 1 178 ? -3.986 95.544 30.731 1.00 13.11 200 SER A CA 1
ATOM 1353 C C . SER A 1 178 ? -4.018 94.599 31.927 1.00 13.63 200 SER A C 1
ATOM 1354 O O . SER A 1 178 ? -3.852 93.393 31.774 1.00 13.46 200 SER A O 1
ATOM 1357 N N . ALA A 1 179 ? -4.217 95.154 33.120 1.00 12.88 201 ALA A N 1
ATOM 1358 C CA . ALA A 1 179 ? -4.266 94.345 34.342 1.00 12.87 201 ALA A CA 1
ATOM 1359 C C . ALA A 1 179 ? -5.364 93.284 34.204 1.00 13.86 201 ALA A C 1
ATOM 1360 O O . ALA A 1 179 ? -5.139 92.111 34.456 1.00 14.19 201 ALA A O 1
ATOM 1362 N N . VAL A 1 180 ? -6.549 93.701 33.789 1.00 13.17 202 VAL A N 1
ATOM 1363 C CA . VAL A 1 180 ? -7.639 92.750 33.621 1.00 12.13 202 VAL A CA 1
ATOM 1364 C C . VAL A 1 180 ? -7.291 91.746 32.508 1.00 12.62 202 VAL A C 1
ATOM 1365 O O . VAL A 1 180 ? -7.553 90.553 32.640 1.00 13.56 202 VAL A O 1
ATOM 1369 N N . GLY A 1 181 ? -6.687 92.230 31.432 1.00 11.10 203 GLY A N 1
ATOM 1370 C CA . GLY A 1 181 ? -6.331 91.341 30.329 1.00 11.27 203 GLY A CA 1
ATOM 1371 C C . GLY A 1 181 ? -5.391 90.239 30.802 1.00 12.82 203 GLY A C 1
ATOM 1372 O O . GLY A 1 181 ? -5.564 89.078 30.444 1.00 12.51 203 GLY A O 1
ATOM 1373 N N . LYS A 1 182 ? -4.394 90.602 31.608 1.00 11.66 204 LYS A N 1
ATOM 1374 C CA . LYS A 1 182 ? -3.448 89.605 32.112 1.00 13.03 204 LYS A CA 1
ATOM 1375 C C . LYS A 1 182 ? -4.108 88.643 33.113 1.00 12.54 204 LYS A C 1
ATOM 1376 O O . LYS A 1 182 ? -3.774 87.456 33.142 1.00 13.30 204 LYS A O 1
ATOM 1382 N N . TYR A 1 183 ? -5.030 89.133 33.934 1.00 13.34 205 TYR A N 1
ATOM 1383 C CA . TYR A 1 183 ? -5.738 88.217 34.829 1.00 12.16 205 TYR A CA 1
ATOM 1384 C C . TYR A 1 183 ? -6.607 87.284 33.998 1.00 12.41 205 TYR A C 1
ATOM 1385 O O . TYR A 1 183 ? -6.702 86.092 34.282 1.00 12.06 205 TYR A O 1
ATOM 1394 N N . ALA A 1 184 ? -7.244 87.822 32.960 1.00 11.60 206 ALA A N 1
ATOM 1395 C CA . ALA A 1 184 ? -8.112 86.975 32.140 1.00 12.21 206 ALA A CA 1
ATOM 1396 C C . ALA A 1 184 ? -7.302 85.876 31.451 1.00 12.18 206 ALA A C 1
ATOM 1397 O O . ALA A 1 184 ? -7.769 84.756 31.352 1.00 13.02 206 ALA A O 1
ATOM 1399 N N . SER A 1 185 ? -6.098 86.179 30.964 1.00 11.47 207 SER A N 1
ATOM 1400 C CA . SER A 1 185 ? -5.304 85.140 30.329 1.00 11.56 207 SER A CA 1
ATOM 1401 C C . SER A 1 185 ? -4.988 84.012 31.326 1.00 12.26 207 SER A C 1
ATOM 1402 O O . SER A 1 185 ? -5.047 82.822 30.988 1.00 13.99 207 SER A O 1
ATOM 1405 N N . GLN A 1 186 ? -4.645 84.385 32.553 1.00 12.94 208 GLN A N 1
ATOM 1406 C CA . GLN A 1 186 ? -4.317 83.384 33.575 1.00 11.51 208 GLN A CA 1
ATOM 1407 C C . GLN A 1 186 ? -5.525 82.559 33.973 1.00 13.61 208 GLN A C 1
ATOM 1408 O O . GLN A 1 186 ? -5.418 81.343 34.125 1.00 14.86 208 GLN A O 1
ATOM 1414 N N . ILE A 1 187 ? -6.664 83.219 34.164 1.00 12.05 209 ILE A N 1
ATOM 1415 C CA . ILE A 1 187 ? -7.888 82.513 34.527 1.00 13.57 209 ILE A CA 1
ATOM 1416 C C . ILE A 1 187 ? -8.280 81.585 33.365 1.00 15.38 209 ILE A C 1
ATOM 1417 O O . ILE A 1 187 ? -8.690 80.436 33.585 1.00 14.22 209 ILE A O 1
ATOM 1422 N N . GLY A 1 188 ? -8.086 82.045 32.131 1.00 14.60 210 GLY A N 1
ATOM 1423 C CA . GLY A 1 188 ? -8.389 81.181 30.995 1.00 15.99 210 GLY A CA 1
ATOM 1424 C C . GLY A 1 188 ? -7.518 79.928 31.057 1.00 18.20 210 GLY A C 1
ATOM 1425 O O . GLY A 1 188 ? -7.994 78.809 30.841 1.00 18.92 210 GLY A O 1
ATOM 1426 N N . LYS A 1 189 ? -6.238 80.103 31.366 1.00 16.18 211 LYS A N 1
ATOM 1427 C CA . LYS A 1 189 ? -5.342 78.957 31.464 1.00 16.97 211 LYS A CA 1
ATOM 1428 C C . LYS A 1 189 ? -5.817 78.014 32.574 1.00 16.60 211 LYS A C 1
ATOM 1429 O O . LYS A 1 189 ? -5.888 76.796 32.379 1.00 17.26 211 LYS A O 1
ATOM 1435 N N . LEU A 1 190 ? -6.149 78.575 33.733 1.00 14.96 212 LEU A N 1
ATOM 1436 C CA . LEU A 1 190 ? -6.576 77.772 34.879 1.00 15.50 212 LEU A CA 1
ATOM 1437 C C . LEU A 1 190 ? -7.899 77.025 34.680 1.00 18.53 212 LEU A C 1
ATOM 1438 O O . LEU A 1 190 ? -8.096 75.931 35.253 1.00 16.72 212 LEU A O 1
ATOM 1443 N N . LEU A 1 191 ? -8.801 77.608 33.886 1.00 16.99 213 LEU A N 1
ATOM 1444 C CA . LEU A 1 191 ? -10.111 77.011 33.615 1.00 16.33 213 LEU A CA 1
ATOM 1445 C C . LEU A 1 191 ? -10.170 76.301 32.258 1.00 16.57 213 LEU A C 1
ATOM 1446 O O . LEU A 1 191 ? -11.226 75.835 31.852 1.00 18.73 213 LEU A O 1
ATOM 1451 N N . ASN A 1 192 ? -9.027 76.212 31.590 1.00 16.07 214 ASN A N 1
ATOM 1452 C CA . ASN A 1 192 ? -8.915 75.590 30.276 1.00 18.49 214 ASN A CA 1
ATOM 1453 C C . ASN A 1 192 ? -9.759 76.220 29.183 1.00 19.49 214 ASN A C 1
ATOM 1454 O O . ASN A 1 192 ? -10.414 75.532 28.400 1.00 20.31 214 ASN A O 1
ATOM 1459 N N . PHE A 1 193 ? -9.744 77.543 29.138 1.00 16.82 215 PHE A N 1
ATOM 1460 C CA . PHE A 1 193 ? -10.445 78.270 28.078 1.00 16.88 215 PHE A CA 1
ATOM 1461 C C . PHE A 1 193 ? -9.351 78.696 27.111 1.00 17.02 215 PHE A C 1
ATOM 1462 O O . PHE A 1 193 ? -8.262 79.075 27.543 1.00 18.63 215 PHE A O 1
ATOM 1470 N N . ASN A 1 194 ? -9.631 78.625 25.816 1.00 13.99 216 ASN A N 1
ATOM 1471 C CA . ASN A 1 194 ? -8.677 79.080 24.814 1.00 14.91 216 ASN A CA 1
ATOM 1472 C C . ASN A 1 194 ? -8.923 80.578 24.662 1.00 12.95 216 ASN A C 1
ATOM 1473 O O . ASN A 1 194 ? -10.036 81.048 24.894 1.00 12.96 216 ASN A O 1
ATOM 1478 N N . SER A 1 195 ? -7.899 81.341 24.282 1.00 12.72 217 SER A N 1
ATOM 1479 C CA . SER A 1 195 ? -8.119 82.763 24.145 1.00 11.71 217 SER A CA 1
ATOM 1480 C C . SER A 1 195 ? -7.194 83.399 23.150 1.00 11.96 217 SER A C 1
ATOM 1481 O O . SER A 1 195 ? -6.067 82.919 22.931 1.00 12.37 217 SER A O 1
ATOM 1484 N N . ILE A 1 196 ? -7.685 84.486 22.561 1.00 11.17 218 ILE A N 1
ATOM 1485 C CA . ILE A 1 196 ? -6.889 85.297 21.662 1.00 11.79 218 ILE A CA 1
ATOM 1486 C C . ILE A 1 196 ? -6.789 86.663 22.343 1.00 13.05 218 ILE A C 1
ATOM 1487 O O . ILE A 1 196 ? -7.810 87.249 22.728 1.00 12.85 218 ILE A O 1
ATOM 1492 N N . SER A 1 197 ? -5.567 87.144 22.557 1.00 11.99 219 SER A N 1
ATOM 1493 C CA . SER A 1 197 ? -5.395 88.473 23.121 1.00 12.02 219 SER A CA 1
ATOM 1494 C C . SER A 1 197 ? -4.973 89.387 21.998 1.00 14.17 219 SER A C 1
ATOM 1495 O O . SER A 1 197 ? -4.034 89.065 21.277 1.00 14.62 219 SER A O 1
ATOM 1498 N N . VAL A 1 198 ? -5.659 90.512 21.844 1.00 11.23 220 VAL A N 1
ATOM 1499 C CA . VAL A 1 198 ? -5.269 91.510 20.848 1.00 11.49 220 VAL A CA 1
ATOM 1500 C C . VAL A 1 198 ? -4.545 92.623 21.614 1.00 12.23 220 VAL A C 1
ATOM 1501 O O . VAL A 1 198 ? -5.016 93.086 22.656 1.00 12.55 220 VAL A O 1
ATOM 1505 N N . ILE A 1 199 ? -3.378 93.036 21.116 1.00 11.35 221 ILE A N 1
ATOM 1506 C CA . ILE A 1 199 ? -2.617 94.089 21.786 1.00 11.17 221 ILE A CA 1
ATOM 1507 C C . ILE A 1 199 ? -2.097 95.100 20.776 1.00 12.01 221 ILE A C 1
ATOM 1508 O O . ILE A 1 199 ? -1.992 94.798 19.602 1.00 12.49 221 ILE A O 1
ATOM 1513 N N . ARG A 1 200 ? -1.797 96.304 21.247 1.00 11.76 222 ARG A N 1
ATOM 1514 C CA . ARG A 1 200 ? -1.215 97.316 20.382 1.00 13.23 222 ARG A CA 1
ATOM 1515 C C . ARG A 1 200 ? 0.207 96.844 20.079 1.00 13.75 222 ARG A C 1
ATOM 1516 O O . ARG A 1 200 ? 0.827 96.174 20.900 1.00 14.10 222 ARG A O 1
ATOM 1524 N N . ASP A 1 201 ? 0.710 97.177 18.899 1.00 13.21 223 ASP A N 1
ATOM 1525 C CA . ASP A 1 201 ? 2.080 96.791 18.581 1.00 16.14 223 ASP A CA 1
ATOM 1526 C C . ASP A 1 201 ? 3.003 97.660 19.454 1.00 17.25 223 ASP A C 1
ATOM 1527 O O . ASP A 1 201 ? 2.604 98.713 19.966 1.00 16.94 223 ASP A O 1
ATOM 1532 N N . ARG A 1 202 ? 4.240 97.209 19.630 1.00 15.79 224 ARG A N 1
ATOM 1533 C CA . ARG A 1 202 ? 5.205 97.920 20.465 1.00 16.02 224 ARG A CA 1
ATOM 1534 C C . ARG A 1 202 ? 6.595 97.469 20.042 1.00 16.60 224 ARG A C 1
ATOM 1535 O O . ARG A 1 202 ? 6.740 96.442 19.403 1.00 15.20 224 ARG A O 1
ATOM 1543 N N . PRO A 1 203 ? 7.636 98.224 20.434 1.00 19.22 225 PRO A N 1
ATOM 1544 C CA . PRO A 1 203 ? 9.029 97.905 20.086 1.00 19.30 225 PRO A CA 1
ATOM 1545 C C . PRO A 1 203 ? 9.498 96.537 20.566 1.00 19.20 225 PRO A C 1
ATOM 1546 O O . PRO A 1 203 ? 10.368 95.910 19.944 1.00 19.16 225 PRO A O 1
ATOM 1550 N N . ASN A 1 204 ? 8.941 96.072 21.682 1.00 17.35 226 ASN A N 1
ATOM 1551 C CA . ASN A 1 204 ? 9.333 94.780 22.224 1.00 17.65 226 ASN A CA 1
ATOM 1552 C C . ASN A 1 204 ? 8.192 93.781 22.103 1.00 16.12 226 ASN A C 1
ATOM 1553 O O . ASN A 1 204 ? 7.928 93.016 23.024 1.00 16.68 226 ASN A O 1
ATOM 1558 N N . LEU A 1 205 ? 7.534 93.798 20.950 1.00 16.17 227 LEU A N 1
ATOM 1559 C CA . LEU A 1 205 ? 6.409 92.897 20.696 1.00 16.05 227 LEU A CA 1
ATOM 1560 C C . LEU A 1 205 ? 6.689 91.441 21.029 1.00 17.49 227 LEU A C 1
ATOM 1561 O O . LEU A 1 205 ? 5.892 90.791 21.713 1.00 15.84 227 LEU A O 1
ATOM 1566 N N . ASP A 1 206 ? 7.815 90.901 20.565 1.00 17.83 228 ASP A N 1
ATOM 1567 C CA . ASP A 1 206 ? 8.074 89.485 20.822 1.00 18.91 228 ASP A CA 1
ATOM 1568 C C . ASP A 1 206 ? 8.147 89.138 22.299 1.00 18.32 228 ASP A C 1
ATOM 1569 O O . ASP A 1 206 ? 7.659 88.082 22.714 1.00 17.69 228 ASP A O 1
ATOM 1574 N N . GLU A 1 207 ? 8.749 90.018 23.094 1.00 17.26 229 GLU A N 1
ATOM 1575 C CA . GLU A 1 207 ? 8.876 89.799 24.533 1.00 19.94 229 GLU A CA 1
ATOM 1576 C C . GLU A 1 207 ? 7.489 89.804 25.182 1.00 18.35 229 GLU A C 1
ATOM 1577 O O . GLU A 1 207 ? 7.184 88.971 26.033 1.00 17.20 229 GLU A O 1
ATOM 1583 N N . VAL A 1 208 ? 6.657 90.748 24.755 1.00 15.68 230 VAL A N 1
ATOM 1584 C CA . VAL A 1 208 ? 5.303 90.879 25.320 1.00 15.79 230 VAL A CA 1
ATOM 1585 C C . VAL A 1 208 ? 4.471 89.662 24.935 1.00 16.78 230 VAL A C 1
ATOM 1586 O O . VAL A 1 208 ? 3.755 89.111 25.770 1.00 15.16 230 VAL A O 1
ATOM 1590 N N . VAL A 1 209 ? 4.544 89.257 23.671 1.00 13.94 231 VAL A N 1
ATOM 1591 C CA . VAL A 1 209 ? 3.809 88.080 23.210 1.00 15.03 231 VAL A CA 1
ATOM 1592 C C . VAL A 1 209 ? 4.191 86.840 24.047 1.00 16.72 231 VAL A C 1
ATOM 1593 O O . VAL A 1 209 ? 3.310 86.100 24.516 1.00 16.18 231 VAL A O 1
ATOM 1597 N N . ALA A 1 210 ? 5.495 86.619 24.251 1.00 16.34 232 ALA A N 1
ATOM 1598 C CA . ALA A 1 210 ? 5.952 85.457 25.033 1.00 16.83 232 ALA A CA 1
ATOM 1599 C C . ALA A 1 210 ? 5.414 85.519 26.464 1.00 17.59 232 ALA A C 1
ATOM 1600 O O . ALA A 1 210 ? 4.989 84.501 27.037 1.00 17.23 232 ALA A O 1
ATOM 1602 N N . SER A 1 211 ? 5.423 86.721 27.027 1.00 15.36 233 SER A N 1
ATOM 1603 C CA . SER A 1 211 ? 4.957 86.925 28.389 1.00 17.04 233 SER A CA 1
ATOM 1604 C C . SER A 1 211 ? 3.472 86.624 28.508 1.00 16.93 233 SER A C 1
ATOM 1605 O O . SER A 1 211 ? 3.048 85.962 29.456 1.00 16.39 233 SER A O 1
ATOM 1608 N N . LEU A 1 212 ? 2.677 87.097 27.548 1.00 15.03 234 LEU A N 1
ATOM 1609 C CA . LEU A 1 212 ? 1.235 86.836 27.632 1.00 14.53 234 LEU A CA 1
ATOM 1610 C C . LEU A 1 212 ? 0.918 85.360 27.404 1.00 15.58 234 LEU A C 1
ATOM 1611 O O . LEU A 1 212 ? 0.000 84.813 28.005 1.00 16.23 234 LEU A O 1
ATOM 1616 N N . LYS A 1 213 ? 1.673 84.711 26.529 1.00 15.85 235 LYS A N 1
ATOM 1617 C CA . LYS A 1 213 ? 1.437 83.293 26.296 1.00 15.16 235 LYS A CA 1
ATOM 1618 C C . LYS A 1 213 ? 1.795 82.505 27.542 1.00 15.69 235 LYS A C 1
ATOM 1619 O O . LYS A 1 213 ? 1.120 81.527 27.882 1.00 15.88 235 LYS A O 1
ATOM 1625 N N . GLU A 1 214 ? 2.837 82.935 28.249 1.00 16.76 236 GLU A N 1
ATOM 1626 C CA . GLU A 1 214 ? 3.192 82.233 29.471 1.00 19.74 236 GLU A CA 1
ATOM 1627 C C . GLU A 1 214 ? 2.097 82.419 30.513 1.00 19.36 236 GLU A C 1
ATOM 1628 O O . GLU A 1 214 ? 1.810 81.501 31.277 1.00 17.11 236 GLU A O 1
ATOM 1634 N N . LEU A 1 215 ? 1.476 83.605 30.543 1.00 16.17 237 LEU A N 1
ATOM 1635 C CA . LEU A 1 215 ? 0.396 83.850 31.501 1.00 15.30 237 LEU A CA 1
ATOM 1636 C C . LEU A 1 215 ? -0.819 82.980 31.155 1.00 16.74 237 LEU A C 1
ATOM 1637 O O . LEU A 1 215 ? -1.590 82.602 32.040 1.00 16.63 237 LEU A O 1
ATOM 1642 N N . GLY A 1 216 ? -0.999 82.675 29.876 1.00 15.39 238 GLY A N 1
ATOM 1643 C CA . GLY A 1 216 ? -2.118 81.833 29.494 1.00 16.30 238 GLY A CA 1
ATOM 1644 C C . GLY A 1 216 ? -2.824 82.119 28.175 1.00 15.41 238 GLY A C 1
ATOM 1645 O O . GLY A 1 216 ? -3.712 81.367 27.779 1.00 14.93 238 GLY A O 1
ATOM 1646 N N . ALA A 1 217 ? -2.458 83.198 27.499 1.00 12.78 239 ALA A N 1
ATOM 1647 C CA . ALA A 1 217 ? -3.080 83.512 26.220 1.00 13.65 239 ALA A CA 1
ATOM 1648 C C . ALA A 1 217 ? -2.721 82.408 25.235 1.00 15.89 239 ALA A C 1
ATOM 1649 O O . ALA A 1 217 ? -1.553 82.018 25.144 1.00 16.50 239 ALA A O 1
ATOM 1651 N N . THR A 1 218 ? -3.706 81.892 24.502 1.00 14.03 240 THR A N 1
ATOM 1652 C CA . THR A 1 218 ? -3.418 80.837 23.529 1.00 15.84 240 THR A CA 1
ATOM 1653 C C . THR A 1 218 ? -2.727 81.444 22.309 1.00 15.28 240 THR A C 1
ATOM 1654 O O . THR A 1 218 ? -1.734 80.897 21.786 1.00 15.38 240 THR A O 1
ATOM 1658 N N . GLN A 1 219 ? -3.252 82.578 21.847 1.00 13.44 241 GLN A N 1
ATOM 1659 C CA . GLN A 1 219 ? -2.665 83.272 20.703 1.00 13.37 241 GLN A CA 1
ATOM 1660 C C . GLN A 1 219 ? -2.684 84.752 21.033 1.00 15.05 241 GLN A C 1
ATOM 1661 O O . GLN A 1 219 ? -3.561 85.221 21.777 1.00 14.58 241 GLN A O 1
ATOM 1667 N N . VAL A 1 220 ? -1.700 85.477 20.513 1.00 13.09 242 VAL A N 1
ATOM 1668 C CA . VAL A 1 220 ? -1.615 86.924 20.725 1.00 13.13 242 VAL A CA 1
ATOM 1669 C C . VAL A 1 220 ? -1.438 87.548 19.348 1.00 14.95 242 VAL A C 1
ATOM 1670 O O . VAL A 1 220 ? -0.564 87.115 18.570 1.00 15.13 242 VAL A O 1
ATOM 1674 N N . ILE A 1 221 ? -2.250 88.558 19.038 1.00 12.98 243 ILE A N 1
ATOM 1675 C CA . ILE A 1 221 ? -2.155 89.209 17.736 1.00 12.41 243 ILE A CA 1
ATOM 1676 C C . ILE A 1 221 ? -2.138 90.724 17.923 1.00 13.96 243 ILE A C 1
ATOM 1677 O O . ILE A 1 221 ? -2.601 91.251 18.934 1.00 12.08 243 ILE A O 1
ATOM 1682 N N . THR A 1 222 ? -1.582 91.439 16.955 1.00 12.96 244 THR A N 1
ATOM 1683 C CA . THR A 1 222 ? -1.519 92.883 17.071 1.00 12.96 244 THR A CA 1
ATOM 1684 C C . THR A 1 222 ? -2.848 93.482 16.593 1.00 12.14 244 THR A C 1
ATOM 1685 O O . THR A 1 222 ? -3.666 92.790 15.972 1.00 14.01 244 THR A O 1
ATOM 1689 N N . GLU A 1 223 ? -3.044 94.767 16.859 1.00 13.29 245 GLU A N 1
ATOM 1690 C CA . GLU A 1 223 ? -4.244 95.443 16.378 1.00 13.28 245 GLU A CA 1
ATOM 1691 C C . GLU A 1 223 ? -4.185 95.459 14.835 1.00 15.47 245 GLU A C 1
ATOM 1692 O O . GLU A 1 223 ? -5.213 95.407 14.171 1.00 15.14 245 GLU A O 1
ATOM 1698 N N . ASP A 1 224 ? -2.991 95.523 14.239 1.00 14.61 246 ASP A N 1
ATOM 1699 C CA . ASP A 1 224 ? -2.926 95.483 12.779 1.00 14.91 246 ASP A CA 1
ATOM 1700 C C . ASP A 1 224 ? -3.492 94.149 12.300 1.00 15.49 246 ASP A C 1
ATOM 1701 O O . ASP A 1 224 ? -4.230 94.100 11.316 1.00 17.24 246 ASP A O 1
ATOM 1706 N N . GLN A 1 225 ? -3.138 93.055 12.978 1.00 13.90 247 GLN A N 1
ATOM 1707 C CA . GLN A 1 225 ? -3.642 91.739 12.585 1.00 12.90 247 GLN A CA 1
ATOM 1708 C C . GLN A 1 225 ? -5.158 91.682 12.824 1.00 15.05 247 GLN A C 1
ATOM 1709 O O . GLN A 1 225 ? -5.894 91.088 12.036 1.00 15.15 247 GLN A O 1
ATOM 1715 N N . ASN A 1 226 ? -5.595 92.320 13.910 1.00 14.27 248 ASN A N 1
ATOM 1716 C CA . ASN A 1 226 ? -7.022 92.373 14.259 1.00 14.26 248 ASN A CA 1
ATOM 1717 C C . ASN A 1 226 ? -7.810 93.068 13.134 1.00 16.02 248 ASN A C 1
ATOM 1718 O O . ASN A 1 226 ? -8.939 92.659 12.805 1.00 15.58 248 ASN A O 1
ATOM 1723 N N . ASN A 1 227 ? -7.206 94.106 12.547 1.00 15.14 249 ASN A N 1
ATOM 1724 C CA . ASN A 1 227 ? -7.814 94.889 11.454 1.00 16.66 249 ASN A CA 1
ATOM 1725 C C . ASN A 1 227 ? -7.770 94.181 10.088 1.00 18.66 249 ASN A C 1
ATOM 1726 O O . ASN A 1 227 ? -8.510 94.545 9.167 1.00 18.50 249 ASN A O 1
ATOM 1731 N N . SER A 1 228 ? -6.899 93.188 9.949 1.00 16.92 250 SER A N 1
ATOM 1732 C CA . SER A 1 228 ? -6.714 92.494 8.670 1.00 19.73 250 SER A CA 1
ATOM 1733 C C . SER A 1 228 ? -7.804 91.527 8.252 1.00 22.47 250 SER A C 1
ATOM 1734 O O . SER A 1 228 ? -8.025 90.504 8.901 1.00 21.78 250 SER A O 1
ATOM 1737 N N . ARG A 1 229 ? -8.470 91.825 7.146 1.00 23.83 251 ARG A N 1
ATOM 1738 C CA . ARG A 1 229 ? -9.510 90.915 6.693 1.00 27.16 251 ARG A CA 1
ATOM 1739 C C . ARG A 1 229 ? -8.875 89.633 6.154 1.00 26.19 251 ARG A C 1
ATOM 1740 O O . ARG A 1 229 ? -9.440 88.531 6.274 1.00 25.89 251 ARG A O 1
ATOM 1748 N N . GLU A 1 230 ? -7.670 89.757 5.604 1.00 21.76 252 GLU A N 1
ATOM 1749 C CA . GLU A 1 230 ? -6.975 88.603 5.066 1.00 21.37 252 GLU A CA 1
ATOM 1750 C C . GLU A 1 230 ? -6.562 87.593 6.135 1.00 20.56 252 GLU A C 1
ATOM 1751 O O . GLU A 1 230 ? -6.207 86.469 5.816 1.00 19.60 252 GLU A O 1
ATOM 1757 N N . PHE A 1 231 ? -6.601 88.001 7.401 1.00 18.50 253 PHE A N 1
ATOM 1758 C CA . PHE A 1 231 ? -6.193 87.124 8.494 1.00 18.54 253 PHE A CA 1
ATOM 1759 C C . PHE A 1 231 ? -7.359 86.254 9.007 1.00 18.36 253 PHE A C 1
ATOM 1760 O O . PHE A 1 231 ? -7.152 85.312 9.767 1.00 16.28 253 PHE A O 1
ATOM 1768 N N . GLY A 1 232 ? -8.575 86.567 8.571 1.00 20.47 254 GLY A N 1
ATOM 1769 C CA . GLY A 1 232 ? -9.739 85.805 9.017 1.00 22.54 254 GLY A CA 1
ATOM 1770 C C . GLY A 1 232 ? -9.598 84.290 8.959 1.00 22.84 254 GLY A C 1
ATOM 1771 O O . GLY A 1 232 ? -9.955 83.606 9.932 1.00 21.88 254 GLY A O 1
ATOM 1772 N N . PRO A 1 233 ? -9.078 83.722 7.852 1.00 23.35 255 PRO A N 1
ATOM 1773 C CA . PRO A 1 233 ? -8.910 82.268 7.713 1.00 22.40 255 PRO A CA 1
ATOM 1774 C C . PRO A 1 233 ? -8.050 81.607 8.774 1.00 23.21 255 PRO A C 1
ATOM 1775 O O . PRO A 1 233 ? -8.309 80.475 9.188 1.00 21.97 255 PRO A O 1
ATOM 1779 N N . THR A 1 234 ? -6.997 82.298 9.195 1.00 20.50 256 THR A N 1
ATOM 1780 C CA . THR A 1 234 ? -6.133 81.761 10.230 1.00 18.82 256 THR A CA 1
ATOM 1781 C C . THR A 1 234 ? -6.903 81.649 11.536 1.00 19.46 256 THR A C 1
ATOM 1782 O O . THR A 1 234 ? -6.838 80.633 12.209 1.00 18.45 256 THR A O 1
ATOM 1786 N N . ILE A 1 235 ? -7.652 82.689 11.885 1.00 18.83 257 ILE A N 1
ATOM 1787 C CA . ILE A 1 235 ? -8.399 82.635 13.127 1.00 18.81 257 ILE A CA 1
ATOM 1788 C C . ILE A 1 235 ? -9.456 81.547 13.075 1.00 19.69 257 ILE A C 1
ATOM 1789 O O . ILE A 1 235 ? -9.636 80.805 14.031 1.00 19.55 257 ILE A O 1
ATOM 1794 N N . LYS A 1 236 ? -10.144 81.443 11.946 1.00 21.29 258 LYS A N 1
ATOM 1795 C CA . LYS A 1 236 ? -11.161 80.414 11.792 1.00 24.61 258 LYS A CA 1
ATOM 1796 C C . LYS A 1 236 ? -10.557 79.022 11.923 1.00 23.15 258 LYS A C 1
ATOM 1797 O O . LYS A 1 236 ? -11.177 78.133 12.487 1.00 25.26 258 LYS A O 1
ATOM 1803 N N . GLU A 1 237 ? -9.341 78.837 11.419 1.00 21.31 259 GLU A N 1
ATOM 1804 C CA . GLU A 1 237 ? -8.680 77.544 11.509 1.00 23.14 259 GLU A CA 1
ATOM 1805 C C . GLU A 1 237 ? -8.259 77.255 12.954 1.00 22.14 259 GLU A C 1
ATOM 1806 O O . GLU A 1 237 ? -8.332 76.119 13.404 1.00 19.88 259 GLU A O 1
ATOM 1812 N N . TRP A 1 238 ? -7.826 78.273 13.694 1.00 19.14 260 TRP A N 1
ATOM 1813 C CA . TRP A 1 238 ? -7.458 78.022 15.086 1.00 18.84 260 TRP A CA 1
ATOM 1814 C C . TRP A 1 238 ? -8.672 77.482 15.832 1.00 18.36 260 TRP A C 1
ATOM 1815 O O . TRP A 1 238 ? -8.583 76.531 16.623 1.00 20.07 260 TRP A O 1
ATOM 1826 N N . ILE A 1 239 ? -9.807 78.116 15.584 1.00 18.22 261 ILE A N 1
ATOM 1827 C CA . ILE A 1 239 ? -11.040 77.731 16.259 1.00 19.19 261 ILE A CA 1
ATOM 1828 C C . ILE A 1 239 ? -11.526 76.354 15.787 1.00 19.52 261 ILE A C 1
ATOM 1829 O O . ILE A 1 239 ? -11.916 75.510 16.600 1.00 19.49 261 ILE A O 1
ATOM 1834 N N . LYS A 1 240 ? -11.493 76.120 14.483 1.00 20.16 262 LYS A N 1
ATOM 1835 C CA . LYS A 1 240 ? -11.907 74.822 13.950 1.00 24.69 262 LYS A CA 1
ATOM 1836 C C . LYS A 1 240 ? -11.074 73.690 14.563 1.00 24.03 262 LYS A C 1
ATOM 1837 O O . LYS A 1 240 ? -11.617 72.669 14.981 1.00 23.76 262 LYS A O 1
ATOM 1843 N N . GLN A 1 241 ? -9.759 73.864 14.632 1.00 22.90 263 GLN A N 1
ATOM 1844 C CA . GLN A 1 241 ? -8.902 72.823 15.199 1.00 25.86 263 GLN A CA 1
ATOM 1845 C C . GLN A 1 241 ? -9.171 72.471 16.661 1.00 24.95 263 GLN A C 1
ATOM 1846 O O . GLN A 1 241 ? -8.892 71.345 17.101 1.00 23.64 263 GLN A O 1
ATOM 1852 N N . SER A 1 242 ? -9.721 73.413 17.423 1.00 22.60 264 SER A N 1
ATOM 1853 C CA . SER A 1 242 ? -9.990 73.150 18.829 1.00 22.07 264 SER A CA 1
ATOM 1854 C C . SER A 1 242 ? -11.351 72.490 19.023 1.00 20.57 264 SER A C 1
ATOM 1855 O O . SER A 1 242 ? -11.673 72.027 20.113 1.00 21.83 264 SER A O 1
ATOM 1858 N N . GLY A 1 243 ? -12.149 72.480 17.965 1.00 20.94 265 GLY A N 1
ATOM 1859 C CA . GLY A 1 243 ? -13.476 71.900 18.027 1.00 20.85 265 GLY A CA 1
ATOM 1860 C C . GLY A 1 243 ? -14.483 72.739 18.788 1.00 21.67 265 GLY A C 1
ATOM 1861 O O . GLY A 1 243 ? -15.573 72.265 19.105 1.00 21.53 265 GLY A O 1
ATOM 1862 N N . GLY A 1 244 ? -14.129 73.985 19.085 1.00 20.01 266 GLY A N 1
ATOM 1863 C CA . GLY A 1 244 ? -15.053 74.846 19.813 1.00 17.59 266 GLY A CA 1
ATOM 1864 C C . GLY A 1 244 ? -15.462 76.063 19.014 1.00 18.25 266 GLY A C 1
ATOM 1865 O O . GLY A 1 244 ? -15.368 76.071 17.780 1.00 19.11 266 GLY A O 1
ATOM 1866 N N . GLU A 1 245 ? -15.944 77.085 19.718 1.00 15.84 267 GLU A N 1
ATOM 1867 C CA . GLU A 1 245 ? -16.359 78.322 19.075 1.00 16.63 267 GLU A CA 1
ATOM 1868 C C . GLU A 1 245 ? -15.886 79.509 19.893 1.00 16.29 267 GLU A C 1
ATOM 1869 O O . GLU A 1 245 ? -15.643 79.388 21.096 1.00 16.30 267 GLU A O 1
ATOM 1875 N N . ALA A 1 246 ? -15.748 80.651 19.226 1.00 14.59 268 ALA A N 1
ATOM 1876 C CA . ALA A 1 246 ? -15.370 81.879 19.915 1.00 12.83 268 ALA A CA 1
ATOM 1877 C C . ALA A 1 246 ? -16.727 82.458 20.332 1.00 12.17 268 ALA A C 1
ATOM 1878 O O . ALA A 1 246 ? -17.491 82.970 19.508 1.00 13.00 268 ALA A O 1
ATOM 1880 N N . LYS A 1 247 ? -17.028 82.358 21.624 1.00 12.90 269 LYS A N 1
ATOM 1881 C CA . LYS A 1 247 ? -18.328 82.778 22.154 1.00 13.58 269 LYS A CA 1
ATOM 1882 C C . LYS A 1 247 ? -18.386 84.089 22.911 1.00 13.36 269 LYS A C 1
ATOM 1883 O O . LYS A 1 247 ? -19.484 84.642 23.126 1.00 13.18 269 LYS A O 1
ATOM 1889 N N . LEU A 1 248 ? -17.215 84.599 23.294 1.00 11.72 270 LEU A N 1
ATOM 1890 C CA . LEU A 1 248 ? -17.172 85.768 24.153 1.00 11.71 270 LEU A CA 1
ATOM 1891 C C . LEU A 1 248 ? -16.035 86.704 23.793 1.00 10.67 270 LEU A C 1
ATOM 1892 O O . LEU A 1 248 ? -14.917 86.246 23.546 1.00 12.28 270 LEU A O 1
ATOM 1897 N N . ALA A 1 249 ? -16.347 87.999 23.721 1.00 12.72 271 ALA A N 1
ATOM 1898 C CA . ALA A 1 249 ? -15.349 89.021 23.441 1.00 12.73 271 ALA A CA 1
ATOM 1899 C C . ALA A 1 249 ? -15.351 89.987 24.616 1.00 12.71 271 ALA A C 1
ATOM 1900 O O . ALA A 1 249 ? -16.416 90.394 25.079 1.00 13.02 271 ALA A O 1
ATOM 1902 N N . LEU A 1 250 ? -14.161 90.322 25.112 1.00 11.26 272 LEU A N 1
ATOM 1903 C CA . LEU A 1 250 ? -14.026 91.295 26.190 1.00 9.82 272 LEU A CA 1
ATOM 1904 C C . LEU A 1 250 ? -13.449 92.558 25.547 1.00 10.57 272 LEU A C 1
ATOM 1905 O O . LEU A 1 250 ? -12.357 92.535 24.963 1.00 12.05 272 LEU A O 1
ATOM 1910 N N . ASN A 1 251 ? -14.196 93.660 25.628 1.00 10.49 273 ASN A N 1
ATOM 1911 C CA . ASN A 1 251 ? -13.750 94.907 25.026 1.00 11.33 273 ASN A CA 1
ATOM 1912 C C . ASN A 1 251 ? -13.486 96.016 26.033 1.00 13.02 273 ASN A C 1
ATOM 1913 O O . ASN A 1 251 ? -14.323 96.304 26.894 1.00 12.82 273 ASN A O 1
ATOM 1918 N N . CYS A 1 252 ? -12.315 96.636 25.924 1.00 12.19 274 CYS A N 1
ATOM 1919 C CA . CYS A 1 252 ? -11.989 97.761 26.793 1.00 11.99 274 CYS A CA 1
ATOM 1920 C C . CYS A 1 252 ? -11.363 98.871 25.940 1.00 13.79 274 CYS A C 1
ATOM 1921 O O . CYS A 1 252 ? -10.778 99.794 26.475 1.00 14.41 274 CYS A O 1
ATOM 1924 N N . VAL A 1 253 ? -11.510 98.774 24.622 1.00 13.68 275 VAL A N 1
ATOM 1925 C CA . VAL A 1 253 ? -10.929 99.760 23.696 1.00 15.30 275 VAL A CA 1
ATOM 1926 C C . VAL A 1 253 ? -11.932 100.551 22.851 1.00 15.30 275 VAL A C 1
ATOM 1927 O O . VAL A 1 253 ? -11.813 101.779 22.708 1.00 18.80 275 VAL A O 1
ATOM 1931 N N . GLY A 1 254 ? -12.912 99.855 22.288 1.00 15.00 276 GLY A N 1
ATOM 1932 C CA . GLY A 1 254 ? -13.901 100.512 21.447 1.00 15.51 276 GLY A CA 1
ATOM 1933 C C . GLY A 1 254 ? -13.334 100.713 20.058 1.00 16.79 276 GLY A C 1
ATOM 1934 O O . GLY A 1 254 ? -12.286 100.139 19.718 1.00 15.43 276 GLY A O 1
ATOM 1935 N N . GLY A 1 255 ? -14.022 101.500 19.237 1.00 14.68 277 GLY A N 1
ATOM 1936 C CA . GLY A 1 255 ? -13.520 101.781 17.899 1.00 16.53 277 GLY A CA 1
ATOM 1937 C C . GLY A 1 255 ? -13.227 100.589 17.005 1.00 16.56 277 GLY A C 1
ATOM 1938 O O . GLY A 1 255 ? -13.898 99.563 17.081 1.00 13.77 277 GLY A O 1
ATOM 1939 N N . LYS A 1 256 ? -12.210 100.713 16.148 1.00 16.14 278 LYS A N 1
ATOM 1940 C CA . LYS A 1 256 ? -11.887 99.626 15.233 1.00 16.30 278 LYS A CA 1
ATOM 1941 C C . LYS A 1 256 ? -11.502 98.339 15.945 1.00 14.27 278 LYS A C 1
ATOM 1942 O O . LYS A 1 256 ? -11.739 97.249 15.432 1.00 13.29 278 LYS A O 1
ATOM 1948 N N . SER A 1 257 ? -10.905 98.469 17.126 1.00 12.98 279 SER A N 1
ATOM 1949 C CA . SER A 1 257 ? -10.524 97.271 17.868 1.00 12.86 279 SER A CA 1
ATOM 1950 C C . SER A 1 257 ? -11.783 96.457 18.238 1.00 13.59 279 SER A C 1
ATOM 1951 O O . SER A 1 257 ? -11.808 95.231 18.067 1.00 12.02 279 SER A O 1
ATOM 1954 N N . SER A 1 258 ? -12.809 97.138 18.750 1.00 12.68 280 SER A N 1
ATOM 1955 C CA . SER A 1 258 ? -14.049 96.439 19.114 1.00 12.99 280 SER A CA 1
ATOM 1956 C C . SER A 1 258 ? -14.675 95.794 17.874 1.00 12.82 280 SER A C 1
ATOM 1957 O O . SER A 1 258 ? -15.202 94.699 17.954 1.00 11.75 280 SER A O 1
ATOM 1960 N N . THR A 1 259 ? -14.593 96.458 16.723 1.00 13.56 281 THR A N 1
ATOM 1961 C CA . THR A 1 259 ? -15.135 95.891 15.486 1.00 14.79 281 THR A CA 1
ATOM 1962 C C . THR A 1 259 ? -14.406 94.586 15.147 1.00 12.91 281 THR A C 1
ATOM 1963 O O . THR A 1 259 ? -15.009 93.563 14.811 1.00 13.18 281 THR A O 1
ATOM 1967 N N . GLY A 1 260 ? -13.080 94.643 15.226 1.00 13.93 282 GLY A N 1
ATOM 1968 C CA . GLY A 1 260 ? -12.261 93.496 14.899 1.00 12.94 282 GLY A CA 1
ATOM 1969 C C . GLY A 1 260 ? -12.481 92.279 15.772 1.00 10.72 282 GLY A C 1
ATOM 1970 O O . GLY A 1 260 ? -12.539 91.161 15.261 1.00 12.95 282 GLY A O 1
ATOM 1971 N N . ILE A 1 261 ? -12.612 92.456 17.086 1.00 10.62 283 ILE A N 1
ATOM 1972 C CA . ILE A 1 261 ? -12.810 91.265 17.900 1.00 10.85 283 ILE A CA 1
ATOM 1973 C C . ILE A 1 261 ? -14.248 90.749 17.770 1.00 12.49 283 ILE A C 1
ATOM 1974 O O . ILE A 1 261 ? -14.480 89.556 17.857 1.00 12.40 283 ILE A O 1
ATOM 1979 N N . ALA A 1 262 ? -15.196 91.639 17.509 1.00 12.11 284 ALA A N 1
ATOM 1980 C CA . ALA A 1 262 ? -16.580 91.193 17.340 1.00 12.00 284 ALA A CA 1
ATOM 1981 C C . ALA A 1 262 ? -16.694 90.314 16.086 1.00 12.18 284 ALA A C 1
ATOM 1982 O O . ALA A 1 262 ? -17.378 89.284 16.081 1.00 12.39 284 ALA A O 1
ATOM 1984 N N . ARG A 1 263 ? -16.003 90.705 15.018 1.00 13.07 285 ARG A N 1
ATOM 1985 C CA . ARG A 1 263 ? -16.041 89.948 13.773 1.00 14.13 285 ARG A CA 1
ATOM 1986 C C . ARG A 1 263 ? -15.473 88.547 13.926 1.00 14.76 285 ARG A C 1
ATOM 1987 O O . ARG A 1 263 ? -15.804 87.663 13.135 1.00 15.90 285 ARG A O 1
ATOM 1995 N N . LYS A 1 264 ? -14.622 88.336 14.930 1.00 12.66 286 LYS A N 1
ATOM 1996 C CA . LYS A 1 264 ? -14.003 87.023 15.116 1.00 13.00 286 LYS A CA 1
ATOM 1997 C C . LYS A 1 264 ? -14.838 86.031 15.915 1.00 12.36 286 LYS A C 1
ATOM 1998 O O . LYS A 1 264 ? -14.490 84.841 16.003 1.00 14.61 286 LYS A O 1
ATOM 2004 N N . LEU A 1 265 ? -15.961 86.485 16.462 1.00 12.95 287 LEU A N 1
ATOM 2005 C CA . LEU A 1 265 ? -16.815 85.558 17.205 1.00 12.78 287 LEU A CA 1
ATOM 2006 C C . LEU A 1 265 ? -17.643 84.722 16.246 1.00 14.21 287 LEU A C 1
ATOM 2007 O O . LEU A 1 265 ? -17.899 85.121 15.103 1.00 14.58 287 LEU A O 1
ATOM 2012 N N . ASN A 1 266 ? -18.023 83.534 16.708 1.00 12.76 288 ASN A N 1
ATOM 2013 C CA . ASN A 1 266 ? -18.907 82.668 15.942 1.00 14.50 288 ASN A CA 1
ATOM 2014 C C . ASN A 1 266 ? -20.315 83.215 16.153 1.00 14.85 288 ASN A C 1
ATOM 2015 O O . ASN A 1 266 ? -20.518 84.156 16.916 1.00 13.98 288 ASN A O 1
ATOM 2020 N N . ASN A 1 267 ? -21.292 82.630 15.473 1.00 15.69 289 ASN A N 1
ATOM 2021 C CA . ASN A 1 267 ? -22.686 83.043 15.635 1.00 16.80 289 ASN A CA 1
ATOM 2022 C C . ASN A 1 267 ? -23.053 82.942 17.116 1.00 16.97 289 ASN A C 1
ATOM 2023 O O . ASN A 1 267 ? -22.501 82.101 17.836 1.00 18.55 289 ASN A O 1
ATOM 2028 N N . ASN A 1 268 ? -23.993 83.781 17.545 1.00 16.13 290 ASN A N 1
ATOM 2029 C CA . ASN A 1 268 ? -24.505 83.799 18.926 1.00 15.71 290 ASN A CA 1
ATOM 2030 C C . ASN A 1 268 ? -23.472 84.324 19.926 1.00 15.77 290 ASN A C 1
ATOM 2031 O O . ASN A 1 268 ? -23.508 83.987 21.115 1.00 15.85 290 ASN A O 1
ATOM 2036 N N . GLY A 1 269 ? -22.553 85.150 19.446 1.00 13.59 291 GLY A N 1
ATOM 2037 C CA . GLY A 1 269 ? -21.521 85.666 20.333 1.00 12.13 291 GLY A CA 1
ATOM 2038 C C . GLY A 1 269 ? -21.980 86.797 21.233 1.00 12.65 291 GLY A C 1
ATOM 2039 O O . GLY A 1 269 ? -22.965 87.505 20.945 1.00 13.24 291 GLY A O 1
ATOM 2040 N N . LEU A 1 270 ? -21.263 86.957 22.346 1.00 10.47 292 LEU A N 1
ATOM 2041 C CA . LEU A 1 270 ? -21.535 88.026 23.300 1.00 11.33 292 LEU A CA 1
ATOM 2042 C C . LEU A 1 270 ? -20.278 88.854 23.522 1.00 11.77 292 LEU A C 1
ATOM 2043 O O . LEU A 1 270 ? -19.196 88.290 23.731 1.00 12.88 292 LEU A O 1
ATOM 2048 N N . MET A 1 271 ? -20.415 90.174 23.445 1.00 10.89 293 MET A N 1
ATOM 2049 C CA . MET A 1 271 ? -19.303 91.063 23.760 1.00 12.71 293 MET A CA 1
ATOM 2050 C C . MET A 1 271 ? -19.673 91.781 25.060 1.00 12.35 293 MET A C 1
ATOM 2051 O O . MET A 1 271 ? -20.817 92.216 25.216 1.00 13.32 293 MET A O 1
ATOM 2056 N N . LEU A 1 272 ? -18.716 91.860 25.987 1.00 11.16 294 LEU A N 1
ATOM 2057 C CA . LEU A 1 272 ? -18.902 92.599 27.228 1.00 12.61 294 LEU A CA 1
ATOM 2058 C C . LEU A 1 272 ? -17.913 93.749 27.170 1.00 12.39 294 LEU A C 1
ATOM 2059 O O . LEU A 1 272 ? -16.706 93.531 27.050 1.00 13.39 294 LEU A O 1
ATOM 2064 N N . THR A 1 273 ? -18.422 94.971 27.257 1.00 12.36 295 THR A N 1
ATOM 2065 C CA . THR A 1 273 ? -17.574 96.162 27.239 1.00 12.22 295 THR A CA 1
ATOM 2066 C C . THR A 1 273 ? -17.401 96.580 28.688 1.00 14.22 295 THR A C 1
ATOM 2067 O O . THR A 1 273 ? -18.383 96.845 29.387 1.00 13.51 295 THR A O 1
ATOM 2071 N N . TYR A 1 274 ? -16.154 96.631 29.146 1.00 12.72 296 TYR A N 1
ATOM 2072 C CA . TYR A 1 274 ? -15.882 96.973 30.541 1.00 12.35 296 TYR A CA 1
ATOM 2073 C C . TYR A 1 274 ? -14.948 98.180 30.679 1.00 13.84 296 TYR A C 1
ATOM 2074 O O . TYR A 1 274 ? -14.635 98.606 31.791 1.00 15.84 296 TYR A O 1
ATOM 2083 N N . GLY A 1 275 ? -14.542 98.742 29.547 1.00 14.20 297 GLY A N 1
ATOM 2084 C CA . GLY A 1 275 ? -13.688 99.916 29.571 1.00 16.74 297 GLY A CA 1
ATOM 2085 C C . GLY A 1 275 ? -13.722 100.551 28.208 1.00 17.28 297 GLY A C 1
ATOM 2086 O O . GLY A 1 275 ? -14.293 99.992 27.281 1.00 16.39 297 GLY A O 1
ATOM 2087 N N . GLY A 1 276 ? -13.124 101.724 28.054 1.00 19.74 298 GLY A N 1
ATOM 2088 C CA . GLY A 1 276 ? -13.149 102.323 26.743 1.00 25.30 298 GLY A CA 1
ATOM 2089 C C . GLY A 1 276 ? -12.035 103.311 26.613 1.00 34.68 298 GLY A C 1
ATOM 2090 O O . GLY A 1 276 ? -11.656 103.952 27.590 1.00 34.84 298 GLY A O 1
ATOM 2091 N N . MET A 1 277 ? -11.502 103.429 25.406 1.00 39.91 299 MET A N 1
ATOM 2092 C CA . MET A 1 277 ? -10.419 104.353 25.174 1.00 47.20 299 MET A CA 1
ATOM 2093 C C . MET A 1 277 ? -10.915 105.731 24.812 1.00 49.68 299 MET A C 1
ATOM 2094 O O . MET A 1 277 ? -11.484 105.953 23.742 1.00 51.54 299 MET A O 1
ATOM 2099 N N . SER A 1 278 ? -10.698 106.643 25.750 1.00 52.46 300 SER A N 1
ATOM 2100 C CA . SER A 1 278 ? -11.076 108.041 25.638 1.00 54.27 300 SER A CA 1
ATOM 2101 C C . SER A 1 278 ? -11.758 108.459 24.336 1.00 54.23 300 SER A C 1
ATOM 2102 O O . SER A 1 278 ? -11.105 108.666 23.308 1.00 54.71 300 SER A O 1
ATOM 2105 N N . PHE A 1 279 ? -13.081 108.572 24.386 1.00 53.94 301 PHE A N 1
ATOM 2106 C CA . PHE A 1 279 ? -13.861 109.007 23.231 1.00 52.26 301 PHE A CA 1
ATOM 2107 C C . PHE A 1 279 ? -13.747 108.115 21.978 1.00 49.07 301 PHE A C 1
ATOM 2108 O O . PHE A 1 279 ? -13.550 108.611 20.864 1.00 49.45 301 PHE A O 1
ATOM 2116 N N . GLN A 1 280 ? -13.872 106.803 22.179 1.00 42.98 302 GLN A N 1
ATOM 2117 C CA . GLN A 1 280 ? -13.833 105.801 21.103 1.00 36.91 302 GLN A CA 1
ATOM 2118 C C . GLN A 1 280 ? -15.051 104.892 21.358 1.00 31.22 302 GLN A C 1
ATOM 2119 O O . GLN A 1 280 ? -14.969 103.940 22.131 1.00 28.39 302 GLN A O 1
ATOM 2125 N N . PRO A 1 281 ? -16.194 105.178 20.710 1.00 24.70 303 PRO A N 1
ATOM 2126 C CA . PRO A 1 281 ? -17.417 104.383 20.892 1.00 22.12 303 PRO A CA 1
ATOM 2127 C C . PRO A 1 281 ? -17.303 102.918 20.447 1.00 20.31 303 PRO A C 1
ATOM 2128 O O . PRO A 1 281 ? -16.456 102.587 19.636 1.00 22.12 303 PRO A O 1
ATOM 2132 N N . VAL A 1 282 ? -18.178 102.059 20.967 1.00 16.95 304 VAL A N 1
ATOM 2133 C CA . VAL A 1 282 ? -18.175 100.633 20.582 1.00 14.63 304 VAL A CA 1
ATOM 2134 C C . VAL A 1 282 ? -18.807 100.644 19.201 1.00 16.52 304 VAL A C 1
ATOM 2135 O O . VAL A 1 282 ? -19.925 101.137 19.023 1.00 16.65 304 VAL A O 1
ATOM 2139 N N . THR A 1 283 ? -18.072 100.121 18.226 1.00 14.33 305 THR A N 1
ATOM 2140 C CA . THR A 1 283 ? -18.479 100.153 16.818 1.00 15.24 305 THR A CA 1
ATOM 2141 C C . THR A 1 283 ? -18.629 98.761 16.264 1.00 16.62 305 THR A C 1
ATOM 2142 O O . THR A 1 283 ? -17.642 98.043 16.075 1.00 17.38 305 THR A O 1
ATOM 2146 N N . ILE A 1 284 ? -19.871 98.391 15.979 1.00 14.30 306 ILE A N 1
ATOM 2147 C CA . ILE A 1 284 ? -20.150 97.035 15.528 1.00 16.11 306 ILE A CA 1
ATOM 2148 C C . ILE A 1 284 ? -20.877 97.026 14.198 1.00 15.31 306 ILE A C 1
ATOM 2149 O O . ILE A 1 284 ? -21.881 97.715 14.025 1.00 16.35 306 ILE A O 1
ATOM 2154 N N . PRO A 1 285 ? -20.373 96.244 13.228 1.00 13.71 307 PRO A N 1
ATOM 2155 C CA . PRO A 1 285 ? -21.051 96.198 11.934 1.00 12.91 307 PRO A CA 1
ATOM 2156 C C . PRO A 1 285 ? -22.473 95.687 12.099 1.00 13.20 307 PRO A C 1
ATOM 2157 O O . PRO A 1 285 ? -22.731 94.748 12.843 1.00 13.24 307 PRO A O 1
ATOM 2161 N N . THR A 1 286 ? -23.384 96.311 11.371 1.00 13.17 308 THR A N 1
ATOM 2162 C CA . THR A 1 286 ? -24.786 95.926 11.396 1.00 12.61 308 THR A CA 1
ATOM 2163 C C . THR A 1 286 ? -24.974 94.444 11.101 1.00 13.93 308 THR A C 1
ATOM 2164 O O . THR A 1 286 ? -25.803 93.787 11.718 1.00 13.22 308 THR A O 1
ATOM 2168 N N . SER A 1 287 ? -24.200 93.910 10.158 1.00 12.12 309 SER A N 1
ATOM 2169 C CA . SER A 1 287 ? -24.344 92.509 9.777 1.00 12.49 309 SER A CA 1
ATOM 2170 C C . SER A 1 287 ? -24.124 91.533 10.918 1.00 12.55 309 SER A C 1
ATOM 2171 O O . SER A 1 287 ? -24.714 90.459 10.928 1.00 13.31 309 SER A O 1
ATOM 2174 N N . LEU A 1 288 ? -23.276 91.874 11.889 1.00 11.62 310 LEU A N 1
ATOM 2175 C CA . LEU A 1 288 ? -23.070 90.923 12.977 1.00 11.24 310 LEU A CA 1
ATOM 2176 C C . LEU A 1 288 ? -24.360 90.826 13.801 1.00 11.29 310 LEU A C 1
ATOM 2177 O O . LEU A 1 288 ? -24.754 89.743 14.225 1.00 11.03 310 LEU A O 1
ATOM 2182 N N . TYR A 1 289 ? -25.024 91.952 14.018 1.00 11.74 311 TYR A N 1
ATOM 2183 C CA . TYR A 1 289 ? -26.273 91.910 14.801 1.00 12.92 311 TYR A CA 1
ATOM 2184 C C . TYR A 1 289 ? -27.364 91.139 14.078 1.00 13.77 311 TYR A C 1
ATOM 2185 O O . TYR A 1 289 ? -28.042 90.280 14.658 1.00 14.34 311 TYR A O 1
ATOM 2194 N N . ILE A 1 290 ? -27.534 91.442 12.798 1.00 15.03 312 ILE A N 1
ATOM 2195 C CA . ILE A 1 290 ? -28.604 90.801 12.043 1.00 15.57 312 ILE A CA 1
ATOM 2196 C C . ILE A 1 290 ? -28.357 89.344 11.674 1.00 14.53 312 ILE A C 1
ATOM 2197 O O . ILE A 1 290 ? -29.207 88.476 11.913 1.00 14.69 312 ILE A O 1
ATOM 2202 N N . PHE A 1 291 ? -27.180 89.062 11.129 1.00 13.13 313 PHE A N 1
ATOM 2203 C CA . PHE A 1 291 ? -26.896 87.709 10.653 1.00 13.49 313 PHE A CA 1
ATOM 2204 C C . PHE A 1 291 ? -26.142 86.751 11.555 1.00 14.87 313 PHE A C 1
ATOM 2205 O O . PHE A 1 291 ? -26.187 85.536 11.323 1.00 15.48 313 PHE A O 1
ATOM 2213 N N . LYS A 1 292 ? -25.464 87.266 12.582 1.00 13.86 314 LYS A N 1
ATOM 2214 C CA . LYS A 1 292 ? -24.698 86.390 13.453 1.00 14.65 314 LYS A CA 1
ATOM 2215 C C . LYS A 1 292 ? -25.220 86.359 14.886 1.00 15.85 314 LYS A C 1
ATOM 2216 O O . LYS A 1 292 ? -24.508 85.905 15.779 1.00 16.07 314 LYS A O 1
ATOM 2222 N N . ASN A 1 293 ? -26.451 86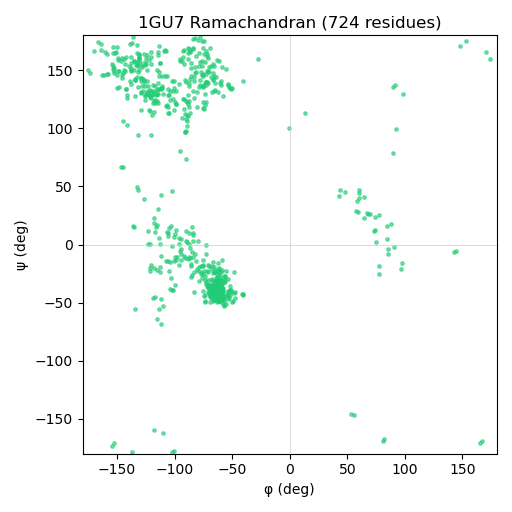.828 15.085 1.00 15.88 315 ASN A N 1
ATOM 2223 C CA . ASN A 1 293 ? -27.083 86.865 16.410 1.00 16.51 315 ASN A CA 1
ATOM 2224 C C . ASN A 1 293 ? -26.093 87.369 17.464 1.00 15.36 315 ASN A C 1
ATOM 2225 O O . ASN A 1 293 ? -25.982 86.799 18.545 1.00 16.77 315 ASN A O 1
ATOM 2230 N N . PHE A 1 294 ? -25.404 88.457 17.141 1.00 14.70 316 PHE A N 1
ATOM 2231 C CA . PHE A 1 294 ? -24.424 89.048 18.050 1.00 14.22 316 PHE A CA 1
ATOM 2232 C C . PHE A 1 294 ? -25.105 89.965 19.081 1.00 13.24 316 PHE A C 1
ATOM 2233 O O . PHE A 1 294 ? -26.064 90.669 18.759 1.00 13.72 316 PHE A O 1
ATOM 2241 N N . THR A 1 295 ? -24.634 89.919 20.320 1.00 12.79 317 THR A N 1
ATOM 2242 C CA . THR A 1 295 ? -25.145 90.804 21.363 1.00 13.55 317 THR A CA 1
ATOM 2243 C C . THR A 1 295 ? -23.971 91.542 21.990 1.00 14.14 317 THR A C 1
ATOM 2244 O O . THR A 1 295 ? -22.922 90.943 22.251 1.00 12.66 317 THR A O 1
ATOM 2248 N N . SER A 1 296 ? -24.159 92.839 22.214 1.00 13.91 318 SER A N 1
ATOM 2249 C CA . SER A 1 296 ? -23.142 93.682 22.834 1.00 15.44 318 SER A CA 1
ATOM 2250 C C . SER A 1 296 ? -23.734 94.205 24.149 1.00 14.69 318 SER A C 1
ATOM 2251 O O . SER A 1 296 ? -24.786 94.835 24.157 1.00 14.89 318 SER A O 1
ATOM 2256 N N . ALA A 1 297 ? -23.050 93.952 25.263 1.00 12.10 319 ALA A N 1
ATOM 2257 C CA . ALA A 1 297 ? -23.563 94.393 26.569 1.00 12.86 319 ALA A CA 1
ATOM 2258 C C . ALA A 1 297 ? -22.430 94.997 27.382 1.00 14.81 319 ALA A C 1
ATOM 2259 O O . ALA A 1 297 ? -21.272 95.016 26.941 1.00 12.98 319 ALA A O 1
ATOM 2261 N N . GLY A 1 298 ? -22.770 95.473 28.577 1.00 14.12 320 GLY A N 1
ATOM 2262 C CA . GLY A 1 298 ? -21.761 96.079 29.420 1.00 13.17 320 GLY A CA 1
ATOM 2263 C C . GLY A 1 298 ? -21.397 95.237 30.622 1.00 12.63 320 GLY A C 1
ATOM 2264 O O . GLY A 1 298 ? -22.053 94.219 30.923 1.00 13.99 320 GLY A O 1
ATOM 2265 N N . PHE A 1 299 ? -20.299 95.632 31.270 1.00 14.32 321 PHE A N 1
ATOM 2266 C CA . PHE A 1 299 ? -19.882 94.993 32.504 1.00 14.17 321 PHE A CA 1
ATOM 2267 C C . PHE A 1 299 ? -19.344 96.070 33.439 1.00 16.04 321 PHE A C 1
ATOM 2268 O O . PHE A 1 299 ? -18.485 96.852 33.057 1.00 14.58 321 PHE A O 1
ATOM 2276 N N . TRP A 1 300 ? -19.890 96.113 34.654 1.00 16.26 322 TRP A N 1
ATOM 2277 C CA . TRP A 1 300 ? -19.435 97.055 35.679 1.00 18.79 322 TRP A CA 1
ATOM 2278 C C . TRP A 1 300 ? -19.476 96.269 36.987 1.00 19.00 322 TRP A C 1
ATOM 2279 O O . TRP A 1 300 ? -20.549 96.035 37.558 1.00 19.92 322 TRP A O 1
ATOM 2290 N N . VAL A 1 301 ? -18.299 95.842 37.452 1.00 21.55 323 VAL A N 1
ATOM 2291 C CA . VAL A 1 301 ? -18.218 95.010 38.641 1.00 22.19 323 VAL A CA 1
ATOM 2292 C C . VAL A 1 301 ? -18.981 95.561 39.828 1.00 23.23 323 VAL A C 1
ATOM 2293 O O . VAL A 1 301 ? -19.666 94.805 40.515 1.00 22.98 323 VAL A O 1
ATOM 2297 N N . THR A 1 302 ? -18.902 96.869 40.022 1.00 25.03 324 THR A N 1
ATOM 2298 C CA . THR A 1 302 ? -19.582 97.530 41.135 1.00 28.41 324 THR A CA 1
ATOM 2299 C C . THR A 1 302 ? -21.086 97.297 41.103 1.00 27.79 324 THR A C 1
ATOM 2300 O O . THR A 1 302 ? -21.696 96.904 42.100 1.00 26.97 324 THR A O 1
ATOM 2304 N N . GLU A 1 303 ? -21.687 97.543 39.947 1.00 25.74 325 GLU A N 1
ATOM 2305 C CA . GLU A 1 303 ? -23.119 97.363 39.803 1.00 24.30 325 GLU A CA 1
ATOM 2306 C C . GLU A 1 303 ? -23.516 95.896 39.891 1.00 23.84 325 GLU A C 1
ATOM 2307 O O . GLU A 1 303 ? -24.521 95.555 40.501 1.00 24.84 325 GLU A O 1
ATOM 2313 N N . LEU A 1 304 ? -22.721 95.015 39.288 1.00 22.09 326 LEU A N 1
ATOM 2314 C CA . LEU A 1 304 ? -23.033 93.602 39.286 1.00 23.23 326 LEU A CA 1
ATOM 2315 C C . LEU A 1 304 ? -23.111 93.008 40.685 1.00 23.67 326 LEU A C 1
ATOM 2316 O O . LEU A 1 304 ? -24.002 92.218 40.992 1.00 26.55 326 LEU A O 1
ATOM 2321 N N . LEU A 1 305 ? -22.164 93.395 41.521 1.00 25.78 327 LEU A N 1
ATOM 2322 C CA . LEU A 1 305 ? -22.084 92.846 42.862 1.00 29.55 327 LEU A CA 1
ATOM 2323 C C . LEU A 1 305 ? -22.821 93.596 43.969 1.00 32.58 327 LEU A C 1
ATOM 2324 O O . LEU A 1 305 ? -22.942 93.073 45.072 1.00 33.14 327 LEU A O 1
ATOM 2329 N N . LYS A 1 306 ? -23.312 94.800 43.665 1.00 36.24 328 LYS A N 1
ATOM 2330 C CA . LYS A 1 306 ? -24.026 95.614 44.657 1.00 41.10 328 LYS A CA 1
ATOM 2331 C C . LYS A 1 306 ? -24.997 94.866 45.571 1.00 41.73 328 LYS A C 1
ATOM 2332 O O . LYS A 1 306 ? -25.044 95.111 46.773 1.00 43.99 328 LYS A O 1
ATOM 2338 N N . ASN A 1 307 ? -25.768 93.941 45.005 1.00 42.86 329 ASN A N 1
ATOM 2339 C CA . ASN A 1 307 ? -26.706 93.187 45.826 1.00 43.23 329 ASN A CA 1
ATOM 2340 C C . ASN A 1 307 ? -26.515 91.695 45.634 1.00 42.86 329 ASN A C 1
ATOM 2341 O O . ASN A 1 307 ? -27.478 90.924 45.570 1.00 41.86 329 ASN A O 1
ATOM 2346 N N . ASN A 1 308 ? -25.254 91.295 45.528 1.00 41.56 330 ASN A N 1
ATOM 2347 C CA . ASN A 1 308 ? -24.920 89.895 45.366 1.00 41.54 330 ASN A CA 1
ATOM 2348 C C . ASN A 1 308 ? -23.620 89.644 46.116 1.00 42.26 330 ASN A C 1
ATOM 2349 O O . ASN A 1 308 ? -22.587 89.357 45.518 1.00 41.68 330 ASN A O 1
ATOM 2354 N N . LYS A 1 309 ? -23.684 89.767 47.439 1.00 42.10 331 LYS A N 1
ATOM 2355 C CA . LYS A 1 309 ? -22.518 89.568 48.292 1.00 42.44 331 LYS A CA 1
ATOM 2356 C C . LYS A 1 309 ? -22.001 88.147 48.150 1.00 40.17 331 LYS A C 1
ATOM 2357 O O . LYS A 1 309 ? -20.798 87.911 48.141 1.00 41.76 331 LYS A O 1
ATOM 2363 N N . GLU A 1 310 ? -22.918 87.199 48.026 1.00 39.16 332 GLU A N 1
ATOM 2364 C CA . GLU A 1 310 ? -22.563 85.798 47.885 1.00 38.05 332 GLU A CA 1
ATOM 2365 C C . GLU A 1 310 ? -21.691 85.532 46.648 1.00 36.70 332 GLU A C 1
ATOM 2366 O O . GLU A 1 310 ? -20.683 84.820 46.724 1.00 34.59 332 GLU A O 1
ATOM 2372 N N . LEU A 1 311 ? -22.090 86.095 45.509 1.00 31.98 333 LEU A N 1
ATOM 2373 C CA . LEU A 1 311 ? -21.329 85.930 44.276 1.00 29.22 333 LEU A CA 1
ATOM 2374 C C . LEU A 1 311 ? -19.970 86.588 44.475 1.00 27.29 333 LEU A C 1
ATOM 2375 O O . LEU A 1 311 ? -18.935 86.073 44.040 1.00 26.92 333 LEU A O 1
ATOM 2380 N N . LYS A 1 312 ? -19.974 87.728 45.154 1.00 25.71 334 LYS A N 1
ATOM 2381 C CA . LYS A 1 312 ? -18.748 88.460 45.411 1.00 24.79 334 LYS A CA 1
ATOM 2382 C C . LYS A 1 312 ? -17.802 87.650 46.302 1.00 25.97 334 LYS A C 1
ATOM 2383 O O . LYS A 1 312 ? -16.598 87.553 46.034 1.00 22.49 334 LYS A O 1
ATOM 2389 N N . THR A 1 313 ? -18.364 87.082 47.363 1.00 25.46 335 THR A N 1
ATOM 2390 C CA . THR A 1 313 ? -17.600 86.276 48.316 1.00 25.83 335 THR A CA 1
ATOM 2391 C C . THR A 1 313 ? -16.945 85.088 47.665 1.00 23.22 335 THR A C 1
ATOM 2392 O O . THR A 1 313 ? -15.759 84.823 47.876 1.00 23.12 335 THR A O 1
ATOM 2396 N N . SER A 1 314 ? -17.729 84.372 46.876 1.00 22.52 336 SER A N 1
ATOM 2397 C CA . SER A 1 314 ? -17.259 83.201 46.180 1.00 23.39 336 SER A CA 1
ATOM 2398 C C . SER A 1 314 ? -16.117 83.568 45.230 1.00 21.04 336 SER A C 1
ATOM 2399 O O . SER A 1 314 ? -15.107 82.869 45.161 1.00 18.80 336 SER A O 1
ATOM 2402 N N . THR A 1 315 ? -16.284 84.669 44.501 1.00 19.60 337 THR A N 1
ATOM 2403 C CA . THR A 1 315 ? -15.252 85.083 43.543 1.00 17.62 337 THR A CA 1
ATOM 2404 C C . THR A 1 315 ? -13.961 85.491 44.252 1.00 16.64 337 THR A C 1
ATOM 2405 O O . THR A 1 315 ? -12.865 85.077 43.882 1.00 15.91 337 THR A O 1
ATOM 2409 N N . LEU A 1 316 ? -14.098 86.327 45.272 1.00 15.32 338 LEU A N 1
ATOM 2410 C CA . LEU A 1 316 ? -12.947 86.776 46.030 1.00 17.35 338 LEU A CA 1
ATOM 2411 C C . LEU A 1 316 ? -12.208 85.582 46.647 1.00 16.95 338 LEU A C 1
ATOM 2412 O O . LEU A 1 316 ? -10.974 85.517 46.615 1.00 15.84 338 LEU A O 1
ATOM 2417 N N . ASN A 1 317 ? -12.964 84.635 47.200 1.00 18.19 339 ASN A N 1
ATOM 2418 C CA . ASN A 1 317 ? -12.344 83.464 47.805 1.00 17.79 339 ASN A CA 1
ATOM 2419 C C . ASN A 1 317 ? -11.504 82.682 46.798 1.00 16.43 339 ASN A C 1
ATOM 2420 O O . ASN A 1 317 ? -10.448 82.148 47.146 1.00 15.31 339 ASN A O 1
ATOM 2425 N N . GLN A 1 318 ? -11.973 82.601 45.554 1.00 15.76 340 GLN A N 1
ATOM 2426 C CA . GLN A 1 318 ? -11.218 81.869 44.536 1.00 15.34 340 GLN A CA 1
ATOM 2427 C C . GLN A 1 318 ? -9.918 82.598 44.183 1.00 15.18 340 GLN A C 1
ATOM 2428 O O . GLN A 1 318 ? -8.866 81.971 43.991 1.00 14.10 340 GLN A O 1
ATOM 2434 N N . ILE A 1 319 ? -9.965 83.925 44.094 1.00 13.93 341 ILE A N 1
ATOM 2435 C CA . ILE A 1 319 ? -8.756 84.668 43.759 1.00 13.88 341 ILE A CA 1
ATOM 2436 C C . ILE A 1 319 ? -7.762 84.535 44.929 1.00 13.72 341 ILE A C 1
ATOM 2437 O O . ILE A 1 319 ? -6.567 84.350 44.726 1.00 13.37 341 ILE A O 1
ATOM 2442 N N . ILE A 1 320 ? -8.268 84.629 46.153 1.00 14.59 342 ILE A N 1
ATOM 2443 C CA . ILE A 1 320 ? -7.395 84.482 47.324 1.00 16.24 342 ILE A CA 1
ATOM 2444 C C . ILE A 1 320 ? -6.722 83.102 47.303 1.00 15.69 342 ILE A C 1
ATOM 2445 O O . ILE A 1 320 ? -5.505 82.986 47.473 1.00 15.62 342 ILE A O 1
ATOM 2450 N N . ALA A 1 321 ? -7.513 82.056 47.063 1.00 15.71 343 ALA A N 1
ATOM 2451 C CA . ALA A 1 321 ? -6.956 80.701 47.032 1.00 16.64 343 ALA A CA 1
ATOM 2452 C C . ALA A 1 321 ? -5.883 80.549 45.968 1.00 16.32 343 ALA A C 1
ATOM 2453 O O . ALA A 1 321 ? -4.844 79.930 46.210 1.00 16.58 343 ALA A O 1
ATOM 2455 N N . TRP A 1 322 ? -6.126 81.091 44.772 1.00 16.27 344 TRP A N 1
ATOM 2456 C CA . TRP A 1 322 ? -5.124 80.983 43.730 1.00 15.55 344 TRP A CA 1
ATOM 2457 C C . TRP A 1 322 ? -3.845 81.733 44.077 1.00 16.03 344 TRP A C 1
ATOM 2458 O O . TRP A 1 322 ? -2.753 81.291 43.720 1.00 17.01 344 TRP A O 1
ATOM 2469 N N . TYR A 1 323 ? -3.951 82.877 44.757 1.00 16.09 345 TYR A N 1
ATOM 2470 C CA . TYR A 1 323 ? -2.730 83.587 45.148 1.00 15.78 345 TYR A CA 1
ATOM 2471 C C . TYR A 1 323 ? -1.955 82.746 46.173 1.00 16.63 345 TYR A C 1
ATOM 2472 O O . TYR A 1 323 ? -0.740 82.602 46.077 1.00 18.48 345 TYR A O 1
ATOM 2481 N N . GLU A 1 324 ? -2.660 82.195 47.149 1.00 16.36 346 GLU A N 1
ATOM 2482 C CA . GLU A 1 324 ? -1.998 81.380 48.180 1.00 17.38 346 GLU A CA 1
ATOM 2483 C C . GLU A 1 324 ? -1.333 80.156 47.558 1.00 18.36 346 GLU A C 1
ATOM 2484 O O . GLU A 1 324 ? -0.274 79.711 48.011 1.00 18.77 346 GLU A O 1
ATOM 2490 N N . GLU A 1 325 ? -1.958 79.623 46.514 1.00 18.34 347 GLU A N 1
ATOM 2491 C CA . GLU A 1 325 ? -1.448 78.439 45.812 1.00 20.00 347 GLU A CA 1
ATOM 2492 C C . GLU A 1 325 ? -0.360 78.768 44.792 1.00 20.46 347 GLU A C 1
ATOM 2493 O O . GLU A 1 325 ? 0.286 77.869 44.247 1.00 21.56 347 GLU A O 1
ATOM 2499 N N . GLY A 1 326 ? -0.143 80.056 44.550 1.00 18.11 348 GLY A N 1
ATOM 2500 C CA . GLY A 1 326 ? 0.869 80.483 43.595 1.00 19.48 348 GLY A CA 1
ATOM 2501 C C . GLY A 1 326 ? 0.443 80.259 42.149 1.00 20.16 348 GLY A C 1
ATOM 2502 O O . GLY A 1 326 ? 1.286 80.167 41.246 1.00 23.11 348 GLY A O 1
ATOM 2503 N N . LYS A 1 327 ? -0.866 80.190 41.937 1.00 19.19 349 LYS A N 1
ATOM 2504 C CA . LYS A 1 327 ? -1.445 79.957 40.613 1.00 18.90 349 LYS A CA 1
ATOM 2505 C C . LYS A 1 327 ? -1.829 81.212 39.861 1.00 20.72 349 LYS A C 1
ATOM 2506 O O . LYS A 1 327 ? -2.097 81.161 38.655 1.00 19.63 349 LYS A O 1
ATOM 2512 N N . LEU A 1 328 ? -1.865 82.338 40.568 1.00 16.88 350 LEU A N 1
ATOM 2513 C CA . LEU A 1 328 ? -2.213 83.615 39.954 1.00 16.74 350 LEU A CA 1
ATOM 2514 C C . LEU A 1 328 ? -1.142 84.630 40.317 1.00 17.38 350 LEU A C 1
ATOM 2515 O O . LEU A 1 328 ? -0.597 84.586 41.424 1.00 17.88 350 LEU A O 1
ATOM 2520 N N . THR A 1 329 ? -0.807 85.520 39.392 1.00 16.13 351 THR A N 1
ATOM 2521 C CA . THR A 1 329 ? 0.164 86.566 39.694 1.00 17.54 351 THR A CA 1
ATOM 2522 C C . THR A 1 329 ? -0.345 87.926 39.243 1.00 18.58 351 THR A C 1
ATOM 2523 O O . THR A 1 329 ? -1.088 88.047 38.266 1.00 18.67 351 THR A O 1
ATOM 2527 N N . ASP A 1 330 ? 0.056 88.955 39.973 1.00 17.25 352 ASP A N 1
ATOM 2528 C CA . ASP A 1 330 ? -0.318 90.325 39.645 1.00 17.35 352 ASP A CA 1
ATOM 2529 C C . ASP A 1 330 ? 0.779 90.947 38.760 1.00 19.08 352 ASP A C 1
ATOM 2530 O O . ASP A 1 330 ? 1.865 90.374 38.621 1.00 20.97 352 ASP A O 1
ATOM 2535 N N . ALA A 1 331 ? 0.486 92.093 38.140 1.00 19.71 353 ALA A N 1
ATOM 2536 C CA . ALA A 1 331 ? 1.494 92.824 37.378 1.00 21.27 353 ALA A CA 1
ATOM 2537 C C . ALA A 1 331 ? 2.143 93.639 38.487 1.00 23.33 353 ALA A C 1
ATOM 2538 O O . ALA A 1 331 ? 1.472 94.042 39.428 1.00 23.84 353 ALA A O 1
ATOM 2540 N N . LYS A 1 332 ? 3.440 93.875 38.425 1.00 25.79 354 LYS A N 1
ATOM 2541 C CA . LYS A 1 332 ? 4.051 94.634 39.499 1.00 28.95 354 LYS A CA 1
ATOM 2542 C C . LYS A 1 332 ? 3.714 96.107 39.502 1.00 25.37 354 LYS A C 1
ATOM 2543 O O . LYS A 1 332 ? 3.662 96.751 38.457 1.00 27.97 354 LYS A O 1
ATOM 2549 N N . SER A 1 333 ? 3.444 96.644 40.666 1.00 24.88 355 SER A N 1
ATOM 2550 C CA . SER A 1 333 ? 3.169 98.063 40.764 1.00 20.22 355 SER A CA 1
ATOM 2551 C C . SER A 1 333 ? 4.481 98.770 41.043 1.00 21.21 355 SER A C 1
ATOM 2552 O O . SER A 1 333 ? 5.435 98.171 41.554 1.00 22.46 355 SER A O 1
ATOM 2555 N N . ILE A 1 334 ? 4.529 100.046 40.675 1.00 20.27 356 ILE A N 1
ATOM 2556 C CA . ILE A 1 334 ? 5.671 100.877 40.999 1.00 23.78 356 ILE A CA 1
ATOM 2557 C C . ILE A 1 334 ? 5.217 101.349 42.389 1.00 23.55 356 ILE A C 1
ATOM 2558 O O . ILE A 1 334 ? 4.171 101.994 42.522 1.00 20.73 356 ILE A O 1
ATOM 2563 N N . GLU A 1 335 ? 5.973 101.014 43.425 1.00 23.01 357 GLU A N 1
ATOM 2564 C CA . GLU A 1 335 ? 5.560 101.393 44.771 1.00 23.09 357 GLU A CA 1
ATOM 2565 C C . GLU A 1 335 ? 6.265 102.621 45.323 1.00 25.60 357 GLU A C 1
ATOM 2566 O O . GLU A 1 335 ? 7.485 102.763 45.194 1.00 25.51 357 GLU A O 1
ATOM 2572 N N . THR A 1 336 ? 5.491 103.521 45.921 1.00 21.96 358 THR A N 1
ATOM 2573 C CA . THR A 1 336 ? 6.075 104.709 46.529 1.00 22.75 358 THR A CA 1
ATOM 2574 C C . THR A 1 336 ? 5.677 104.698 47.994 1.00 21.53 358 THR A C 1
ATOM 2575 O O . THR A 1 336 ? 4.494 104.818 48.324 1.00 19.37 358 THR A O 1
ATOM 2579 N N . LEU A 1 337 ? 6.670 104.564 48.867 1.00 21.18 359 LEU A N 1
ATOM 2580 C CA . LEU A 1 337 ? 6.419 104.514 50.302 1.00 20.61 359 LEU A CA 1
ATOM 2581 C C . LEU A 1 337 ? 6.264 105.877 50.976 1.00 23.91 359 LEU A C 1
ATOM 2582 O O . LEU A 1 337 ? 7.135 106.735 50.872 1.00 24.33 359 LEU A O 1
ATOM 2587 N N . TYR A 1 338 ? 5.159 106.061 51.685 1.00 21.85 360 TYR A N 1
ATOM 2588 C CA . TYR A 1 338 ? 4.925 107.302 52.404 1.00 22.20 360 TYR A CA 1
ATOM 2589 C C . TYR A 1 338 ? 5.702 107.234 53.718 1.00 24.32 360 TYR A C 1
ATOM 2590 O O . TYR A 1 338 ? 5.439 106.359 54.548 1.00 22.95 360 TYR A O 1
ATOM 2599 N N . ASP A 1 339 ? 6.661 108.139 53.916 1.00 24.70 361 ASP A N 1
ATOM 2600 C CA . ASP A 1 339 ? 7.419 108.132 55.167 1.00 28.09 361 ASP A CA 1
ATOM 2601 C C . ASP A 1 339 ? 7.333 109.475 55.887 1.00 30.59 361 ASP A C 1
ATOM 2602 O O . ASP A 1 339 ? 8.064 109.717 56.848 1.00 31.42 361 ASP A O 1
ATOM 2607 N N . GLY A 1 340 ? 6.434 110.341 55.427 1.00 29.36 362 GLY A N 1
ATOM 2608 C CA . GLY A 1 340 ? 6.267 111.635 56.059 1.00 30.92 362 GLY A CA 1
ATOM 2609 C C . GLY A 1 340 ? 7.209 112.727 55.573 1.00 31.11 362 GLY A C 1
ATOM 2610 O O . GLY A 1 340 ? 7.022 113.888 55.929 1.00 33.60 362 GLY A O 1
ATOM 2611 N N . THR A 1 341 ? 8.203 112.384 54.757 1.00 30.59 363 THR A N 1
ATOM 2612 C CA . THR A 1 341 ? 9.145 113.394 54.271 1.00 30.67 363 THR A CA 1
ATOM 2613 C C . THR A 1 341 ? 8.608 114.195 53.086 1.00 31.58 363 THR A C 1
ATOM 2614 O O . THR A 1 341 ? 9.166 115.228 52.725 1.00 32.00 363 THR A O 1
ATOM 2618 N N . LYS A 1 342 ? 7.529 113.710 52.480 1.00 28.03 364 LYS A N 1
ATOM 2619 C CA . LYS A 1 342 ? 6.896 114.380 51.344 1.00 27.57 364 LYS A CA 1
ATOM 2620 C C . LYS A 1 342 ? 5.396 114.272 51.594 1.00 25.75 364 LYS A C 1
ATOM 2621 O O . LYS A 1 342 ? 4.923 113.218 52.024 1.00 24.71 364 LYS A O 1
ATOM 2627 N N . PRO A 1 343 ? 4.627 115.354 51.347 1.00 23.74 365 PRO A N 1
ATOM 2628 C CA . PRO A 1 343 ? 3.173 115.328 51.570 1.00 22.20 365 PRO A CA 1
ATOM 2629 C C . PRO A 1 343 ? 2.500 114.150 50.866 1.00 20.36 365 PRO A C 1
ATOM 2630 O O . PRO A 1 343 ? 2.790 113.883 49.706 1.00 19.64 365 PRO A O 1
ATOM 2634 N N . LEU A 1 344 ? 1.597 113.477 51.569 1.00 20.04 366 LEU A N 1
ATOM 2635 C CA . LEU A 1 344 ? 0.896 112.312 51.012 1.00 18.52 366 LEU A CA 1
ATOM 2636 C C . LEU A 1 344 ? 0.215 112.627 49.678 1.00 19.63 366 LEU A C 1
ATOM 2637 O O . LEU A 1 344 ? 0.327 111.859 48.730 1.00 18.90 366 LEU A O 1
ATOM 2642 N N . HIS A 1 345 ? -0.462 113.767 49.577 1.00 20.12 367 HIS A N 1
ATOM 2643 C CA . HIS A 1 345 ? -1.127 114.055 48.310 1.00 21.62 367 HIS A CA 1
ATOM 2644 C C . HIS A 1 345 ? -0.149 114.195 47.154 1.00 20.76 367 HIS A C 1
ATOM 2645 O O . HIS A 1 345 ? -0.524 113.970 46.001 1.00 20.10 367 HIS A O 1
ATOM 2652 N N . GLU A 1 346 ? 1.102 114.553 47.440 1.00 20.96 368 GLU A N 1
ATOM 2653 C CA . GLU A 1 346 ? 2.072 114.685 46.366 1.00 21.36 368 GLU A CA 1
ATOM 2654 C C . GLU A 1 346 ? 2.485 113.326 45.826 1.00 21.43 368 GLU A C 1
ATOM 2655 O O . GLU A 1 346 ? 2.790 113.204 44.643 1.00 20.38 368 GLU A O 1
ATOM 2661 N N . LEU A 1 347 ? 2.503 112.311 46.692 1.00 21.00 369 LEU A N 1
ATOM 2662 C CA . LEU A 1 347 ? 2.836 110.962 46.239 1.00 19.66 369 LEU A CA 1
ATOM 2663 C C . LEU A 1 347 ? 1.720 110.512 45.293 1.00 17.76 369 LEU A C 1
ATOM 2664 O O . LEU A 1 347 ? 1.982 109.884 44.275 1.00 19.85 369 LEU A O 1
ATOM 2669 N N . TYR A 1 348 ? 0.471 110.820 45.629 1.00 16.88 370 TYR A N 1
ATOM 2670 C CA . TYR A 1 348 ? -0.606 110.415 44.737 1.00 17.76 370 TYR A CA 1
ATOM 2671 C C . TYR A 1 348 ? -0.593 111.247 43.455 1.00 20.33 370 TYR A C 1
ATOM 2672 O O . TYR A 1 348 ? -0.851 110.715 42.375 1.00 19.85 370 TYR A O 1
ATOM 2681 N N . GLN A 1 349 ? -0.275 112.541 43.554 1.00 20.11 371 GLN A N 1
ATOM 2682 C CA . GLN A 1 349 ? -0.231 113.362 42.338 1.00 21.83 371 GLN A CA 1
ATOM 2683 C C . GLN A 1 349 ? 0.834 112.819 41.408 1.00 21.98 371 GLN A C 1
ATOM 2684 O O . GLN A 1 349 ? 0.609 112.731 40.200 1.00 24.76 371 GLN A O 1
ATOM 2690 N N . ASP A 1 350 ? 1.989 112.434 41.955 1.00 23.92 372 ASP A N 1
ATOM 2691 C CA . ASP A 1 350 ? 3.040 111.859 41.111 1.00 24.96 372 ASP A CA 1
ATOM 2692 C C . ASP A 1 350 ? 2.529 110.546 40.525 1.00 24.95 372 ASP A C 1
ATOM 2693 O O . ASP A 1 350 ? 2.810 110.226 39.375 1.00 26.18 372 ASP A O 1
ATOM 2698 N N . GLY A 1 351 ? 1.769 109.796 41.322 1.00 24.21 373 GLY A N 1
ATOM 2699 C CA . GLY A 1 351 ? 1.224 108.532 40.846 1.00 23.83 373 GLY A CA 1
ATOM 2700 C C . GLY A 1 351 ? 0.314 108.742 39.654 1.00 24.79 373 GLY A C 1
ATOM 2701 O O . GLY A 1 351 ? 0.406 108.022 38.655 1.00 26.39 373 GLY A O 1
ATOM 2702 N N . VAL A 1 352 ? -0.574 109.724 39.756 1.00 22.54 374 VAL A N 1
ATOM 2703 C CA . VAL A 1 352 ? -1.491 110.047 38.673 1.00 23.82 374 VAL A CA 1
ATOM 2704 C C . VAL A 1 352 ? -0.685 110.461 37.439 1.00 25.19 374 VAL A C 1
ATOM 2705 O O . VAL A 1 352 ? -0.915 109.966 36.333 1.00 26.86 374 VAL A O 1
ATOM 2709 N N . ALA A 1 353 ? 0.274 111.361 37.639 1.00 27.28 375 ALA A N 1
ATOM 2710 C CA . ALA A 1 353 ? 1.104 111.843 36.539 1.00 28.59 375 ALA A CA 1
ATOM 2711 C C . ALA A 1 353 ? 1.976 110.750 35.911 1.00 28.92 375 ALA A C 1
ATOM 2712 O O . ALA A 1 353 ? 2.305 110.810 34.718 1.00 29.87 375 ALA A O 1
ATOM 2714 N N . ASN A 1 354 ? 2.354 109.744 36.692 1.00 28.25 376 ASN A N 1
ATOM 2715 C CA . ASN A 1 354 ? 3.206 108.685 36.155 1.00 29.18 376 ASN A CA 1
ATOM 2716 C C . ASN A 1 354 ? 2.468 107.386 35.833 1.00 30.07 376 ASN A C 1
ATOM 2717 O O . ASN A 1 354 ? 3.099 106.348 35.643 1.00 27.59 376 ASN A O 1
ATOM 2722 N N . SER A 1 355 ? 1.141 107.441 35.749 1.00 31.75 377 SER A N 1
ATOM 2723 C CA . SER A 1 355 ? 0.362 106.235 35.468 1.00 34.32 377 SER A CA 1
ATOM 2724 C C . SER A 1 355 ? 0.768 105.493 34.201 1.00 35.72 377 SER A C 1
ATOM 2725 O O . SER A 1 355 ? 0.497 104.301 34.065 1.00 34.57 377 SER A O 1
ATOM 2728 N N . LYS A 1 356 ? 1.400 106.194 33.270 1.00 35.77 378 LYS A N 1
ATOM 2729 C CA . LYS A 1 356 ? 1.818 105.567 32.025 1.00 37.90 378 LYS A CA 1
ATOM 2730 C C . LYS A 1 356 ? 2.985 104.598 32.241 1.00 36.32 378 LYS A C 1
ATOM 2731 O O . LYS A 1 356 ? 3.185 103.677 31.450 1.00 37.05 378 LYS A O 1
ATOM 2737 N N . ASP A 1 357 ? 3.744 104.794 33.318 1.00 35.09 379 ASP A N 1
ATOM 2738 C CA . ASP A 1 357 ? 4.885 103.930 33.622 1.00 33.20 379 ASP A CA 1
ATOM 2739 C C . ASP A 1 357 ? 4.459 102.557 34.123 1.00 32.17 379 ASP A C 1
ATOM 2740 O O . ASP A 1 357 ? 5.199 101.577 33.986 1.00 32.06 379 ASP A O 1
ATOM 2745 N N . GLY A 1 358 ? 3.281 102.502 34.730 1.00 28.16 380 GLY A N 1
ATOM 2746 C CA . GLY A 1 358 ? 2.779 101.254 35.277 1.00 26.75 380 GLY A CA 1
ATOM 2747 C C . GLY A 1 358 ? 1.828 101.567 36.422 1.00 24.87 380 GLY A C 1
ATOM 2748 O O . GLY A 1 358 ? 1.672 102.735 36.788 1.00 24.47 380 GLY A O 1
ATOM 2749 N N . LYS A 1 359 ? 1.185 100.544 36.981 1.00 23.04 381 LYS A N 1
ATOM 2750 C CA . LYS A 1 359 ? 0.256 100.757 38.088 1.00 20.38 381 LYS A CA 1
ATOM 2751 C C . LYS A 1 359 ? 1.025 101.348 39.268 1.00 20.91 381 LYS A C 1
ATOM 2752 O O . LYS A 1 359 ? 2.087 100.839 39.652 1.00 19.66 381 LYS A O 1
ATOM 2758 N N . GLN A 1 360 ? 0.480 102.418 39.845 1.00 17.55 382 GLN A N 1
ATOM 2759 C CA . GLN A 1 360 ? 1.130 103.094 40.954 1.00 17.95 382 GLN A CA 1
ATOM 2760 C C . GLN A 1 360 ? 0.489 102.705 42.266 1.00 18.05 382 GLN A C 1
ATOM 2761 O O . GLN A 1 360 ? -0.728 102.832 42.426 1.00 18.37 382 GLN A O 1
ATOM 2767 N N . LEU A 1 361 ? 1.306 102.215 43.193 1.00 16.64 383 LEU A N 1
ATOM 2768 C CA . LEU A 1 361 ? 0.814 101.847 44.512 1.00 15.56 383 LEU A CA 1
ATOM 2769 C C . LEU A 1 361 ? 1.516 102.690 45.549 1.00 18.34 383 LEU A C 1
ATOM 2770 O O . LEU A 1 361 ? 2.742 102.667 45.624 1.00 18.06 383 LEU A O 1
ATOM 2775 N N . ILE A 1 362 ? 0.754 103.442 46.336 1.00 16.17 384 ILE A N 1
ATOM 2776 C CA . ILE A 1 362 ? 1.362 104.225 47.415 1.00 17.02 384 ILE A CA 1
ATOM 2777 C C . ILE A 1 362 ? 1.298 103.310 48.644 1.00 17.86 384 ILE A C 1
ATOM 2778 O O . ILE A 1 362 ? 0.226 102.801 48.997 1.00 17.09 384 ILE A O 1
ATOM 2783 N N . THR A 1 363 ? 2.445 103.073 49.277 1.00 16.96 385 THR A N 1
ATOM 2784 C CA . THR A 1 363 ? 2.497 102.185 50.445 1.00 17.49 385 THR A CA 1
ATOM 2785 C C . THR A 1 363 ? 2.758 102.955 51.732 1.00 19.29 385 THR A C 1
ATOM 2786 O O . THR A 1 363 ? 3.155 104.124 51.703 1.00 17.78 385 THR A O 1
ATOM 2790 N N . TYR A 1 364 ? 2.539 102.289 52.863 1.00 16.72 386 TYR A N 1
ATOM 2791 C CA . TYR A 1 364 ? 2.665 102.938 54.159 1.00 18.58 386 TYR A CA 1
ATOM 2792 C C . TYR A 1 364 ? 3.490 102.163 55.174 1.00 19.74 386 TYR A C 1
ATOM 2793 O O . TYR A 1 364 ? 3.945 102.812 56.142 1.00 19.11 386 TYR A O 1
ATOM 2803 N N . MET B 1 1 ? -52.206 70.187 -18.144 1.00 26.53 23 MET B N 1
ATOM 2804 C CA . MET B 1 1 ? -50.812 70.726 -17.994 1.00 23.75 23 MET B CA 1
ATOM 2805 C C . MET B 1 1 ? -50.854 72.238 -17.934 1.00 23.84 23 MET B C 1
ATOM 2806 O O . MET B 1 1 ? -51.678 72.869 -18.597 1.00 24.61 23 MET B O 1
ATOM 2811 N N . ILE B 1 2 ? -49.960 72.812 -17.138 1.00 19.48 24 ILE B N 1
ATOM 2812 C CA . ILE B 1 2 ? -49.870 74.261 -17.012 1.00 18.11 24 ILE B CA 1
ATOM 2813 C C . ILE B 1 2 ? -48.444 74.635 -17.372 1.00 15.74 24 ILE B C 1
ATOM 2814 O O . ILE B 1 2 ? -47.495 73.964 -16.962 1.00 18.65 24 ILE B O 1
ATOM 2819 N N . THR B 1 3 ? -48.278 75.688 -18.167 1.00 15.15 25 THR B N 1
ATOM 2820 C CA . THR B 1 3 ? -46.950 76.171 -18.504 1.00 14.82 25 THR B CA 1
ATOM 2821 C C . THR B 1 3 ? -46.776 77.436 -17.651 1.00 14.92 25 THR B C 1
ATOM 2822 O O . THR B 1 3 ? -47.615 78.334 -17.692 1.00 15.46 25 THR B O 1
ATOM 2826 N N . ALA B 1 4 ? -45.710 77.459 -16.859 1.00 15.38 26 ALA B N 1
ATOM 2827 C CA . ALA B 1 4 ? -45.431 78.561 -15.931 1.00 14.94 26 ALA B CA 1
ATOM 2828 C C . ALA B 1 4 ? -44.090 79.235 -16.209 1.00 13.65 26 ALA B C 1
ATOM 2829 O O . ALA B 1 4 ? -43.251 78.694 -16.913 1.00 16.22 26 ALA B O 1
ATOM 2831 N N . GLN B 1 5 ? -43.880 80.417 -15.631 1.00 13.65 27 GLN B N 1
ATOM 2832 C CA . GLN B 1 5 ? -42.621 81.128 -15.823 1.00 12.98 27 GLN B CA 1
ATOM 2833 C C . GLN B 1 5 ? -42.010 81.406 -14.460 1.00 13.90 27 GLN B C 1
ATOM 2834 O O . GLN B 1 5 ? -42.730 81.777 -13.528 1.00 16.40 27 GLN B O 1
ATOM 2840 N N . ALA B 1 6 ? -40.689 81.274 -14.359 1.00 14.73 28 ALA B N 1
ATOM 2841 C CA . ALA B 1 6 ? -40.008 81.561 -13.094 1.00 14.49 28 ALA B CA 1
ATOM 2842 C C . ALA B 1 6 ? -38.755 82.401 -13.335 1.00 15.32 28 ALA B C 1
ATOM 2843 O O . ALA B 1 6 ? -38.031 82.199 -14.322 1.00 15.29 28 ALA B O 1
ATOM 2845 N N . VAL B 1 7 ? -38.496 83.351 -12.437 1.00 14.00 29 VAL B N 1
ATOM 2846 C CA . VAL B 1 7 ? -37.303 84.202 -12.527 1.00 14.53 29 VAL B CA 1
ATOM 2847 C C . VAL B 1 7 ? -36.191 83.474 -11.785 1.00 15.60 29 VAL B C 1
ATOM 2848 O O . VAL B 1 7 ? -36.313 83.181 -10.589 1.00 16.10 29 VAL B O 1
ATOM 2852 N N . LEU B 1 8 ? -35.109 83.182 -12.505 1.00 15.03 30 LEU B N 1
ATOM 2853 C CA . LEU B 1 8 ? -34.003 82.405 -11.950 1.00 14.89 30 LEU B CA 1
ATOM 2854 C C . LEU B 1 8 ? -32.637 83.009 -12.229 1.00 14.33 30 LEU B C 1
ATOM 2855 O O . LEU B 1 8 ? -32.505 83.952 -13.007 1.00 17.30 30 LEU B O 1
ATOM 2860 N N . TYR B 1 9 ? -31.620 82.429 -11.593 1.00 17.49 31 TYR B N 1
ATOM 2861 C CA . TYR B 1 9 ? -30.229 82.809 -11.835 1.00 16.30 31 TYR B CA 1
ATOM 2862 C C . TYR B 1 9 ? -29.390 81.561 -11.582 1.00 17.86 31 TYR B C 1
ATOM 2863 O O . TYR B 1 9 ? -29.743 80.718 -10.745 1.00 16.79 31 TYR B O 1
ATOM 2872 N N . THR B 1 10 ? -28.311 81.423 -12.343 1.00 19.73 32 THR B N 1
ATOM 2873 C CA . THR B 1 10 ? -27.418 80.282 -12.181 1.00 21.55 32 THR B CA 1
ATOM 2874 C C . THR B 1 10 ? -26.183 80.694 -11.378 1.00 22.56 32 THR B C 1
ATOM 2875 O O . THR B 1 10 ? -25.423 79.840 -10.897 1.00 23.75 32 THR B O 1
ATOM 2879 N N . GLN B 1 11 ? -25.977 82.001 -11.237 1.00 22.09 33 GLN B N 1
ATOM 2880 C CA . GLN B 1 11 ? -24.849 82.491 -10.455 1.00 24.41 33 GLN B CA 1
ATOM 2881 C C . GLN B 1 11 ? -25.241 83.785 -9.751 1.00 21.75 33 GLN B C 1
ATOM 2882 O O . GLN B 1 11 ? -26.008 84.570 -10.292 1.00 21.69 33 GLN B O 1
ATOM 2888 N N . HIS B 1 12 ? -24.723 84.001 -8.550 1.00 22.06 34 HIS B N 1
ATOM 2889 C CA . HIS B 1 12 ? -25.032 85.227 -7.828 1.00 21.62 34 HIS B CA 1
ATOM 2890 C C . HIS B 1 12 ? -24.443 86.436 -8.557 1.00 23.22 34 HIS B C 1
ATOM 2891 O O . HIS B 1 12 ? -23.445 86.323 -9.277 1.00 24.46 34 HIS B O 1
ATOM 2898 N N . GLY B 1 13 ? -25.066 87.595 -8.367 1.00 20.69 35 GLY B N 1
ATOM 2899 C CA . GLY B 1 13 ? -24.602 88.818 -9.003 1.00 20.74 35 GLY B CA 1
ATOM 2900 C C . GLY B 1 13 ? -25.703 89.855 -8.899 1.00 19.46 35 GLY B C 1
ATOM 2901 O O . GLY B 1 13 ? -26.677 89.647 -8.185 1.00 18.08 35 GLY B O 1
ATOM 2902 N N . GLU B 1 14 ? -25.548 90.981 -9.582 1.00 20.60 36 GLU B N 1
ATOM 2903 C CA . GLU B 1 14 ? -26.582 92.006 -9.545 1.00 19.79 36 GLU B CA 1
ATOM 2904 C C . GLU B 1 14 ? -27.762 91.510 -10.374 1.00 20.09 36 GLU B C 1
ATOM 2905 O O . GLU B 1 14 ? -27.573 90.921 -11.438 1.00 19.12 36 GLU B O 1
ATOM 2911 N N . PRO B 1 15 ? -28.997 91.742 -9.898 1.00 19.59 37 PRO B N 1
ATOM 2912 C CA . PRO B 1 15 ? -30.186 91.307 -10.633 1.00 18.07 37 PRO B CA 1
ATOM 2913 C C . PRO B 1 15 ? -30.162 91.679 -12.117 1.00 18.74 37 PRO B C 1
ATOM 2914 O O . PRO B 1 15 ? -30.543 90.879 -12.970 1.00 17.65 37 PRO B O 1
ATOM 2918 N N . LYS B 1 16 ? -29.713 92.898 -12.426 1.00 18.97 38 LYS B N 1
ATOM 2919 C CA . LYS B 1 16 ? -29.676 93.361 -13.818 1.00 19.63 38 LYS B CA 1
ATOM 2920 C C . LYS B 1 16 ? -28.774 92.524 -14.712 1.00 20.14 38 LYS B C 1
ATOM 2921 O O . LYS B 1 16 ? -28.930 92.540 -15.933 1.00 20.44 38 LYS B O 1
ATOM 2927 N N . ASP B 1 17 ? -27.840 91.800 -14.097 1.00 21.21 39 ASP B N 1
ATOM 2928 C CA . ASP B 1 17 ? -26.891 90.972 -14.832 1.00 22.58 39 ASP B CA 1
ATOM 2929 C C . ASP B 1 17 ? -27.192 89.475 -14.844 1.00 22.61 39 ASP B C 1
ATOM 2930 O O . ASP B 1 17 ? -27.007 88.814 -15.869 1.00 25.80 39 ASP B O 1
ATOM 2935 N N . VAL B 1 18 ? -27.649 88.935 -13.718 1.00 21.96 40 VAL B N 1
ATOM 2936 C CA . VAL B 1 18 ? -27.846 87.490 -13.628 1.00 19.58 40 VAL B CA 1
ATOM 2937 C C . VAL B 1 18 ? -29.234 86.871 -13.799 1.00 20.90 40 VAL B C 1
ATOM 2938 O O . VAL B 1 18 ? -29.347 85.650 -13.951 1.00 18.95 40 VAL B O 1
ATOM 2942 N N . LEU B 1 19 ? -30.291 87.675 -13.808 1.00 17.32 41 LEU B N 1
ATOM 2943 C CA . LEU B 1 19 ? -31.618 87.078 -13.917 1.00 17.76 41 LEU B CA 1
ATOM 2944 C C . LEU B 1 19 ? -32.065 86.713 -15.320 1.00 17.06 41 LEU B C 1
ATOM 2945 O O . LEU B 1 19 ? -31.677 87.348 -16.312 1.00 19.02 41 LEU B O 1
ATOM 2950 N N . PHE B 1 20 ? -32.873 85.666 -15.402 1.00 17.02 42 PHE B N 1
ATOM 2951 C CA . PHE B 1 20 ? -33.460 85.253 -16.670 1.00 16.66 42 PHE B CA 1
ATOM 2952 C C . PHE B 1 20 ? -34.792 84.609 -16.341 1.00 16.02 42 PHE B C 1
ATOM 2953 O O . PHE B 1 20 ? -35.097 84.377 -15.174 1.00 16.94 42 PHE B O 1
ATOM 2961 N N . THR B 1 21 ? -35.594 84.337 -17.363 1.00 16.64 43 THR B N 1
ATOM 2962 C CA . THR B 1 21 ? -36.884 83.714 -17.138 1.00 15.56 43 THR B CA 1
ATOM 2963 C C . THR B 1 21 ? -36.882 82.323 -17.757 1.00 17.42 43 THR B C 1
ATOM 2964 O O . THR B 1 21 ? -36.446 82.131 -18.894 1.00 17.32 43 THR B O 1
ATOM 2968 N N . GLN B 1 22 ? -37.371 81.367 -16.986 1.00 16.08 44 GLN B N 1
ATOM 2969 C CA . GLN B 1 22 ? -37.457 79.971 -17.412 1.00 17.70 44 GLN B CA 1
ATOM 2970 C C . GLN B 1 22 ? -38.901 79.498 -17.496 1.00 17.49 44 GLN B C 1
ATOM 2971 O O . GLN B 1 22 ? -39.669 79.642 -16.544 1.00 16.16 44 GLN B O 1
ATOM 2977 N N . SER B 1 23 ? -39.265 78.905 -18.636 1.00 16.26 45 SER B N 1
ATOM 2978 C CA . SER B 1 23 ? -40.597 78.357 -18.806 1.00 18.05 45 SER B CA 1
ATOM 2979 C C . SER B 1 23 ? -40.531 76.925 -18.270 1.00 17.83 45 SER B C 1
ATOM 2980 O O . SER B 1 23 ? -39.530 76.234 -18.470 1.00 18.19 45 SER B O 1
ATOM 2985 N N . PHE B 1 24 ? -41.562 76.495 -17.548 1.00 16.70 46 PHE B N 1
ATOM 2986 C CA . PHE B 1 24 ? -41.572 75.136 -17.004 1.00 19.05 46 PHE B CA 1
ATOM 2987 C C . PHE B 1 24 ? -42.984 74.612 -16.913 1.00 19.55 46 PHE B C 1
ATOM 2988 O O . PHE B 1 24 ? -43.945 75.385 -16.902 1.00 18.55 46 PHE B O 1
ATOM 2996 N N . GLU B 1 25 ? -43.122 73.291 -16.869 1.00 18.90 47 GLU B N 1
ATOM 2997 C CA . GLU B 1 25 ? -44.443 72.700 -16.801 1.00 18.75 47 GLU B CA 1
ATOM 2998 C C . GLU B 1 25 ? -44.833 72.120 -15.448 1.00 19.21 47 GLU B C 1
ATOM 2999 O O . GLU B 1 25 ? -44.008 71.571 -14.710 1.00 20.66 47 GLU B O 1
ATOM 3005 N N . ILE B 1 26 ? -46.110 72.246 -15.139 1.00 19.42 48 ILE B N 1
ATOM 3006 C CA . ILE B 1 26 ? -46.668 71.697 -13.917 1.00 19.07 48 ILE B CA 1
ATOM 3007 C C . ILE B 1 26 ? -47.829 70.827 -14.385 1.00 20.83 48 ILE B C 1
ATOM 3008 O O . ILE B 1 26 ? -48.728 71.297 -15.087 1.00 20.86 48 ILE B O 1
ATOM 3013 N N . ASP B 1 27 ? -47.827 69.552 -14.015 1.00 22.07 49 ASP B N 1
ATOM 3014 C CA . ASP B 1 27 ? -48.916 68.694 -14.464 1.00 23.65 49 ASP B CA 1
ATOM 3015 C C . ASP B 1 27 ? -50.080 68.698 -13.482 1.00 25.49 49 ASP B C 1
ATOM 3016 O O . ASP B 1 27 ? -50.067 67.971 -12.491 1.00 27.69 49 ASP B O 1
ATOM 3021 N N . ASP B 1 28 ? -51.093 69.509 -13.765 1.00 25.62 50 ASP B N 1
ATOM 3022 C CA . ASP B 1 28 ? -52.248 69.609 -12.888 1.00 28.16 50 ASP B CA 1
ATOM 3023 C C . ASP B 1 28 ? -53.171 68.392 -12.943 1.00 29.91 50 ASP B C 1
ATOM 3024 O O . ASP B 1 28 ? -54.169 68.335 -12.224 1.00 30.80 50 ASP B O 1
ATOM 3029 N N . ASP B 1 29 ? -52.829 67.413 -13.779 1.00 30.87 51 ASP B N 1
ATOM 3030 C CA . ASP B 1 29 ? -53.636 66.191 -13.877 1.00 33.74 51 ASP B CA 1
ATOM 3031 C C . ASP B 1 29 ? -52.986 65.049 -13.116 1.00 34.12 51 ASP B C 1
ATOM 3032 O O . ASP B 1 29 ? -53.530 63.941 -13.064 1.00 36.01 51 ASP B O 1
ATOM 3037 N N . ASN B 1 30 ? -51.827 65.315 -12.529 1.00 34.47 52 ASN B N 1
ATOM 3038 C CA . ASN B 1 30 ? -51.103 64.288 -11.790 1.00 36.01 52 ASN B CA 1
ATOM 3039 C C . ASN B 1 30 ? -50.619 64.749 -10.410 1.00 34.36 52 ASN B C 1
ATOM 3040 O O . ASN B 1 30 ? -49.464 64.525 -10.047 1.00 35.42 52 ASN B O 1
ATOM 3045 N N . LEU B 1 31 ? -51.501 65.385 -9.644 1.00 32.91 53 LEU B N 1
ATOM 3046 C CA . LEU B 1 31 ? -51.150 65.848 -8.301 1.00 31.70 53 LEU B CA 1
ATOM 3047 C C . LEU B 1 31 ? -51.086 64.706 -7.292 1.00 32.22 53 LEU B C 1
ATOM 3048 O O . LEU B 1 31 ? -51.959 63.827 -7.281 1.00 32.65 53 LEU B O 1
ATOM 3053 N N . ALA B 1 32 ? -50.056 64.724 -6.451 1.00 30.80 54 ALA B N 1
ATOM 3054 C CA . ALA B 1 32 ? -49.912 63.720 -5.403 1.00 29.94 54 ALA B CA 1
ATOM 3055 C C . ALA B 1 32 ? -51.005 64.075 -4.393 1.00 30.32 54 ALA B C 1
ATOM 3056 O O . ALA B 1 32 ? -51.534 65.189 -4.409 1.00 28.27 54 ALA B O 1
ATOM 3058 N N . PRO B 1 33 ? -51.364 63.140 -3.498 1.00 28.51 55 PRO B N 1
ATOM 3059 C CA . PRO B 1 33 ? -52.417 63.416 -2.517 1.00 27.74 55 PRO B CA 1
ATOM 3060 C C . PRO B 1 33 ? -52.281 64.691 -1.687 1.00 25.81 55 PRO B C 1
ATOM 3061 O O . PRO B 1 33 ? -53.284 65.345 -1.381 1.00 26.05 55 PRO B O 1
ATOM 3065 N N . ASN B 1 34 ? -51.056 65.058 -1.332 1.00 26.02 56 ASN B N 1
ATOM 3066 C CA . ASN B 1 34 ? -50.883 66.238 -0.488 1.00 25.81 56 ASN B CA 1
ATOM 3067 C C . ASN B 1 34 ? -50.356 67.467 -1.205 1.00 25.84 56 ASN B C 1
ATOM 3068 O O . ASN B 1 34 ? -50.008 68.454 -0.552 1.00 26.42 56 ASN B O 1
ATOM 3073 N N . GLU B 1 35 ? -50.306 67.417 -2.532 1.00 23.11 57 GLU B N 1
ATOM 3074 C CA . GLU B 1 35 ? -49.799 68.551 -3.289 1.00 22.96 57 GLU B CA 1
ATOM 3075 C C . GLU B 1 35 ? -50.871 69.566 -3.626 1.00 21.90 57 GLU B C 1
ATOM 3076 O O . GLU B 1 35 ? -52.065 69.271 -3.595 1.00 20.69 57 GLU B O 1
ATOM 3082 N N . VAL B 1 36 ? -50.433 70.789 -3.920 1.00 19.92 58 VAL B N 1
ATOM 3083 C CA . VAL B 1 36 ? -51.354 71.838 -4.283 1.00 18.93 58 VAL B CA 1
ATOM 3084 C C . VAL B 1 36 ? -50.661 72.682 -5.327 1.00 18.87 58 VAL B C 1
ATOM 3085 O O . VAL B 1 36 ? -49.430 72.807 -5.323 1.00 20.00 58 VAL B O 1
ATOM 3092 N N . ILE B 1 37 ? -51.449 73.220 -6.245 1.00 17.04 59 ILE B N 1
ATOM 3093 C CA . ILE B 1 37 ? -50.909 74.099 -7.267 1.00 17.11 59 ILE B CA 1
ATOM 3094 C C . ILE B 1 37 ? -51.470 75.479 -6.960 1.00 15.47 59 ILE B C 1
ATOM 3095 O O . ILE B 1 37 ? -52.664 75.631 -6.680 1.00 14.84 59 ILE B O 1
ATOM 3100 N N . VAL B 1 38 ? -50.601 76.483 -7.002 1.00 14.30 60 VAL B N 1
ATOM 3101 C CA . VAL B 1 38 ? -51.015 77.848 -6.746 1.00 12.79 60 VAL B CA 1
ATOM 3102 C C . VAL B 1 38 ? -50.603 78.735 -7.910 1.00 12.94 60 VAL B C 1
ATOM 3103 O O . VAL B 1 38 ? -49.657 78.432 -8.623 1.00 12.99 60 VAL B O 1
ATOM 3107 N N . LYS B 1 39 ? -51.327 79.829 -8.083 1.00 13.57 61 LYS B N 1
ATOM 3108 C CA . LYS B 1 39 ? -51.035 80.783 -9.133 1.00 12.53 61 LYS B CA 1
ATOM 3109 C C . LYS B 1 39 ? -50.782 82.107 -8.399 1.00 12.20 61 LYS B C 1
ATOM 3110 O O . LYS B 1 39 ? -51.570 82.530 -7.566 1.00 13.91 61 LYS B O 1
ATOM 3116 N N . THR B 1 40 ? -49.668 82.749 -8.708 1.00 11.93 62 THR B N 1
ATOM 3117 C CA . THR B 1 40 ? -49.286 83.987 -8.038 1.00 13.62 62 THR B CA 1
ATOM 3118 C C . THR B 1 40 ? -50.233 85.156 -8.304 1.00 13.21 62 THR B C 1
ATOM 3119 O O . THR B 1 40 ? -50.713 85.347 -9.431 1.00 12.83 62 THR B O 1
ATOM 3123 N N . LEU B 1 41 ? -50.521 85.933 -7.253 1.00 10.74 63 LEU B N 1
ATOM 3124 C CA . LEU B 1 41 ? -51.366 87.117 -7.398 1.00 12.39 63 LEU B CA 1
ATOM 3125 C C . LEU B 1 41 ? -50.444 88.347 -7.367 1.00 11.81 63 LEU B C 1
ATOM 3126 O O . LEU B 1 41 ? -50.657 89.323 -8.090 1.00 11.69 63 LEU B O 1
ATOM 3131 N N . GLY B 1 42 ? -49.419 88.295 -6.522 1.00 12.10 64 GLY B N 1
ATOM 3132 C CA . GLY B 1 42 ? -48.472 89.404 -6.458 1.00 10.85 64 GLY B CA 1
ATOM 3133 C C . GLY B 1 42 ? -47.307 89.068 -5.545 1.00 10.78 64 GLY B C 1
ATOM 3134 O O . GLY B 1 42 ? -47.461 88.300 -4.585 1.00 12.79 64 GLY B O 1
ATOM 3135 N N . SER B 1 43 ? -46.125 89.592 -5.859 1.00 11.55 65 SER B N 1
ATOM 3136 C CA . SER B 1 43 ? -44.965 89.385 -4.991 1.00 10.31 65 SER B CA 1
ATOM 3137 C C . SER B 1 43 ? -44.098 90.631 -5.121 1.00 9.86 65 SER B C 1
ATOM 3138 O O . SER B 1 43 ? -43.872 91.164 -6.229 1.00 11.59 65 SER B O 1
ATOM 3141 N N . PRO B 1 44 ? -43.618 91.129 -3.980 1.00 10.69 66 PRO B N 1
ATOM 3142 C CA . PRO B 1 44 ? -42.797 92.338 -3.962 1.00 10.99 66 PRO B CA 1
ATOM 3143 C C . PRO B 1 44 ? -41.307 92.135 -4.131 1.00 12.16 66 PRO B C 1
ATOM 3144 O O . PRO B 1 44 ? -40.797 91.008 -4.087 1.00 13.05 66 PRO B O 1
ATOM 3148 N N . VAL B 1 45 ? -40.632 93.264 -4.330 1.00 10.18 67 VAL B N 1
ATOM 3149 C CA . VAL B 1 45 ? -39.182 93.292 -4.383 1.00 11.65 67 VAL B CA 1
ATOM 3150 C C . VAL B 1 45 ? -38.748 93.891 -3.043 1.00 12.24 67 VAL B C 1
ATOM 3151 O O . VAL B 1 45 ? -39.031 95.063 -2.756 1.00 13.78 67 VAL B O 1
ATOM 3155 N N . ASN B 1 46 ? -38.096 93.081 -2.207 1.00 12.45 68 ASN B N 1
ATOM 3156 C CA . ASN B 1 46 ? -37.590 93.551 -0.916 1.00 12.61 68 ASN B CA 1
ATOM 3157 C C . ASN B 1 46 ? -36.062 93.539 -0.956 1.00 14.12 68 ASN B C 1
ATOM 3158 O O . ASN B 1 46 ? -35.460 92.788 -1.720 1.00 14.47 68 ASN B O 1
ATOM 3163 N N . PRO B 1 47 ? -35.420 94.359 -0.114 1.00 14.73 69 PRO B N 1
ATOM 3164 C CA . PRO B 1 47 ? -33.957 94.416 -0.062 1.00 15.77 69 PRO B CA 1
ATOM 3165 C C . PRO B 1 47 ? -33.376 93.017 0.150 1.00 16.02 69 PRO B C 1
ATOM 3166 O O . PRO B 1 47 ? -32.386 92.656 -0.477 1.00 17.13 69 PRO B O 1
ATOM 3170 N N . SER B 1 48 ? -33.989 92.240 1.032 1.00 16.23 70 SER B N 1
ATOM 3171 C CA . SER B 1 48 ? -33.505 90.891 1.282 1.00 17.27 70 SER B CA 1
ATOM 3172 C C . SER B 1 48 ? -33.517 90.028 0.020 1.00 18.42 70 SER B C 1
ATOM 3173 O O . SER B 1 48 ? -32.624 89.198 -0.159 1.00 15.79 70 SER B O 1
ATOM 3176 N N . ASP B 1 49 ? -34.523 90.202 -0.843 1.00 16.34 71 ASP B N 1
ATOM 3177 C CA . ASP B 1 49 ? -34.597 89.429 -2.093 1.00 14.26 71 ASP B CA 1
ATOM 3178 C C . ASP B 1 49 ? -33.419 89.776 -2.986 1.00 15.39 71 ASP B C 1
ATOM 3179 O O . ASP B 1 49 ? -32.849 88.924 -3.661 1.00 14.81 71 ASP B O 1
ATOM 3184 N N . ILE B 1 50 ? -33.097 91.064 -3.031 1.00 15.60 72 ILE B N 1
ATOM 3185 C CA . ILE B 1 50 ? -31.992 91.539 -3.852 1.00 15.31 72 ILE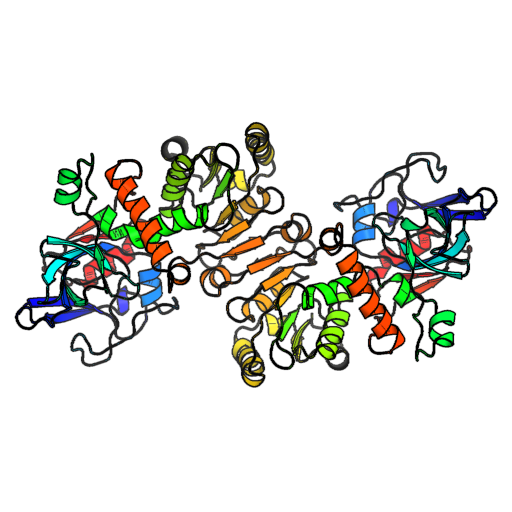 B CA 1
ATOM 3186 C C . ILE B 1 50 ? -30.649 91.057 -3.285 1.00 15.69 72 ILE B C 1
ATOM 3187 O O . ILE B 1 50 ? -29.782 90.608 -4.029 1.00 17.34 72 ILE B O 1
ATOM 3192 N N . ASN B 1 51 ? -30.484 91.161 -1.972 1.00 17.59 73 ASN B N 1
ATOM 3193 C CA . ASN B 1 51 ? -29.224 90.736 -1.345 1.00 17.00 73 ASN B CA 1
ATOM 3194 C C . ASN B 1 51 ? -29.021 89.237 -1.512 1.00 19.03 73 ASN B C 1
ATOM 3195 O O . ASN B 1 51 ? -27.886 88.760 -1.651 1.00 19.52 73 ASN B O 1
ATOM 3200 N N . GLN B 1 52 ? -30.124 88.493 -1.504 1.00 18.31 74 GLN B N 1
ATOM 3201 C CA . GLN B 1 52 ? -30.072 87.046 -1.679 1.00 18.68 74 GLN B CA 1
ATOM 3202 C C . GLN B 1 52 ? -29.489 86.741 -3.061 1.00 18.02 74 GLN B C 1
ATOM 3203 O O . GLN B 1 52 ? -28.580 85.922 -3.190 1.00 19.97 74 GLN B O 1
ATOM 3209 N N . ILE B 1 53 ? -30.015 87.407 -4.087 1.00 17.34 75 ILE B N 1
ATOM 3210 C CA . ILE B 1 53 ? -29.547 87.231 -5.466 1.00 16.29 75 ILE B CA 1
ATOM 3211 C C . ILE B 1 53 ? -28.065 87.653 -5.579 1.00 18.94 75 ILE B C 1
ATOM 3212 O O . ILE B 1 53 ? -27.271 86.984 -6.249 1.00 18.87 75 ILE B O 1
ATOM 3217 N N . GLN B 1 54 ? -27.703 88.747 -4.912 1.00 19.28 76 GLN B N 1
ATOM 3218 C CA . GLN B 1 54 ? -26.326 89.250 -4.947 1.00 19.63 76 GLN B CA 1
ATOM 3219 C C . GLN B 1 54 ? -25.333 88.307 -4.295 1.00 19.68 76 GLN B C 1
ATOM 3220 O O . GLN B 1 54 ? -24.135 88.416 -4.528 1.00 22.18 76 GLN B O 1
ATOM 3226 N N . GLY B 1 55 ? -25.815 87.397 -3.465 1.00 20.43 77 GLY B N 1
ATOM 3227 C CA . GLY B 1 55 ? -24.918 86.463 -2.801 1.00 21.82 77 GLY B CA 1
ATOM 3228 C C . GLY B 1 55 ? -24.341 86.967 -1.491 1.00 25.54 77 GLY B C 1
ATOM 3229 O O . GLY B 1 55 ? -23.347 86.418 -1.005 1.00 26.61 77 GLY B O 1
ATOM 3230 N N . VAL B 1 56 ? -24.953 87.999 -0.907 1.00 23.87 78 VAL B N 1
ATOM 3231 C CA . VAL B 1 56 ? -24.475 88.552 0.355 1.00 24.45 78 VAL B CA 1
ATOM 3232 C C . VAL B 1 56 ? -25.512 88.426 1.465 1.00 25.62 78 VAL B C 1
ATOM 3233 O O . VAL B 1 56 ? -25.484 89.171 2.443 1.00 28.82 78 VAL B O 1
ATOM 3237 N N . TYR B 1 57 ? -26.425 87.474 1.313 1.00 22.36 79 TYR B N 1
ATOM 3238 C CA . TYR B 1 57 ? -27.500 87.252 2.283 1.00 21.35 79 TYR B CA 1
ATOM 3239 C C . TYR B 1 57 ? -27.405 85.753 2.568 1.00 23.47 79 TYR B C 1
ATOM 3240 O O . TYR B 1 57 ? -27.646 84.925 1.693 1.00 24.96 79 TYR B O 1
ATOM 3249 N N . PRO B 1 58 ? -27.074 85.385 3.813 1.00 23.27 80 PRO B N 1
ATOM 3250 C CA . PRO B 1 58 ? -26.921 83.966 4.160 1.00 23.48 80 PRO B CA 1
ATOM 3251 C C . PRO B 1 58 ? -28.042 82.928 4.085 1.00 26.57 80 PRO B C 1
ATOM 3252 O O . PRO B 1 58 ? -27.753 81.720 4.078 1.00 32.12 80 PRO B O 1
ATOM 3256 N N . SER B 1 59 ? -29.292 83.362 3.988 1.00 20.97 81 SER B N 1
ATOM 3257 C CA . SER B 1 59 ? -30.405 82.433 3.900 1.00 19.45 81 SER B CA 1
ATOM 3258 C C . SER B 1 59 ? -30.814 82.510 2.437 1.00 20.22 81 SER B C 1
ATOM 3259 O O . SER B 1 59 ? -31.176 83.583 1.954 1.00 18.56 81 SER B O 1
ATOM 3262 N N . LYS B 1 60 ? -30.728 81.396 1.725 1.00 18.18 82 LYS B N 1
ATOM 3263 C CA . LYS B 1 60 ? -31.068 81.430 0.313 1.00 20.25 82 LYS B CA 1
ATOM 3264 C C . LYS B 1 60 ? -31.519 80.076 -0.202 1.00 20.10 82 LYS B C 1
ATOM 3265 O O . LYS B 1 60 ? -31.195 79.031 0.377 1.00 19.62 82 LYS B O 1
ATOM 3271 N N . PRO B 1 61 ? -32.309 80.084 -1.284 1.00 20.45 83 PRO B N 1
ATOM 3272 C CA . PRO B 1 61 ? -32.824 78.869 -1.919 1.00 22.10 83 PRO B CA 1
ATOM 3273 C C . PRO B 1 61 ? -31.653 78.139 -2.544 1.00 21.65 83 PRO B C 1
ATOM 3274 O O . PRO B 1 61 ? -30.729 78.763 -3.043 1.00 23.67 83 PRO B O 1
ATOM 3278 N N . ALA B 1 62 ? -31.696 76.818 -2.506 1.00 23.82 84 ALA B N 1
ATOM 3279 C CA . ALA B 1 62 ? -30.643 76.032 -3.119 1.00 23.57 84 ALA B CA 1
ATOM 3280 C C . ALA B 1 62 ? -30.794 76.136 -4.637 1.00 22.88 84 ALA B C 1
ATOM 3281 O O . ALA B 1 62 ? -31.898 76.344 -5.146 1.00 21.55 84 ALA B O 1
ATOM 3283 N N . LYS B 1 63 ? -29.682 76.057 -5.366 1.00 21.66 85 LYS B N 1
ATOM 3284 C CA . LYS B 1 63 ? -29.771 76.066 -6.817 1.00 21.19 85 LYS B CA 1
ATOM 3285 C C . LYS B 1 63 ? -30.133 74.625 -7.124 1.00 21.22 85 LYS B C 1
ATOM 3286 O O . LYS B 1 63 ? -29.512 73.704 -6.583 1.00 22.75 85 LYS B O 1
ATOM 3292 N N . THR B 1 64 ? -31.150 74.413 -7.951 1.00 19.06 86 THR B N 1
ATOM 3293 C CA . THR B 1 64 ? -31.544 73.057 -8.306 1.00 20.57 86 THR B CA 1
ATOM 3294 C C . THR B 1 64 ? -31.887 72.978 -9.791 1.00 17.35 86 THR B C 1
ATOM 3295 O O . THR B 1 64 ? -31.923 73.988 -10.492 1.00 18.56 86 THR B O 1
ATOM 3299 N N . THR B 1 65 ? -32.106 71.767 -10.282 1.00 17.91 87 THR B N 1
ATOM 3300 C CA . THR B 1 65 ? -32.462 71.604 -11.688 1.00 15.39 87 THR B CA 1
ATOM 3301 C C . THR B 1 65 ? -33.971 71.445 -11.790 1.00 15.06 87 THR B C 1
ATOM 3302 O O . THR B 1 65 ? -34.486 71.080 -12.831 1.00 16.60 87 THR B O 1
ATOM 3306 N N . GLY B 1 66 ? -34.671 71.745 -10.691 1.00 15.90 88 GLY B N 1
ATOM 3307 C CA . GLY B 1 66 ? -36.112 71.595 -10.624 1.00 16.56 88 GLY B CA 1
ATOM 3308 C C . GLY B 1 66 ? -36.944 72.268 -11.698 1.00 16.68 88 GLY B C 1
ATOM 3309 O O . GLY B 1 66 ? -38.041 71.793 -12.020 1.00 18.46 88 GLY B O 1
ATOM 3310 N N . PHE B 1 67 ? -36.459 73.382 -12.237 1.00 15.90 89 PHE B N 1
ATOM 3311 C CA . PHE B 1 67 ? -37.213 74.073 -13.287 1.00 16.94 89 PHE B CA 1
ATOM 3312 C C . PHE B 1 67 ? -36.837 73.584 -14.684 1.00 18.26 89 PHE B C 1
ATOM 3313 O O . PHE B 1 67 ? -37.225 74.191 -15.680 1.00 20.32 89 PHE B O 1
ATOM 3321 N N . GLY B 1 68 ? -36.092 72.482 -14.744 1.00 20.10 90 GLY B N 1
ATOM 3322 C CA . GLY B 1 68 ? -35.699 71.896 -16.021 1.00 19.50 90 GLY B CA 1
ATOM 3323 C C . GLY B 1 68 ? -34.563 72.608 -16.736 1.00 19.70 90 GLY B C 1
ATOM 3324 O O . GLY B 1 68 ? -34.430 72.525 -17.955 1.00 22.60 90 GLY B O 1
ATOM 3325 N N . THR B 1 69 ? -33.728 73.298 -15.976 1.00 19.77 91 THR B N 1
ATOM 3326 C CA . THR B 1 69 ? -32.615 74.038 -16.544 1.00 19.44 91 THR B CA 1
ATOM 3327 C C . THR B 1 69 ? -31.407 73.149 -16.828 1.00 20.78 91 THR B C 1
ATOM 3328 O O . THR B 1 69 ? -31.297 72.040 -16.301 1.00 19.64 91 THR B O 1
ATOM 3332 N N . THR B 1 70 ? -30.506 73.648 -17.668 1.00 22.55 92 THR B N 1
ATOM 3333 C CA . THR B 1 70 ? -29.296 72.917 -18.026 1.00 25.72 92 THR B CA 1
ATOM 3334 C C . THR B 1 70 ? -28.299 72.904 -16.875 1.00 26.27 92 THR B C 1
ATOM 3335 O O . THR B 1 70 ? -27.571 71.929 -16.685 1.00 27.35 92 THR B O 1
ATOM 3339 N N . GLU B 1 71 ? -28.260 73.986 -16.104 1.00 24.51 93 GLU B N 1
ATOM 3340 C CA . GLU B 1 71 ? -27.366 74.078 -14.949 1.00 24.94 93 GLU B CA 1
ATOM 3341 C C . GLU B 1 71 ? -28.249 74.335 -13.729 1.00 23.03 93 GLU B C 1
ATOM 3342 O O . GLU B 1 71 ? -29.387 74.786 -13.874 1.00 22.84 93 GLU B O 1
ATOM 3348 N N . PRO B 1 72 ? -27.749 74.032 -12.522 1.00 21.83 94 PRO B N 1
ATOM 3349 C CA . PRO B 1 72 ? -28.574 74.284 -11.338 1.00 20.23 94 PRO B CA 1
ATOM 3350 C C . PRO B 1 72 ? -28.887 75.788 -11.302 1.00 19.86 94 PRO B C 1
ATOM 3351 O O . PRO B 1 72 ? -28.024 76.623 -11.616 1.00 18.50 94 PRO B O 1
ATOM 3355 N N . ALA B 1 73 ? -30.116 76.119 -10.930 1.00 18.05 95 ALA B N 1
ATOM 3356 C CA . ALA B 1 73 ? -30.538 77.519 -10.864 1.00 19.42 95 ALA B CA 1
ATOM 3357 C C . ALA B 1 73 ? -31.375 77.769 -9.615 1.00 16.78 95 ALA B C 1
ATOM 3358 O O . ALA B 1 73 ? -32.043 76.876 -9.119 1.00 19.21 95 ALA B O 1
ATOM 3360 N N . ALA B 1 74 ? -31.312 78.991 -9.087 1.00 16.62 96 ALA B N 1
ATOM 3361 C CA . ALA B 1 74 ? -32.088 79.325 -7.901 1.00 16.30 96 ALA B CA 1
ATOM 3362 C C . ALA B 1 74 ? -33.234 80.265 -8.265 1.00 16.13 96 ALA B C 1
ATOM 3363 O O . ALA B 1 74 ? -33.099 81.101 -9.164 1.00 16.52 96 ALA B O 1
ATOM 3365 N N . PRO B 1 75 ? -34.383 80.116 -7.581 1.00 14.72 97 PRO B N 1
ATOM 3366 C CA . PRO B 1 75 ? -35.534 80.989 -7.843 1.00 14.51 97 PRO B CA 1
ATOM 3367 C C . PRO B 1 75 ? -35.304 82.257 -7.020 1.00 14.82 97 PRO B C 1
ATOM 3368 O O . PRO B 1 75 ? -34.322 82.342 -6.281 1.00 15.60 97 PRO B O 1
ATOM 3372 N N . CYS B 1 76 ? -36.205 83.226 -7.149 1.00 12.81 98 CYS B N 1
ATOM 3373 C CA . CYS B 1 76 ? -36.066 84.514 -6.457 1.00 12.11 98 CYS B CA 1
ATOM 3374 C C . CYS B 1 76 ? -37.332 84.915 -5.716 1.00 13.67 98 CYS B C 1
ATOM 3375 O O . CYS B 1 76 ? -38.439 84.498 -6.071 1.00 14.20 98 CYS B O 1
ATOM 3378 N N . GLY B 1 77 ? -37.159 85.772 -4.712 1.00 12.01 99 GLY B N 1
ATOM 3379 C CA . GLY B 1 77 ? -38.311 86.264 -3.973 1.00 11.25 99 GLY B CA 1
ATOM 3380 C C . GLY B 1 77 ? -38.654 85.394 -2.798 1.00 12.21 99 GLY B C 1
ATOM 3381 O O . GLY B 1 77 ? -38.693 84.180 -2.941 1.00 13.56 99 GLY B O 1
ATOM 3382 N N . ASN B 1 78 ? -38.928 86.013 -1.646 1.00 12.51 100 ASN B N 1
ATOM 3383 C CA . ASN B 1 78 ? -39.262 85.255 -0.443 1.00 13.00 100 ASN B CA 1
ATOM 3384 C C . ASN B 1 78 ? -40.680 85.416 0.054 1.00 10.83 100 ASN B C 1
ATOM 3385 O O . ASN B 1 78 ? -41.153 84.602 0.846 1.00 16.52 100 ASN B O 1
ATOM 3390 N N . GLU B 1 79 ? -41.364 86.470 -0.365 1.00 12.67 101 GLU B N 1
ATOM 3391 C CA . GLU B 1 79 ? -42.757 86.570 0.057 1.00 12.93 101 GLU B CA 1
ATOM 3392 C C . GLU B 1 79 ? -43.655 86.855 -1.130 1.00 11.75 101 GLU B C 1
ATOM 3393 O O . GLU B 1 79 ? -43.206 87.270 -2.189 1.00 12.91 101 GLU B O 1
ATOM 3399 N N . GLY B 1 80 ? -44.931 86.575 -0.956 1.00 12.27 102 GLY B N 1
ATOM 3400 C CA . GLY B 1 80 ? -45.854 86.799 -2.046 1.00 11.29 102 GLY B CA 1
ATOM 3401 C C . GLY B 1 80 ? -47.194 86.193 -1.707 1.00 12.78 102 GLY B C 1
ATOM 3402 O O . GLY B 1 80 ? -47.297 85.390 -0.786 1.00 13.03 102 GLY B O 1
ATOM 3403 N N . LEU B 1 81 ? -48.205 86.584 -2.472 1.00 11.32 103 LEU B N 1
ATOM 3404 C CA . LEU B 1 81 ? -49.577 86.107 -2.283 1.00 11.03 103 LEU B CA 1
ATOM 3405 C C . LEU B 1 81 ? -49.958 85.278 -3.496 1.00 12.20 103 LEU B C 1
ATOM 3406 O O . LEU B 1 81 ? -49.720 85.692 -4.640 1.00 12.61 103 LEU B O 1
ATOM 3411 N N . PHE B 1 82 ? -50.557 84.114 -3.246 1.00 12.25 104 PHE B N 1
ATOM 3412 C CA . PHE B 1 82 ? -50.965 83.194 -4.307 1.00 11.15 104 PHE B CA 1
ATOM 3413 C C . PHE B 1 82 ? -52.414 82.759 -4.089 1.00 14.15 104 PHE B C 1
ATOM 3414 O O . PHE B 1 82 ? -52.952 82.846 -2.976 1.00 13.97 104 PHE B O 1
ATOM 3422 N N . GLU B 1 83 ? -53.023 82.269 -5.169 1.00 14.65 105 GLU B N 1
ATOM 3423 C CA . GLU B 1 83 ? -54.368 81.732 -5.124 1.00 14.87 105 GLU B CA 1
ATOM 3424 C C . GLU B 1 83 ? -54.237 80.227 -5.373 1.00 15.38 105 GLU B C 1
ATOM 3425 O O . GLU B 1 83 ? -53.526 79.799 -6.284 1.00 15.49 105 GLU B O 1
ATOM 3431 N N . VAL B 1 84 ? -54.911 79.419 -4.560 1.00 13.88 106 VAL B N 1
ATOM 3432 C CA . VAL B 1 84 ? -54.872 77.967 -4.745 1.00 14.71 106 VAL B CA 1
ATOM 3433 C C . VAL B 1 84 ? -55.714 77.634 -5.972 1.00 14.89 106 VAL B C 1
ATOM 3434 O O . VAL B 1 84 ? -56.854 78.074 -6.077 1.00 16.82 106 VAL B O 1
ATOM 3438 N N . ILE B 1 85 ? -55.149 76.863 -6.897 1.00 16.28 107 ILE B N 1
ATOM 3439 C CA . ILE B 1 85 ? -55.854 76.492 -8.133 1.00 17.68 107 ILE B CA 1
ATOM 3440 C C . ILE B 1 85 ? -56.406 75.075 -8.063 1.00 18.85 107 ILE B C 1
ATOM 3441 O O . ILE B 1 85 ? -57.512 74.809 -8.537 1.00 18.59 107 ILE B O 1
ATOM 3446 N N . LYS B 1 86 ? -55.644 74.172 -7.468 1.00 18.52 108 LYS B N 1
ATOM 3447 C CA . LYS B 1 86 ? -56.095 72.780 -7.382 1.00 21.29 108 LYS B CA 1
ATOM 3448 C C . LYS B 1 86 ? -55.370 72.085 -6.252 1.00 21.69 108 LYS B C 1
ATOM 3449 O O . LYS B 1 86 ? -54.214 72.404 -5.972 1.00 18.79 108 LYS B O 1
ATOM 3455 N N . VAL B 1 87 ? -56.042 71.148 -5.583 1.00 20.75 109 VAL B N 1
ATOM 3456 C CA . VAL B 1 87 ? -55.396 70.438 -4.491 1.00 22.51 109 VAL B CA 1
ATOM 3457 C C . VAL B 1 87 ? -55.531 68.926 -4.669 1.00 23.79 109 VAL B C 1
ATOM 3458 O O . VAL B 1 87 ? -56.460 68.455 -5.330 1.00 23.76 109 VAL B O 1
ATOM 3462 N N . GLY B 1 88 ? -54.579 68.203 -4.086 1.00 23.58 110 GLY B N 1
ATOM 3463 C CA . GLY B 1 88 ? -54.547 66.752 -4.153 1.00 25.75 110 GLY B CA 1
ATOM 3464 C C . GLY B 1 88 ? -55.659 66.082 -3.374 1.00 26.99 110 GLY B C 1
ATOM 3465 O O . GLY B 1 88 ? -56.367 66.707 -2.592 1.00 24.36 110 GLY B O 1
ATOM 3466 N N . SER B 1 89 ? -55.801 64.778 -3.586 1.00 28.86 111 SER B N 1
ATOM 3467 C CA . SER B 1 89 ? -56.859 64.000 -2.946 1.00 30.98 111 SER B CA 1
ATOM 3468 C C . SER B 1 89 ? -56.869 63.964 -1.423 1.00 31.01 111 SER B C 1
ATOM 3469 O O . SER B 1 89 ? -57.918 63.728 -0.822 1.00 32.07 111 SER B O 1
ATOM 3472 N N . ASN B 1 90 ? -55.722 64.202 -0.796 1.00 30.91 112 ASN B N 1
ATOM 3473 C CA . ASN B 1 90 ? -55.647 64.168 0.663 1.00 30.72 112 ASN B CA 1
ATOM 3474 C C . ASN B 1 90 ? -55.518 65.554 1.304 1.00 30.54 112 ASN B C 1
ATOM 3475 O O . ASN B 1 90 ? -55.243 65.665 2.500 1.00 30.80 112 ASN B O 1
ATOM 3480 N N . VAL B 1 91 ? -55.714 66.607 0.513 1.00 27.14 113 VAL B N 1
ATOM 3481 C CA . VAL B 1 91 ? -55.615 67.966 1.041 1.00 25.89 113 VAL B CA 1
ATOM 3482 C C . VAL B 1 91 ? -56.952 68.459 1.565 1.00 25.27 113 VAL B C 1
ATOM 3483 O O . VAL B 1 91 ? -57.945 68.502 0.840 1.00 25.67 113 VAL B O 1
ATOM 3487 N N . SER B 1 92 ? -56.970 68.840 2.835 1.00 26.26 114 SER B N 1
ATOM 3488 C CA . SER B 1 92 ? -58.183 69.345 3.449 1.00 26.93 114 SER B CA 1
ATOM 3489 C C . SER B 1 92 ? -58.017 70.765 3.991 1.00 26.12 114 SER B C 1
ATOM 3490 O O . SER B 1 92 ? -58.998 71.469 4.177 1.00 27.86 114 SER B O 1
ATOM 3493 N N . SER B 1 93 ? -56.778 71.184 4.225 1.00 26.29 115 SER B N 1
ATOM 3494 C CA . SER B 1 93 ? -56.511 72.519 4.780 1.00 25.70 115 SER B CA 1
ATOM 3495 C C . SER B 1 93 ? -56.686 73.664 3.783 1.00 24.95 115 SER B C 1
ATOM 3496 O O . SER B 1 93 ? -56.810 74.826 4.181 1.00 23.59 115 SER B O 1
ATOM 3499 N N . LEU B 1 94 ? -56.692 73.330 2.496 1.00 22.08 116 LEU B N 1
ATOM 3500 C CA . LEU B 1 94 ? -56.824 74.332 1.451 1.00 20.40 116 LEU B CA 1
ATOM 3501 C C . LEU B 1 94 ? -57.763 73.850 0.357 1.00 21.74 116 LEU B C 1
ATOM 3502 O O . LEU B 1 94 ? -57.884 72.644 0.121 1.00 22.71 116 LEU B O 1
ATOM 3507 N N . GLU B 1 95 ? -58.422 74.788 -0.311 1.00 22.13 117 GLU B N 1
ATOM 3508 C CA . GLU B 1 95 ? -59.294 74.442 -1.424 1.00 24.67 117 GLU B CA 1
ATOM 3509 C C . GLU B 1 95 ? -59.155 75.509 -2.501 1.00 23.59 117 GLU B C 1
ATOM 3510 O O . GLU B 1 95 ? -58.651 76.611 -2.241 1.00 20.79 117 GLU B O 1
ATOM 3516 N N . ALA B 1 96 ? -59.566 75.171 -3.718 1.00 21.87 118 ALA B N 1
ATOM 3517 C CA . ALA B 1 96 ? -59.470 76.101 -4.834 1.00 20.10 118 ALA B CA 1
ATOM 3518 C C . ALA B 1 96 ? -60.069 77.444 -4.480 1.00 19.39 118 ALA B C 1
ATOM 3519 O O . ALA B 1 96 ? -61.168 77.517 -3.921 1.00 19.74 118 ALA B O 1
ATOM 3521 N N . GLY B 1 97 ? -59.349 78.512 -4.830 1.00 16.42 119 GLY B N 1
ATOM 3522 C CA . GLY B 1 97 ? -59.813 79.857 -4.556 1.00 17.21 119 GLY B CA 1
ATOM 3523 C C . GLY B 1 97 ? -59.234 80.479 -3.283 1.00 16.96 119 GLY B C 1
ATOM 3524 O O . GLY B 1 97 ? -59.334 81.693 -3.083 1.00 15.00 119 GLY B O 1
ATOM 3525 N N . ASP B 1 98 ? -58.653 79.656 -2.416 1.00 17.49 120 ASP B N 1
ATOM 3526 C CA . ASP B 1 98 ? -58.088 80.1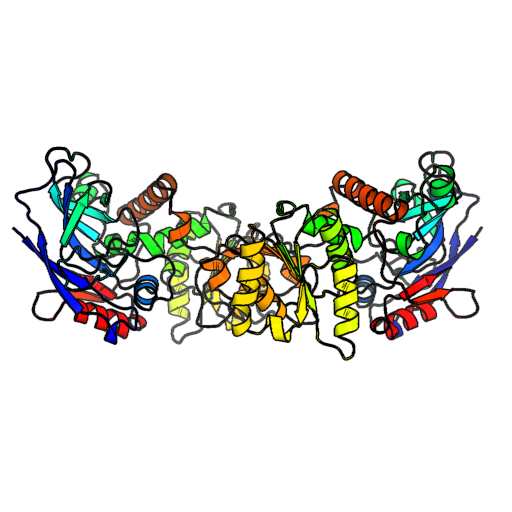93 -1.167 1.00 16.98 120 ASP B CA 1
ATOM 3527 C C . ASP B 1 98 ? -56.840 81.021 -1.472 1.00 15.94 120 ASP B C 1
ATOM 3528 O O . ASP B 1 98 ? -56.160 80.803 -2.470 1.00 15.41 120 ASP B O 1
ATOM 3533 N N . TRP B 1 99 ? -56.576 81.981 -0.599 1.00 14.10 121 TRP B N 1
ATOM 3534 C CA . TRP B 1 99 ? -55.381 82.814 -0.673 1.00 14.05 121 TRP B CA 1
ATOM 3535 C C . TRP B 1 99 ? -54.324 82.212 0.255 1.00 13.19 121 TRP B C 1
ATOM 3536 O O . TRP B 1 99 ? -54.647 81.778 1.355 1.00 14.85 121 TRP B O 1
ATOM 3547 N N . VAL B 1 100 ? -53.065 82.171 -0.181 1.00 13.20 122 VAL B N 1
ATOM 3548 C CA . VAL B 1 100 ? -52.000 81.658 0.667 1.00 11.81 122 VAL B CA 1
ATOM 3549 C C . VAL B 1 100 ? -50.699 82.433 0.458 1.00 14.77 122 VAL B C 1
ATOM 3550 O O . VAL B 1 100 ? -50.511 83.118 -0.561 1.00 14.24 122 VAL B O 1
ATOM 3554 N N . ILE B 1 101 ? -49.824 82.337 1.459 1.00 12.65 123 ILE B N 1
ATOM 3555 C CA . ILE B 1 101 ? -48.478 82.879 1.365 1.00 12.49 123 ILE B CA 1
ATOM 3556 C C . ILE B 1 101 ? -47.581 81.660 1.656 1.00 13.88 123 ILE B C 1
ATOM 3557 O O . ILE B 1 101 ? -48.059 80.628 2.161 1.00 14.52 123 ILE B O 1
ATOM 3562 N N . PRO B 1 102 ? -46.283 81.734 1.317 1.00 11.91 124 PRO B N 1
ATOM 3563 C CA . PRO B 1 102 ? -45.404 80.591 1.600 1.00 13.76 124 PRO B CA 1
ATOM 3564 C C . PRO B 1 102 ? -45.283 80.404 3.117 1.00 15.32 124 PRO B C 1
ATOM 3565 O O . PRO B 1 102 ? -45.282 81.389 3.871 1.00 14.42 124 PRO B O 1
ATOM 3569 N N . SER B 1 103 ? -45.190 79.160 3.581 1.00 14.68 125 SER B N 1
ATOM 3570 C CA . SER B 1 103 ? -45.026 78.939 5.000 1.00 17.03 125 SER B CA 1
ATOM 3571 C C . SER B 1 103 ? -43.563 79.167 5.405 1.00 19.20 125 SER B C 1
ATOM 3572 O O . SER B 1 103 ? -43.275 79.450 6.568 1.00 19.83 125 SER B O 1
ATOM 3575 N N . HIS B 1 104 ? -42.642 79.061 4.454 1.00 17.13 126 HIS B N 1
ATOM 3576 C CA . HIS B 1 104 ? -41.224 79.274 4.760 1.00 19.08 126 HIS B CA 1
ATOM 3577 C C . HIS B 1 104 ? -40.575 80.232 3.770 1.00 18.08 126 HIS B C 1
ATOM 3578 O O . HIS B 1 104 ? -41.126 80.495 2.699 1.00 16.48 126 HIS B O 1
ATOM 3585 N N . VAL B 1 105 ? -39.407 80.753 4.133 1.00 16.06 127 VAL B N 1
ATOM 3586 C CA . VAL B 1 105 ? -38.671 81.627 3.226 1.00 15.86 127 VAL B CA 1
ATOM 3587 C C . VAL B 1 105 ? -38.017 80.742 2.156 1.00 15.42 127 VAL B C 1
ATOM 3588 O O . VAL B 1 105 ? -38.095 79.512 2.218 1.00 16.22 127 VAL B O 1
ATOM 3592 N N . ASN B 1 106 ? -37.383 81.380 1.179 1.00 13.59 128 ASN B N 1
ATOM 3593 C CA . ASN B 1 106 ? -36.659 80.681 0.117 1.00 16.16 128 ASN B CA 1
ATOM 3594 C C . ASN B 1 106 ? -37.522 79.825 -0.792 1.00 16.17 128 ASN B C 1
ATOM 3595 O O . ASN B 1 106 ? -37.023 78.910 -1.444 1.00 17.43 128 ASN B O 1
ATOM 3600 N N . PHE B 1 107 ? -38.810 80.131 -0.858 1.00 15.65 129 PHE B N 1
ATOM 3601 C CA . PHE B 1 107 ? -39.709 79.350 -1.698 1.00 16.50 129 PHE B CA 1
ATOM 3602 C C . PHE B 1 107 ? -39.594 79.748 -3.168 1.00 16.51 129 PHE B C 1
ATOM 3603 O O . PHE B 1 107 ? -39.781 78.911 -4.056 1.00 15.59 129 PHE B O 1
ATOM 3611 N N . GLY B 1 108 ? -39.290 81.022 -3.420 1.00 14.86 130 GLY B N 1
ATOM 3612 C CA . GLY B 1 108 ? -39.195 81.524 -4.789 1.00 14.94 130 GLY B CA 1
ATOM 3613 C C . GLY B 1 108 ? -40.577 82.056 -5.128 1.00 16.89 130 GLY B C 1
ATOM 3614 O O . GLY B 1 108 ? -41.475 81.272 -5.444 1.00 19.65 130 GLY B O 1
ATOM 3615 N N . THR B 1 109 ? -40.777 83.368 -5.035 1.00 11.96 131 THR B N 1
ATOM 3616 C CA . THR B 1 109 ? -42.099 83.931 -5.299 1.00 12.33 131 THR B CA 1
ATOM 3617 C C . THR B 1 109 ? -42.168 84.806 -6.550 1.00 11.47 131 THR B C 1
ATOM 3618 O O . THR B 1 109 ? -43.246 85.310 -6.883 1.00 12.11 131 THR B O 1
ATOM 3622 N N . TRP B 1 110 ? -41.048 84.959 -7.258 1.00 11.40 132 TRP B N 1
ATOM 3623 C CA . TRP B 1 110 ? -41.045 85.767 -8.484 1.00 11.99 132 TRP B CA 1
ATOM 3624 C C . TRP B 1 110 ? -41.244 84.755 -9.605 1.00 12.75 132 TRP B C 1
ATOM 3625 O O . TRP B 1 110 ? -40.295 84.333 -10.257 1.00 13.18 132 TRP B O 1
ATOM 3636 N N . ARG B 1 111 ? -42.498 84.376 -9.801 1.00 12.88 133 ARG B N 1
ATOM 3637 C CA . ARG B 1 111 ? -42.867 83.376 -10.804 1.00 13.80 133 ARG B CA 1
ATOM 3638 C C . ARG B 1 111 ? -44.388 83.375 -10.929 1.00 13.04 133 ARG B C 1
ATOM 3639 O O . ARG B 1 111 ? -45.086 83.945 -10.094 1.00 13.20 133 ARG B O 1
ATOM 3647 N N . THR B 1 112 ? -44.920 82.732 -11.972 1.00 12.40 134 THR B N 1
ATOM 3648 C CA . THR B 1 112 ? -46.361 82.755 -12.196 1.00 11.29 134 THR B CA 1
ATOM 3649 C C . THR B 1 112 ? -47.176 81.706 -11.470 1.00 12.58 134 THR B C 1
ATOM 3650 O O . THR B 1 112 ? -48.360 81.918 -11.206 1.00 12.77 134 THR B O 1
ATOM 3654 N N . HIS B 1 113 ? -46.549 80.567 -11.190 1.00 14.81 135 HIS B N 1
ATOM 3655 C CA . HIS B 1 113 ? -47.229 79.440 -10.543 1.00 14.58 135 HIS B CA 1
ATOM 3656 C C . HIS B 1 113 ? -46.222 78.636 -9.742 1.00 13.57 135 HIS B C 1
ATOM 3657 O O . HIS B 1 113 ? -45.006 78.756 -9.929 1.00 13.65 135 HIS B O 1
ATOM 3664 N N . ALA B 1 114 ? -46.738 77.785 -8.857 1.00 13.19 136 ALA B N 1
ATOM 3665 C CA . ALA B 1 114 ? -45.876 76.893 -8.087 1.00 14.41 136 ALA B CA 1
ATOM 3666 C C . ALA B 1 114 ? -46.653 75.650 -7.699 1.00 15.89 136 ALA B C 1
ATOM 3667 O O . ALA B 1 114 ? -47.873 75.688 -7.504 1.00 15.37 136 ALA B O 1
ATOM 3669 N N . LEU B 1 115 ? -45.914 74.554 -7.599 1.00 17.26 137 LEU B N 1
ATOM 3670 C CA . LEU B 1 115 ? -46.468 73.281 -7.162 1.00 20.70 137 LEU B CA 1
ATOM 3671 C C . LEU B 1 115 ? -45.766 73.027 -5.837 1.00 20.04 137 LEU B C 1
ATOM 3672 O O . LEU B 1 115 ? -44.540 73.144 -5.760 1.00 22.89 137 LEU B O 1
ATOM 3677 N N . GLY B 1 116 ? -46.529 72.712 -4.796 1.00 19.12 138 GLY B N 1
ATOM 3678 C CA . GLY B 1 116 ? -45.918 72.404 -3.518 1.00 20.90 138 GLY B CA 1
ATOM 3679 C C . GLY B 1 116 ? -46.840 71.508 -2.704 1.00 22.63 138 GLY B C 1
ATOM 3680 O O . GLY B 1 116 ? -47.849 71.037 -3.218 1.00 21.58 138 GLY B O 1
ATOM 3681 N N . ASN B 1 117 ? -46.479 71.251 -1.448 1.00 21.75 139 ASN B N 1
ATOM 3682 C CA . ASN B 1 117 ? -47.328 70.457 -0.570 1.00 21.99 139 ASN B CA 1
ATOM 3683 C C . ASN B 1 117 ? -48.205 71.443 0.168 1.00 22.19 139 ASN B C 1
ATOM 3684 O O . ASN B 1 117 ? -47.883 72.631 0.252 1.00 19.82 139 ASN B O 1
ATOM 3689 N N . ASP B 1 118 ? -49.300 70.957 0.727 1.00 21.06 140 ASP B N 1
ATOM 3690 C CA . ASP B 1 118 ? -50.185 71.843 1.444 1.00 23.74 140 ASP B CA 1
ATOM 3691 C C . ASP B 1 118 ? -49.483 72.564 2.597 1.00 24.82 140 ASP B C 1
ATOM 3692 O O . ASP B 1 118 ? -49.808 73.717 2.887 1.00 24.92 140 ASP B O 1
ATOM 3697 N N . ASP B 1 119 ? -48.509 71.926 3.239 1.00 22.62 141 ASP B N 1
ATOM 3698 C CA . ASP B 1 119 ? -47.838 72.622 4.332 1.00 25.66 141 ASP B CA 1
ATOM 3699 C C . ASP B 1 119 ? -46.715 73.557 3.897 1.00 22.77 141 ASP B C 1
ATOM 3700 O O . ASP B 1 119 ? -45.979 74.077 4.731 1.00 23.66 141 ASP B O 1
ATOM 3705 N N . ASP B 1 120 ? -46.568 73.773 2.588 1.00 21.05 142 ASP B N 1
ATOM 3706 C CA . ASP B 1 120 ? -45.579 74.741 2.120 1.00 19.37 142 ASP B CA 1
ATOM 3707 C C . ASP B 1 120 ? -46.285 76.109 2.104 1.00 16.63 142 ASP B C 1
ATOM 3708 O O . ASP B 1 120 ? -45.681 77.119 1.739 1.00 16.06 142 ASP B O 1
ATOM 3713 N N . PHE B 1 121 ? -47.551 76.125 2.500 1.00 15.84 143 PHE B N 1
ATOM 3714 C CA . PHE B 1 121 ? -48.353 77.351 2.456 1.00 15.35 143 PHE B CA 1
ATOM 3715 C C . PHE B 1 121 ? -49.120 77.652 3.727 1.00 16.42 143 PHE B C 1
ATOM 3716 O O . PHE B 1 121 ? -49.449 76.744 4.494 1.00 18.52 143 PHE B O 1
ATOM 3724 N N . ILE B 1 122 ? -49.400 78.932 3.942 1.00 14.28 144 ILE B N 1
ATOM 3725 C CA . ILE B 1 122 ? -50.207 79.354 5.085 1.00 14.79 144 ILE B CA 1
ATOM 3726 C C . ILE B 1 122 ? -51.407 80.086 4.512 1.00 14.16 144 ILE B C 1
ATOM 3727 O O . ILE B 1 122 ? -51.264 81.024 3.727 1.00 14.77 144 ILE B O 1
ATOM 3732 N N . LYS B 1 123 ? -52.607 79.671 4.900 1.00 13.87 145 LYS B N 1
ATOM 3733 C CA . LYS B 1 123 ? -53.816 80.296 4.392 1.00 15.99 145 LYS B CA 1
ATOM 3734 C C . LYS B 1 123 ? -54.113 81.672 5.008 1.00 16.08 145 LYS B C 1
ATOM 3735 O O . LYS B 1 123 ? -53.961 81.863 6.220 1.00 16.11 145 LYS B O 1
ATOM 3741 N N . LEU B 1 124 ? -54.487 82.625 4.155 1.00 14.27 146 LEU B N 1
ATOM 3742 C CA . LEU B 1 124 ? -54.926 83.956 4.578 1.00 14.53 146 LEU B CA 1
ATOM 3743 C C . LEU B 1 124 ? -56.386 84.011 4.143 1.00 15.54 146 LEU B C 1
ATOM 3744 O O . LEU B 1 124 ? -56.770 83.360 3.178 1.00 16.78 146 LEU B O 1
ATOM 3749 N N . PRO B 1 125 ? -57.226 84.768 4.854 1.00 15.11 147 PRO B N 1
ATOM 3750 C CA . PRO B 1 125 ? -58.613 84.803 4.379 1.00 15.10 147 PRO B CA 1
ATOM 3751 C C . PRO B 1 125 ? -58.664 85.632 3.084 1.00 15.31 147 PRO B C 1
ATOM 3752 O O . PRO B 1 125 ? -57.976 86.653 2.970 1.00 15.18 147 PRO B O 1
ATOM 3756 N N . ASN B 1 126 ? -59.440 85.200 2.092 1.00 14.69 148 ASN B N 1
ATOM 3757 C CA . ASN B 1 126 ? -59.563 86.031 0.905 1.00 14.85 148 ASN B CA 1
ATOM 3758 C C . ASN B 1 126 ? -60.715 87.010 1.171 1.00 15.08 148 ASN B C 1
ATOM 3759 O O . ASN B 1 126 ? -61.447 86.876 2.163 1.00 15.76 148 ASN B O 1
ATOM 3764 N N . PRO B 1 127 ? -60.872 88.035 0.326 1.00 15.47 149 PRO B N 1
ATOM 3765 C CA . PRO B 1 127 ? -61.938 89.014 0.546 1.00 15.30 149 PRO B CA 1
ATOM 3766 C C . PRO B 1 127 ? -63.341 88.442 0.739 1.00 16.32 149 PRO B C 1
ATOM 3767 O O . PRO B 1 127 ? -64.098 88.916 1.586 1.00 16.59 149 PRO B O 1
ATOM 3771 N N . ALA B 1 128 ? -63.672 87.410 -0.024 1.00 16.62 150 ALA B N 1
ATOM 3772 C CA . ALA B 1 128 ? -65.004 86.813 0.088 1.00 17.34 150 ALA B CA 1
ATOM 3773 C C . ALA B 1 128 ? -65.183 86.214 1.473 1.00 15.62 150 ALA B C 1
ATOM 3774 O O . ALA B 1 128 ? -66.259 86.334 2.086 1.00 18.08 150 ALA B O 1
ATOM 3776 N N . GLN B 1 129 ? -64.130 85.569 1.967 1.00 16.34 151 GLN B N 1
ATOM 3777 C CA . GLN B 1 129 ? -64.167 84.925 3.271 1.00 15.08 151 GLN B CA 1
ATOM 3778 C C . GLN B 1 129 ? -64.231 85.958 4.389 1.00 16.25 151 GLN B C 1
ATOM 3779 O O . GLN B 1 129 ? -64.972 85.780 5.352 1.00 16.10 151 GLN B O 1
ATOM 3785 N N . SER B 1 130 ? -63.459 87.036 4.273 1.00 15.42 152 SER B N 1
ATOM 3786 C CA . SER B 1 130 ? -63.496 88.085 5.295 1.00 15.40 152 SER B CA 1
ATOM 3787 C C . SER B 1 130 ? -64.909 88.674 5.325 1.00 16.36 152 SER B C 1
ATOM 3788 O O . SER B 1 130 ? -65.468 88.944 6.393 1.00 15.80 152 SER B O 1
ATOM 3791 N N . LYS B 1 131 ? -65.471 88.899 4.141 1.00 15.27 153 LYS B N 1
ATOM 3792 C CA . LYS B 1 131 ? -66.825 89.460 4.044 1.00 17.02 153 LYS B CA 1
ATOM 3793 C C . LYS B 1 131 ? -67.845 88.535 4.706 1.00 16.84 153 LYS B C 1
ATOM 3794 O O . LYS B 1 131 ? -68.692 88.995 5.493 1.00 16.04 153 LYS B O 1
ATOM 3800 N N . ALA B 1 132 ? -67.787 87.247 4.368 1.00 15.77 154 ALA B N 1
ATOM 3801 C CA . ALA B 1 132 ? -68.723 86.275 4.941 1.00 16.30 154 ALA B CA 1
ATOM 3802 C C . ALA B 1 132 ? -68.517 86.142 6.440 1.00 19.21 154 ALA B C 1
ATOM 3803 O O . ALA B 1 132 ? -69.434 85.724 7.151 1.00 18.55 154 ALA B O 1
ATOM 3805 N N . ASN B 1 133 ? -67.318 86.481 6.925 1.00 17.32 155 ASN B N 1
ATOM 3806 C CA . ASN B 1 133 ? -67.036 86.404 8.364 1.00 17.39 155 ASN B CA 1
ATOM 3807 C C . ASN B 1 133 ? -67.442 87.699 9.077 1.00 17.00 155 ASN B C 1
ATOM 3808 O O . ASN B 1 133 ? -67.125 87.900 10.250 1.00 17.76 155 ASN B O 1
ATOM 3813 N N . GLY B 1 134 ? -68.153 88.561 8.361 1.00 16.12 156 GLY B N 1
ATOM 3814 C CA . GLY B 1 134 ? -68.639 89.807 8.928 1.00 15.73 156 GLY B CA 1
ATOM 3815 C C . GLY B 1 134 ? -67.636 90.911 9.176 1.00 14.80 156 GLY B C 1
ATOM 3816 O O . GLY B 1 134 ? -67.966 91.908 9.822 1.00 13.96 156 GLY B O 1
ATOM 3817 N N . LYS B 1 135 ? -66.422 90.752 8.647 1.00 13.87 157 LYS B N 1
ATOM 3818 C CA . LYS B 1 135 ? -65.384 91.757 8.848 1.00 14.87 157 LYS B CA 1
ATOM 3819 C C . LYS B 1 135 ? -65.637 92.968 7.959 1.00 15.01 157 LYS B C 1
ATOM 3820 O O . LYS B 1 135 ? -66.117 92.844 6.824 1.00 18.32 157 LYS B O 1
ATOM 3826 N N . PRO B 1 136 ? -65.287 94.160 8.449 1.00 15.13 158 PRO B N 1
ATOM 3827 C CA . PRO B 1 136 ? -65.502 95.381 7.672 1.00 14.93 158 PRO B CA 1
ATOM 3828 C C . PRO B 1 136 ? -64.604 95.568 6.449 1.00 16.76 158 PRO B C 1
ATOM 3829 O O . PRO B 1 136 ? -64.917 96.371 5.577 1.00 17.38 158 PRO B O 1
ATOM 3833 N N . ASN B 1 137 ? -63.502 94.822 6.394 1.00 16.77 159 ASN B N 1
ATOM 3834 C CA . ASN B 1 137 ? -62.576 94.894 5.270 1.00 17.04 159 ASN B CA 1
ATOM 3835 C C . ASN B 1 137 ? -62.020 93.532 4.960 1.00 15.22 159 ASN B C 1
ATOM 3836 O O . ASN B 1 137 ? -61.951 92.663 5.827 1.00 14.71 159 ASN B O 1
ATOM 3841 N N . GLY B 1 138 ? -61.601 93.376 3.707 1.00 13.87 160 GLY B N 1
ATOM 3842 C CA . GLY B 1 138 ? -60.911 92.1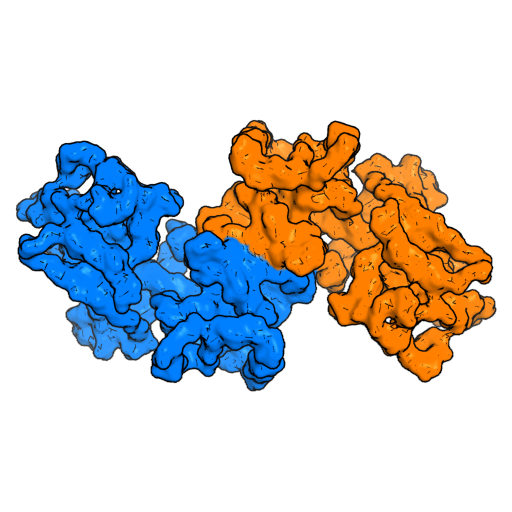67 3.300 1.00 15.60 160 GLY B CA 1
ATOM 3843 C C . GLY B 1 138 ? -59.503 92.685 2.969 1.00 15.89 160 GLY B C 1
ATOM 3844 O O . GLY B 1 138 ? -59.299 93.889 2.799 1.00 16.63 160 GLY B O 1
ATOM 3845 N N . LEU B 1 139 ? -58.530 91.793 2.901 1.00 14.41 161 LEU B N 1
ATOM 3846 C CA . LEU B 1 139 ? -57.166 92.207 2.574 1.00 15.20 161 LEU B CA 1
ATOM 3847 C C . LEU B 1 139 ? -57.029 92.522 1.098 1.00 15.82 161 LEU B C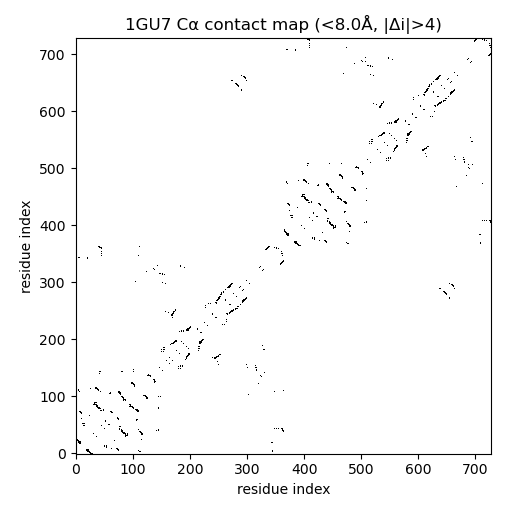 1
ATOM 3848 O O . LEU B 1 139 ? -57.696 91.909 0.268 1.00 16.19 161 LEU B O 1
ATOM 3853 N N . THR B 1 140 ? -56.173 93.485 0.782 1.00 12.95 162 THR B N 1
ATOM 3854 C CA . THR B 1 140 ? -55.877 93.803 -0.614 1.00 14.18 162 THR B CA 1
ATOM 3855 C C . THR B 1 140 ? -54.750 92.857 -1.038 1.00 14.90 162 THR B C 1
ATOM 3856 O O . THR B 1 140 ? -54.093 92.221 -0.192 1.00 13.22 162 THR B O 1
ATOM 3860 N N . ILE B 1 141 ? -54.516 92.769 -2.347 1.00 12.49 163 ILE B N 1
ATOM 3861 C CA . ILE B 1 141 ? -53.442 91.913 -2.832 1.00 13.05 163 ILE B CA 1
ATOM 3862 C C . ILE B 1 141 ? -52.106 92.423 -2.258 1.00 12.80 163 ILE B C 1
ATOM 3863 O O . ILE B 1 141 ? -51.289 91.630 -1.798 1.00 12.08 163 ILE B O 1
ATOM 3868 N N . ASN B 1 142 ? -51.882 93.738 -2.249 1.00 12.97 164 ASN B N 1
ATOM 3869 C CA . ASN B 1 142 ? -50.621 94.227 -1.673 1.00 12.40 164 ASN B CA 1
ATOM 3870 C C . ASN B 1 142 ? -50.486 93.843 -0.184 1.00 12.14 164 ASN B C 1
ATOM 3871 O O . ASN B 1 142 ? -49.408 93.456 0.272 1.00 11.60 164 ASN B O 1
ATOM 3876 N N . GLN B 1 143 ? -51.578 93.955 0.580 1.00 11.04 165 GLN B N 1
ATOM 3877 C CA . GLN B 1 143 ? -51.506 93.616 2.002 1.00 11.39 165 GLN B CA 1
ATOM 3878 C C . GLN B 1 143 ? -51.136 92.161 2.219 1.00 11.05 165 GLN B C 1
ATOM 3879 O O . GLN B 1 143 ? -50.310 91.851 3.079 1.00 12.41 165 GLN B O 1
ATOM 3885 N N . GLY B 1 144 ? -51.729 91.265 1.438 1.00 10.74 166 GLY B N 1
ATOM 3886 C CA . GLY B 1 144 ? -51.381 89.863 1.592 1.00 11.19 166 GLY B CA 1
ATOM 3887 C C . GLY B 1 144 ? -49.971 89.549 1.086 1.00 12.26 166 GLY B C 1
ATOM 3888 O O . GLY B 1 144 ? -49.244 88.786 1.716 1.00 12.72 166 GLY B O 1
ATOM 3889 N N . ALA B 1 145 ? -49.590 90.146 -0.041 1.00 10.34 167 ALA B N 1
ATOM 3890 C CA . ALA B 1 145 ? -48.290 89.907 -0.653 1.00 10.32 167 ALA B CA 1
ATOM 3891 C C . ALA B 1 145 ? -47.112 90.442 0.140 1.00 10.92 167 ALA B C 1
ATOM 3892 O O . ALA B 1 145 ? -45.992 89.974 -0.055 1.00 12.15 167 ALA B O 1
ATOM 3894 N N . THR B 1 146 ? -47.357 91.412 1.024 1.00 10.56 168 THR B N 1
ATOM 3895 C CA . THR B 1 146 ? -46.275 92.019 1.818 1.00 10.66 168 THR B CA 1
ATOM 3896 C C . THR B 1 146 ? -46.462 91.807 3.331 1.00 11.59 168 THR B C 1
ATOM 3897 O O . THR B 1 146 ? -45.840 92.473 4.151 1.00 11.30 168 THR B O 1
ATOM 3901 N N . ILE B 1 147 ? -47.283 90.839 3.695 1.00 10.25 169 ILE B N 1
ATOM 3902 C CA . ILE B 1 147 ? -47.585 90.637 5.102 1.00 11.90 169 ILE B CA 1
ATOM 3903 C C . ILE B 1 147 ? -46.545 89.904 5.918 1.00 13.46 169 ILE B C 1
ATOM 3904 O O . ILE B 1 147 ? -46.510 90.042 7.138 1.00 13.47 169 ILE B O 1
ATOM 3909 N N . SER B 1 148 ? -45.663 89.169 5.254 1.00 13.36 170 SER B N 1
ATOM 3910 C CA . SER B 1 148 ? -44.770 88.297 5.996 1.00 14.69 170 SER B CA 1
ATOM 3911 C C . SER B 1 148 ? -43.413 88.784 6.452 1.00 13.61 170 SER B C 1
ATOM 3912 O O . SER B 1 148 ? -42.766 88.105 7.239 1.00 14.57 170 SER B O 1
ATOM 3917 N N . VAL B 1 149 ? -42.971 89.929 5.965 1.00 12.45 171 VAL B N 1
ATOM 3918 C CA . VAL B 1 149 ? -41.679 90.423 6.392 1.00 12.43 171 VAL B CA 1
ATOM 3919 C C . VAL B 1 149 ? -41.804 91.685 7.250 1.00 10.47 171 VAL B C 1
ATOM 3920 O O . VAL B 1 149 ? -41.578 91.642 8.461 1.00 12.01 171 VAL B O 1
ATOM 3924 N N . ASN B 1 150 ? -42.228 92.784 6.639 1.00 11.76 172 ASN B N 1
ATOM 3925 C CA . ASN B 1 150 ? -42.254 94.041 7.399 1.00 11.45 172 ASN B CA 1
ATOM 3926 C C . ASN B 1 150 ? -43.225 94.151 8.566 1.00 11.09 172 ASN B C 1
ATOM 3927 O O . ASN B 1 150 ? -42.847 94.629 9.642 1.00 10.81 172 ASN B O 1
ATOM 3932 N N . PRO B 1 151 ? -44.484 93.725 8.392 1.00 11.69 173 PRO B N 1
ATOM 3933 C CA . PRO B 1 151 ? -45.407 93.831 9.536 1.00 10.84 173 PRO B CA 1
ATOM 3934 C C . PRO B 1 151 ? -44.990 92.911 10.692 1.00 11.10 173 PRO B C 1
ATOM 3935 O O . PRO B 1 151 ? -45.076 93.283 11.854 1.00 11.61 173 PRO B O 1
ATOM 3939 N N . LEU B 1 152 ? -44.535 91.697 10.383 1.00 12.63 174 LEU B N 1
ATOM 3940 C CA . LEU B 1 152 ? -44.135 90.771 11.444 1.00 11.58 174 LEU B CA 1
ATOM 3941 C C . LEU B 1 152 ? -42.909 91.324 12.164 1.00 12.92 174 LEU B C 1
ATOM 3942 O O . LEU B 1 152 ? -42.782 91.178 13.372 1.00 11.38 174 LEU B O 1
ATOM 3947 N N . THR B 1 153 ? -42.013 91.947 11.401 1.00 11.08 175 THR B N 1
ATOM 3948 C CA . THR B 1 153 ? -40.793 92.535 11.971 1.00 10.42 175 THR B CA 1
ATOM 3949 C C . THR B 1 153 ? -41.141 93.624 12.990 1.00 11.59 175 THR B C 1
ATOM 3950 O O . THR B 1 153 ? -40.619 93.632 14.108 1.00 12.47 175 THR B O 1
ATOM 3954 N N . ALA B 1 154 ? -42.038 94.530 12.617 1.00 10.01 176 ALA B N 1
ATOM 3955 C CA . ALA B 1 154 ? -42.433 95.605 13.523 1.00 10.12 176 ALA B CA 1
ATOM 3956 C C . ALA B 1 154 ? -43.120 95.026 14.752 1.00 12.31 176 ALA B C 1
ATOM 3957 O O . ALA B 1 154 ? -42.802 95.391 15.901 1.00 11.69 176 ALA B O 1
ATOM 3959 N N . TYR B 1 155 ? -44.037 94.085 14.532 1.00 10.89 177 TYR B N 1
ATOM 3960 C CA . TYR B 1 155 ? -44.773 93.533 15.667 1.00 10.76 177 TYR B CA 1
ATOM 3961 C C . TYR B 1 155 ? -43.872 92.790 16.662 1.00 12.04 177 TYR B C 1
ATOM 3962 O O . TYR B 1 155 ? -43.971 92.993 17.886 1.00 11.77 177 TYR B O 1
ATOM 3971 N N . LEU B 1 156 ? -42.992 91.941 16.139 1.00 12.58 178 LEU B N 1
ATOM 3972 C CA . LEU B 1 156 ? -42.138 91.151 17.018 1.00 13.35 178 LEU B CA 1
ATOM 3973 C C . LEU B 1 156 ? -41.101 91.988 17.758 1.00 11.82 178 LEU B C 1
ATOM 3974 O O . LEU B 1 156 ? -40.822 91.718 18.912 1.00 12.46 178 LEU B O 1
ATOM 3979 N N . MET B 1 157 ? -40.521 92.995 17.109 1.00 12.22 179 MET B N 1
ATOM 3980 C CA . MET B 1 157 ? -39.566 93.819 17.838 1.00 10.08 179 MET B CA 1
ATOM 3981 C C . MET B 1 157 ? -40.241 94.518 19.022 1.00 12.43 179 MET B C 1
ATOM 3982 O O . MET B 1 157 ? -39.635 94.699 20.088 1.00 12.49 179 MET B O 1
ATOM 3987 N N . LEU B 1 158 ? -41.512 94.890 18.853 1.00 10.05 180 LEU B N 1
ATOM 3988 C CA . LEU B 1 158 ? -42.199 95.607 19.918 1.00 12.04 180 LEU B CA 1
ATOM 3989 C C . LEU B 1 158 ? -42.730 94.743 21.036 1.00 14.05 180 LEU B C 1
ATOM 3990 O O . LEU B 1 158 ? -42.951 95.248 22.138 1.00 14.25 180 LEU B O 1
ATOM 3995 N N . THR B 1 159 ? -42.920 93.457 20.775 1.00 14.14 181 THR B N 1
ATOM 3996 C CA . THR B 1 159 ? -43.529 92.582 21.777 1.00 14.17 181 THR B CA 1
ATOM 3997 C C . THR B 1 159 ? -42.750 91.383 22.291 1.00 16.76 181 THR B C 1
ATOM 3998 O O . THR B 1 159 ? -43.063 90.848 23.357 1.00 16.54 181 THR B O 1
ATOM 4002 N N . HIS B 1 160 ? -41.714 90.976 21.570 1.00 13.09 182 HIS B N 1
ATOM 4003 C CA . HIS B 1 160 ? -41.041 89.757 21.919 1.00 15.72 182 HIS B CA 1
ATOM 4004 C C . HIS B 1 160 ? -39.824 89.876 22.803 1.00 15.96 182 HIS B C 1
ATOM 4005 O O . HIS B 1 160 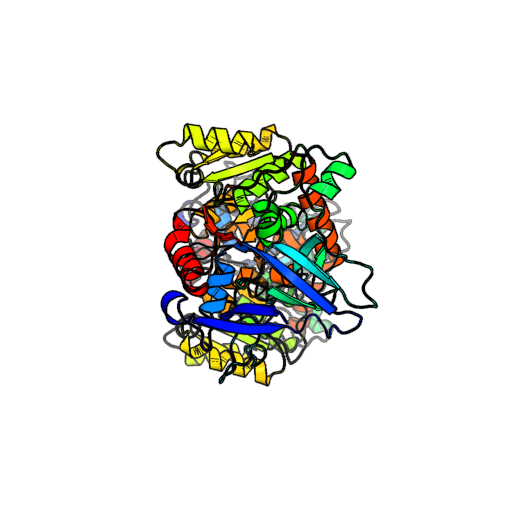? -39.328 88.858 23.288 1.00 17.22 182 HIS B O 1
ATOM 4012 N N . TYR B 1 161 ? -39.372 91.100 23.051 1.00 13.97 183 TYR B N 1
ATOM 4013 C CA . TYR B 1 161 ? -38.128 91.291 23.800 1.00 16.77 183 TYR B CA 1
ATOM 4014 C C . TYR B 1 161 ? -38.157 91.931 25.155 1.00 20.66 183 TYR B C 1
ATOM 4015 O O . TYR B 1 161 ? -37.592 91.395 26.121 1.00 24.67 183 TYR B O 1
ATOM 4024 N N . VAL B 1 162 ? -38.724 93.119 25.214 1.00 20.41 184 VAL B N 1
ATOM 4025 C CA . VAL B 1 162 ? -38.849 93.819 26.474 1.00 21.63 184 VAL B CA 1
ATOM 4026 C C . VAL B 1 162 ? -40.317 94.157 26.569 1.00 21.21 184 VAL B C 1
ATOM 4027 O O . VAL B 1 162 ? -40.958 94.477 25.566 1.00 22.24 184 VAL B O 1
ATOM 4034 N N . LYS B 1 163 ? -40.857 94.052 27.773 1.00 20.30 185 LYS B N 1
ATOM 4035 C CA . LYS B 1 163 ? -42.261 94.341 27.986 1.00 22.89 185 LYS B CA 1
ATOM 4036 C C . LYS B 1 163 ? -42.463 95.798 28.347 1.00 22.57 185 LYS B C 1
ATOM 4037 O O . LYS B 1 163 ? -42.040 96.249 29.417 1.00 24.12 185 LYS B O 1
ATOM 4043 N N . LEU B 1 164 ? -43.091 96.554 27.452 1.00 18.17 186 LEU B N 1
ATOM 4044 C CA . LEU B 1 164 ? -43.368 97.956 27.731 1.00 17.75 186 LEU B CA 1
ATOM 4045 C C . LEU B 1 164 ? -44.717 98.028 28.456 1.00 18.55 186 LEU B C 1
ATOM 4046 O O . LEU B 1 164 ? -45.664 97.340 28.081 1.00 19.23 186 LEU B O 1
ATOM 4051 N N . THR B 1 165 ? -44.782 98.844 29.502 1.00 18.93 187 THR B N 1
ATOM 4052 C CA . THR B 1 165 ? -46.021 99.032 30.265 1.00 19.95 187 THR B CA 1
ATOM 4053 C C . THR B 1 165 ? -46.976 99.915 29.465 1.00 19.22 187 THR B C 1
ATOM 4054 O O . THR B 1 165 ? -46.664 101.072 29.183 1.00 19.21 187 THR B O 1
ATOM 4058 N N . PRO B 1 166 ? -48.157 99.380 29.088 1.00 21.68 188 PRO B N 1
ATOM 4059 C CA . PRO B 1 166 ? -49.142 100.146 28.315 1.00 22.85 188 PRO B CA 1
ATOM 4060 C C . PRO B 1 166 ? -49.505 101.474 28.978 1.00 22.75 188 PRO B C 1
ATOM 4061 O O . PRO B 1 166 ? -49.681 101.538 30.201 1.00 25.11 188 PRO B O 1
ATOM 4065 N N . GLY B 1 167 ? -49.610 102.520 28.165 1.00 21.97 189 GLY B N 1
ATOM 4066 C CA . GLY B 1 167 ? -49.962 103.846 28.639 1.00 21.52 189 GLY B CA 1
ATOM 4067 C C . GLY B 1 167 ? -48.858 104.577 29.368 1.00 24.85 189 GLY B C 1
ATOM 4068 O O . GLY B 1 167 ? -49.063 105.695 29.841 1.00 25.96 189 GLY B O 1
ATOM 4069 N N . LYS B 1 168 ? -47.679 103.965 29.464 1.00 21.89 190 LYS B N 1
ATOM 4070 C CA . LYS B 1 168 ? -46.584 104.611 30.176 1.00 22.68 190 LYS B CA 1
ATOM 4071 C C . LYS B 1 168 ? -45.232 104.578 29.490 1.00 19.38 190 LYS B C 1
ATOM 4072 O O . LYS B 1 168 ? -44.630 105.625 29.273 1.00 19.15 190 LYS B O 1
ATOM 4078 N N . ASP B 1 169 ? -44.773 103.378 29.153 1.00 19.35 191 ASP B N 1
ATOM 4079 C CA . ASP B 1 169 ? -43.438 103.223 28.556 1.00 17.87 191 ASP B CA 1
ATOM 4080 C C . ASP B 1 169 ? -43.304 103.648 27.104 1.00 18.15 191 ASP B C 1
ATOM 4081 O O . ASP B 1 169 ? -44.290 103.782 26.376 1.00 17.02 191 ASP B O 1
ATOM 4086 N N . TRP B 1 170 ? -42.049 103.825 26.694 1.00 16.14 192 TRP B N 1
ATOM 4087 C CA . TRP B 1 170 ? -41.717 104.317 25.363 1.00 15.32 192 TRP B CA 1
ATOM 4088 C C . TRP B 1 170 ? -40.719 103.481 24.588 1.00 15.17 192 TRP B C 1
ATOM 4089 O O . TRP B 1 170 ? -39.888 102.805 25.186 1.00 13.36 192 TRP B O 1
ATOM 4100 N N . PHE B 1 171 ? -40.824 103.543 23.256 1.00 14.06 193 PHE B N 1
ATOM 4101 C CA . PHE B 1 171 ? -39.788 102.989 22.403 1.00 12.72 193 PHE B CA 1
ATOM 4102 C C . PHE B 1 171 ? -39.403 104.163 21.514 1.00 12.71 193 PHE B C 1
ATOM 4103 O O . PHE B 1 171 ? -40.173 105.116 21.333 1.00 13.25 193 PHE B O 1
ATOM 4111 N N . ILE B 1 172 ? -38.185 104.144 20.993 1.00 12.03 194 ILE B N 1
ATOM 4112 C CA . ILE B 1 172 ? -37.746 105.206 20.107 1.00 12.90 194 ILE B CA 1
ATOM 4113 C C . ILE B 1 172 ? -37.208 104.474 18.893 1.00 11.92 194 ILE B C 1
ATOM 4114 O O . ILE B 1 172 ? -36.644 103.390 19.029 1.00 13.77 194 ILE B O 1
ATOM 4119 N N . GLN B 1 173 ? -37.415 105.029 17.715 1.00 11.84 195 GLN B N 1
ATOM 4120 C CA . GLN B 1 173 ? -36.908 104.367 16.505 1.00 10.99 195 GLN B CA 1
ATOM 4121 C C . GLN B 1 173 ? -36.405 105.391 15.494 1.00 11.93 195 GLN B C 1
ATOM 4122 O O . GLN B 1 173 ? -36.890 106.538 15.475 1.00 13.46 195 GLN B O 1
ATOM 4128 N N . ASN B 1 174 ? -35.391 105.020 14.696 1.00 11.21 196 ASN B N 1
ATOM 4129 C CA . ASN B 1 174 ? -34.969 105.906 13.608 1.00 12.45 196 ASN B CA 1
ATOM 4130 C C . ASN B 1 174 ? -35.609 105.301 12.338 1.00 14.22 196 ASN B C 1
ATOM 4131 O O . ASN B 1 174 ? -36.359 104.316 12.435 1.00 13.22 196 ASN B O 1
ATOM 4136 N N . GLY B 1 175 ? -35.350 105.882 11.171 1.00 11.83 197 GLY B N 1
ATOM 4137 C CA . GLY B 1 175 ? -36.011 105.380 9.964 1.00 12.90 197 GLY B CA 1
ATOM 4138 C C . GLY B 1 175 ? -37.531 105.467 10.142 1.00 10.71 197 GLY B C 1
ATOM 4139 O O . GLY B 1 175 ? -38.273 104.592 9.688 1.00 12.53 197 GLY B O 1
ATOM 4140 N N . GLY B 1 176 ? -37.985 106.538 10.793 1.00 11.78 198 GLY B N 1
ATOM 4141 C CA . GLY B 1 176 ? -39.401 106.706 11.083 1.00 12.11 198 GLY B CA 1
ATOM 4142 C C . GLY B 1 176 ? -40.366 106.670 9.916 1.00 13.15 198 GLY B C 1
ATOM 4143 O O . GLY B 1 176 ? -41.535 106.308 10.103 1.00 13.91 198 GLY B O 1
ATOM 4144 N N . THR B 1 177 ? -39.914 107.040 8.723 1.00 11.49 199 THR B N 1
ATOM 4145 C CA . THR B 1 177 ? -40.807 106.991 7.561 1.00 12.64 199 THR B CA 1
ATOM 4146 C C . THR B 1 177 ? -40.658 105.704 6.736 1.00 13.19 199 THR B C 1
ATOM 4147 O O . THR B 1 177 ? -41.290 105.564 5.690 1.00 14.63 199 THR B O 1
ATOM 4151 N N . SER B 1 178 ? -39.852 104.754 7.214 1.00 12.07 200 SER B N 1
ATOM 4152 C CA . SER B 1 178 ? -39.668 103.487 6.505 1.00 12.24 200 SER B CA 1
ATOM 4153 C C . SER B 1 178 ? -40.927 102.642 6.657 1.00 13.29 200 SER B C 1
ATOM 4154 O O . SER B 1 178 ? -41.775 102.951 7.489 1.00 11.54 200 SER B O 1
ATOM 4157 N N . ALA B 1 179 ? -41.044 101.577 5.859 1.00 11.46 201 ALA B N 1
ATOM 4158 C CA . ALA B 1 179 ? -42.229 100.721 5.941 1.00 13.36 201 ALA B CA 1
ATOM 4159 C C . ALA B 1 179 ? -42.354 100.135 7.357 1.00 12.39 201 ALA B C 1
ATOM 4160 O O . ALA B 1 179 ? -43.431 100.168 7.960 1.00 11.97 201 ALA B O 1
ATOM 4162 N N . VAL B 1 180 ? -41.255 99.592 7.889 1.00 10.32 202 VAL B N 1
ATOM 4163 C CA . VAL B 1 180 ? -41.302 99.036 9.232 1.00 10.44 202 VAL B CA 1
ATOM 4164 C C . VAL B 1 180 ? -41.566 100.128 10.259 1.00 11.80 202 VAL B C 1
ATOM 4165 O O . VAL B 1 180 ? -42.332 99.916 11.205 1.00 11.26 202 VAL B O 1
ATOM 4169 N N . GLY B 1 181 ? -40.950 101.294 10.072 1.00 10.71 203 GLY B N 1
ATOM 4170 C CA . GLY B 1 181 ? -41.167 102.376 11.022 1.00 10.11 203 GLY B CA 1
ATOM 4171 C C . GLY B 1 181 ? -42.628 102.761 11.100 1.00 10.54 203 GLY B C 1
ATOM 4172 O O . GLY B 1 181 ? -43.156 102.996 12.193 1.00 11.86 203 GLY B O 1
ATOM 4173 N N . LYS B 1 182 ? -43.286 102.846 9.944 1.00 10.26 204 LYS B N 1
ATOM 4174 C CA . LYS B 1 182 ? -44.707 103.203 9.920 1.00 10.92 204 LYS B CA 1
ATOM 4175 C C . LYS B 1 182 ? -45.575 102.108 10.530 1.00 11.58 204 LYS B C 1
ATOM 4176 O O . LYS B 1 182 ? -46.578 102.417 11.178 1.00 11.64 204 LYS B O 1
ATOM 4182 N N . TYR B 1 183 ? -45.212 100.839 10.338 1.00 11.12 205 TYR B N 1
ATOM 4183 C CA . TYR B 1 183 ? -45.979 99.767 10.993 1.00 11.23 205 TYR B CA 1
ATOM 4184 C C . TYR B 1 183 ? -45.762 99.844 12.492 1.00 12.20 205 TYR B C 1
ATOM 4185 O O . TYR B 1 183 ? -46.699 99.678 13.284 1.00 11.69 205 TYR B O 1
ATOM 4194 N N . ALA B 1 184 ? -44.528 100.115 12.900 1.00 11.51 206 ALA B N 1
ATOM 4195 C CA . ALA B 1 184 ? -44.251 100.199 14.327 1.00 11.85 206 ALA B CA 1
ATOM 4196 C C . ALA B 1 184 ? -45.038 101.314 15.013 1.00 11.58 206 ALA B C 1
ATOM 4197 O O . ALA B 1 184 ? -45.493 101.129 16.148 1.00 12.16 206 ALA B O 1
ATOM 4199 N N . SER B 1 185 ? -45.200 102.460 14.354 1.00 11.03 207 SER B N 1
ATOM 4200 C CA . SER B 1 185 ? -45.962 103.543 14.976 1.00 12.50 207 SER B CA 1
ATOM 4201 C C . SER B 1 185 ? -47.408 103.108 15.166 1.00 12.34 207 SER B C 1
ATOM 4202 O O . SER B 1 185 ? -48.016 103.394 16.204 1.00 12.81 207 SER B O 1
ATOM 4205 N N . GLN B 1 186 ? -47.957 102.425 14.158 1.00 12.61 208 GLN B N 1
ATOM 4206 C CA . GLN B 1 186 ? -49.346 101.963 14.245 1.00 11.13 208 GLN B CA 1
ATOM 4207 C C . GLN B 1 186 ? -49.534 100.890 15.300 1.00 12.83 208 GLN B C 1
ATOM 4208 O O . GLN B 1 186 ? -50.524 100.914 16.042 1.00 14.32 208 GLN B O 1
ATOM 4214 N N . ILE B 1 187 ? -48.631 99.916 15.332 1.00 11.96 209 ILE B N 1
ATOM 4215 C CA . ILE B 1 187 ? -48.726 98.851 16.319 1.00 12.70 209 ILE B CA 1
ATOM 4216 C C . ILE B 1 187 ? -48.510 99.432 17.724 1.00 14.98 209 ILE B C 1
ATOM 4217 O O . ILE B 1 187 ? -49.189 99.030 18.682 1.00 13.88 209 ILE B O 1
ATOM 4222 N N . GLY B 1 188 ? -47.591 100.395 17.843 1.00 14.25 210 GLY B N 1
ATOM 4223 C CA . GLY B 1 188 ? -47.363 101.035 19.131 1.00 13.94 210 GLY B CA 1
ATOM 4224 C C . GLY B 1 188 ? -48.654 101.662 19.621 1.00 15.40 210 GLY B C 1
ATOM 4225 O O . GLY B 1 188 ? -49.013 101.507 20.790 1.00 16.74 210 GLY B O 1
ATOM 4226 N N . LYS B 1 189 ? -49.369 102.348 18.726 1.00 14.65 211 LYS B N 1
ATOM 4227 C CA . LYS B 1 189 ? -50.639 102.978 19.111 1.00 15.71 211 LYS B CA 1
ATOM 4228 C C . LYS B 1 189 ? -51.640 101.906 19.558 1.00 15.92 211 LYS B C 1
ATOM 4229 O O . LYS B 1 189 ? -52.345 102.081 20.567 1.00 16.02 211 LYS B O 1
ATOM 4235 N N . LEU B 1 190 ? -51.706 100.796 18.819 1.00 15.09 212 LEU B N 1
ATOM 4236 C CA . LEU B 1 190 ? -52.635 99.712 19.168 1.00 15.66 212 LEU B CA 1
ATOM 4237 C C . LEU B 1 190 ? -52.301 99.076 20.509 1.00 17.62 212 LEU B C 1
ATOM 4238 O O . LEU B 1 190 ? -53.196 98.706 21.281 1.00 16.63 212 LEU B O 1
ATOM 4243 N N . LEU B 1 191 ? -51.015 98.974 20.812 1.00 13.81 213 LEU B N 1
ATOM 4244 C CA . LEU B 1 191 ? -50.583 98.392 22.079 1.00 16.87 213 LEU B CA 1
ATOM 4245 C C . LEU B 1 191 ? -50.537 99.424 23.206 1.00 15.10 213 LEU B C 1
ATOM 4246 O O . LEU B 1 191 ? -50.258 99.078 24.356 1.00 17.40 213 LEU B O 1
ATOM 4251 N N . ASN B 1 192 ? -50.829 100.671 22.868 1.00 15.79 214 ASN B N 1
ATOM 4252 C CA . ASN B 1 192 ? -50.826 101.786 23.820 1.00 17.29 214 ASN B CA 1
ATOM 4253 C C . ASN B 1 192 ? -49.425 102.054 24.368 1.00 19.57 214 ASN B C 1
ATOM 4254 O O . ASN B 1 192 ? -49.243 102.303 25.566 1.00 19.86 214 ASN B O 1
ATOM 4259 N N . PHE B 1 193 ? -48.434 101.981 23.480 1.00 15.87 215 PHE B N 1
ATOM 4260 C CA . PHE B 1 193 ? -47.048 102.265 23.840 1.00 15.17 215 PHE B CA 1
ATOM 4261 C C . PHE B 1 193 ? -46.765 103.674 23.354 1.00 15.92 215 PHE B C 1
ATOM 4262 O O . PHE B 1 193 ? -47.219 104.065 22.272 1.00 17.21 215 PHE B O 1
ATOM 4270 N N . ASN B 1 194 ? -46.029 104.455 24.135 1.00 13.43 216 ASN B N 1
ATOM 4271 C CA . ASN B 1 194 ? -45.660 105.786 23.686 1.00 14.13 216 ASN B CA 1
ATOM 4272 C C . ASN B 1 194 ? -44.430 105.603 22.783 1.00 12.28 216 ASN B C 1
ATOM 4273 O O . ASN B 1 194 ? -43.685 104.639 22.961 1.00 15.21 216 ASN B O 1
ATOM 4278 N N . SER B 1 195 ? -44.219 106.509 21.839 1.00 12.81 217 SER B N 1
ATOM 4279 C CA . SER B 1 195 ? -43.059 106.378 20.970 1.00 12.84 217 SER B CA 1
ATOM 4280 C C . SER B 1 195 ? -42.564 107.679 20.412 1.00 13.92 217 SER B C 1
ATOM 4281 O O . SER B 1 195 ? -43.317 108.645 20.274 1.00 14.95 217 SER B O 1
ATOM 4284 N N . ILE B 1 196 ? -41.270 107.695 20.109 1.00 13.06 218 ILE B N 1
ATOM 4285 C CA . ILE B 1 196 ? -40.652 108.836 19.462 1.00 14.18 218 ILE B CA 1
ATOM 4286 C C . ILE B 1 196 ? -40.093 108.271 18.147 1.00 15.46 218 ILE B C 1
ATOM 4287 O O . ILE B 1 196 ? -39.368 107.276 18.159 1.00 14.43 218 ILE B O 1
ATOM 4292 N N . SER B 1 197 ? -40.459 108.882 17.030 1.00 13.13 219 SER B N 1
ATOM 4293 C CA . SER B 1 197 ? -39.926 108.480 15.741 1.00 13.39 219 SER B CA 1
ATOM 4294 C C . SER B 1 197 ? -38.908 109.531 15.369 1.00 14.35 219 SER B C 1
ATOM 4295 O O . SER B 1 197 ? -39.184 110.728 15.467 1.00 14.65 219 SER B O 1
ATOM 4298 N N . VAL B 1 198 ? -37.729 109.082 14.950 1.00 12.56 220 VAL B N 1
ATOM 4299 C CA . VAL B 1 198 ? -36.693 110.004 14.489 1.00 12.13 220 VAL B CA 1
ATOM 4300 C C . VAL B 1 198 ? -36.654 109.862 12.971 1.00 13.08 220 VAL B C 1
ATOM 4301 O O . VAL B 1 198 ? -36.571 108.754 12.451 1.00 13.53 220 VAL B O 1
ATOM 4305 N N . ILE B 1 199 ? -36.735 110.985 12.258 1.00 12.70 221 ILE B N 1
ATOM 4306 C CA . ILE B 1 199 ? -36.728 110.964 10.807 1.00 13.20 221 ILE B CA 1
ATOM 4307 C C . ILE B 1 199 ? -35.768 111.993 10.237 1.00 14.92 221 ILE B C 1
ATOM 4308 O O . ILE B 1 199 ? -35.312 112.880 10.939 1.00 14.67 221 ILE B O 1
ATOM 4313 N N . ARG B 1 200 ? -35.447 111.853 8.965 1.00 13.50 222 ARG B N 1
ATOM 4314 C CA . ARG B 1 200 ? -34.596 112.840 8.317 1.00 18.09 222 ARG B CA 1
ATOM 4315 C C . ARG B 1 200 ? -35.446 114.087 8.054 1.00 17.93 222 ARG B C 1
ATOM 4316 O O . ARG B 1 200 ? -36.647 114.003 7.801 1.00 16.92 222 ARG B O 1
ATOM 4324 N N . ASP B 1 201 ? -34.830 115.252 8.154 1.00 19.03 223 ASP B N 1
ATOM 4325 C CA . ASP B 1 201 ? -35.553 116.489 7.888 1.00 19.45 223 ASP B CA 1
ATOM 4326 C C . ASP B 1 201 ? -35.892 116.443 6.392 1.00 22.15 223 ASP B C 1
ATOM 4327 O O . ASP B 1 201 ? -35.214 115.763 5.619 1.00 22.23 223 ASP B O 1
ATOM 4332 N N . ARG B 1 202 ? -36.941 117.152 5.982 1.00 22.69 224 ARG B N 1
ATOM 4333 C CA . ARG B 1 202 ? -37.370 117.160 4.580 1.00 23.97 224 ARG B CA 1
ATOM 4334 C C . ARG B 1 202 ? -38.242 118.381 4.338 1.00 25.47 224 ARG B C 1
ATOM 4335 O O . ARG B 1 202 ? -38.707 119.008 5.282 1.00 24.50 224 ARG B O 1
ATOM 4343 N N . PRO B 1 203 ? -38.487 118.723 3.063 1.00 29.04 225 PRO B N 1
ATOM 4344 C CA . PRO B 1 203 ? -39.307 119.880 2.690 1.00 32.50 225 PRO B CA 1
ATOM 4345 C C . PRO B 1 203 ? -40.695 119.972 3.314 1.00 34.81 225 PRO B C 1
ATOM 4346 O O . PRO B 1 203 ? -41.095 121.030 3.795 1.00 37.81 225 PRO B O 1
ATOM 4350 N N . ASN B 1 204 ? -41.443 118.880 3.314 1.00 35.76 226 ASN B N 1
ATOM 4351 C CA . ASN B 1 204 ? -42.786 118.946 3.875 1.00 37.01 226 ASN B CA 1
ATOM 4352 C C . ASN B 1 204 ? -42.841 118.332 5.270 1.00 35.25 226 ASN B C 1
ATOM 4353 O O . ASN B 1 204 ? -43.750 117.561 5.587 1.00 35.03 226 ASN B O 1
ATOM 4358 N N . LEU B 1 205 ? -41.872 118.702 6.104 1.00 32.22 227 LEU B N 1
ATOM 4359 C CA . LEU B 1 205 ? -41.774 118.171 7.461 1.00 29.36 227 LEU B CA 1
ATOM 4360 C C . LEU B 1 205 ? -43.072 118.235 8.266 1.00 30.65 227 LEU B C 1
ATOM 4361 O O . LEU B 1 205 ? -43.481 117.237 8.869 1.00 26.06 227 LEU B O 1
ATOM 4366 N N . ASP B 1 206 ? -43.729 119.396 8.294 1.00 31.37 228 ASP B N 1
ATOM 4367 C CA . ASP B 1 206 ? -44.974 119.504 9.054 1.00 33.24 228 ASP B CA 1
ATOM 4368 C C . ASP B 1 206 ? -45.989 118.446 8.619 1.00 32.04 228 ASP B C 1
ATOM 4369 O O . ASP B 1 206 ? -46.637 117.828 9.458 1.00 30.41 228 ASP B O 1
ATOM 4374 N N . GLU B 1 207 ? -46.117 118.236 7.312 1.00 30.90 229 GLU B N 1
ATOM 4375 C CA . GLU B 1 207 ? -47.057 117.243 6.789 1.00 32.36 229 GLU B CA 1
ATOM 4376 C C . GLU B 1 207 ? -46.649 115.831 7.191 1.00 30.64 229 GLU B C 1
ATOM 4377 O O . GLU B 1 207 ? -47.500 115.008 7.548 1.00 28.34 229 GLU B O 1
ATOM 4383 N N . VAL B 1 208 ? -45.347 115.551 7.112 1.00 26.63 230 VAL B N 1
ATOM 4384 C CA . VAL B 1 208 ? -44.846 114.227 7.470 1.00 23.78 230 VAL B CA 1
ATOM 4385 C C . VAL B 1 208 ? -45.055 113.960 8.952 1.00 23.75 230 VAL B C 1
ATOM 4386 O O . VAL B 1 208 ? -45.492 112.876 9.324 1.00 22.97 230 VAL B O 1
ATOM 4390 N N . VAL B 1 209 ? -44.741 114.941 9.798 1.00 21.61 231 VAL B N 1
ATOM 4391 C CA . VAL B 1 209 ? -44.904 114.766 11.233 1.00 22.02 231 VAL B CA 1
ATOM 4392 C C . VAL B 1 209 ? -46.363 114.487 11.562 1.00 23.51 231 VAL B C 1
ATOM 4393 O O . VAL B 1 209 ? -46.683 113.611 12.369 1.00 20.21 231 VAL B O 1
ATOM 4397 N N . ALA B 1 210 ? -47.255 115.236 10.921 1.00 24.14 232 ALA B N 1
ATOM 4398 C CA . ALA B 1 210 ? -48.681 115.053 11.164 1.00 24.51 232 ALA B CA 1
ATOM 4399 C C . ALA B 1 210 ? -49.149 113.664 10.739 1.00 23.05 232 ALA B C 1
ATOM 4400 O O . ALA B 1 210 ? -49.940 113.029 11.443 1.00 24.31 232 ALA B O 1
ATOM 4402 N N . SER B 1 211 ? -48.667 113.202 9.593 1.00 22.38 233 SER B N 1
ATOM 4403 C CA . SER B 1 211 ? -49.032 111.883 9.081 1.00 23.16 233 SER B CA 1
ATOM 4404 C C . SER B 1 211 ? -48.527 110.795 10.038 1.00 21.23 233 SER B C 1
ATOM 4405 O O . SER B 1 211 ? -49.254 109.854 10.354 1.00 19.33 233 SER B O 1
ATOM 4408 N N . LEU B 1 212 ? -47.286 110.924 10.516 1.00 18.70 234 LEU B N 1
ATOM 4409 C CA . LEU B 1 212 ? -46.762 109.922 11.444 1.00 15.92 234 LEU B CA 1
ATOM 4410 C C . LEU B 1 212 ? -47.484 109.932 12.791 1.00 17.53 234 LEU B C 1
ATOM 4411 O O . LEU B 1 212 ? -47.672 108.883 13.407 1.00 18.25 234 LEU B O 1
ATOM 4416 N N . LYS B 1 213 ? -47.874 111.109 13.278 1.00 17.47 235 LYS B N 1
ATOM 4417 C CA . LYS B 1 213 ? -48.602 111.155 14.539 1.00 17.51 235 LYS B CA 1
ATOM 4418 C C . LYS B 1 213 ? -49.984 110.523 14.343 1.00 17.99 235 LYS B C 1
ATOM 4419 O O . LYS B 1 213 ? -50.491 109.851 15.244 1.00 19.00 235 LYS B O 1
ATOM 4425 N N . GLU B 1 214 ? -50.580 110.721 13.170 1.00 19.21 236 GLU B N 1
ATOM 4426 C CA . GLU B 1 214 ? -51.881 110.120 12.877 1.00 22.08 236 GLU B CA 1
ATOM 4427 C C . GLU B 1 214 ? -51.739 108.601 12.886 1.00 21.18 236 GLU B C 1
ATOM 4428 O O . GLU B 1 214 ? -52.626 107.882 13.365 1.00 20.07 236 GLU B O 1
ATOM 4434 N N . LEU B 1 215 ? -50.607 108.107 12.380 1.00 18.80 237 LEU B N 1
ATOM 4435 C CA . LEU B 1 215 ? -50.367 106.668 12.378 1.00 17.20 237 LEU B CA 1
ATOM 4436 C C . LEU B 1 215 ? -50.177 106.141 13.795 1.00 18.01 237 LEU B C 1
ATOM 4437 O O . LEU B 1 215 ? -50.507 104.992 14.068 1.00 17.08 237 LEU B O 1
ATOM 4442 N N . GLY B 1 216 ? -49.640 106.965 14.697 1.00 15.53 238 GLY B N 1
ATOM 4443 C CA . GLY B 1 216 ? -49.457 106.508 16.057 1.00 14.75 238 GLY B CA 1
ATOM 4444 C C . GLY B 1 216 ? -48.198 106.968 16.780 1.00 14.82 238 GLY B C 1
ATOM 4445 O O . GLY B 1 216 ? -48.020 106.680 17.952 1.00 16.18 238 GLY B O 1
ATOM 4446 N N . ALA B 1 217 ? -47.300 107.650 16.076 1.00 14.79 239 ALA B N 1
ATOM 4447 C CA . ALA B 1 217 ? -46.098 108.137 16.744 1.00 15.80 239 ALA B CA 1
ATOM 4448 C C . ALA B 1 217 ? -46.536 109.197 17.769 1.00 15.83 239 ALA B C 1
ATOM 4449 O O . ALA B 1 217 ? -47.340 110.083 17.448 1.00 16.72 239 ALA B O 1
ATOM 4451 N N . THR B 1 218 ? -46.036 109.103 18.998 1.00 14.44 240 THR B N 1
ATOM 4452 C CA . THR B 1 218 ? -46.405 110.074 20.028 1.00 15.88 240 THR B CA 1
ATOM 4453 C C . THR B 1 218 ? -45.709 111.398 19.753 1.00 17.00 240 THR B C 1
ATOM 4454 O O . THR B 1 218 ? -46.314 112.484 19.854 1.00 18.51 240 THR B O 1
ATOM 4458 N N . GLN B 1 219 ? -44.428 111.319 19.404 1.00 15.48 241 GLN B N 1
ATOM 4459 C CA . GLN B 1 219 ? -43.661 112.516 19.084 1.00 16.59 241 GLN B CA 1
ATOM 4460 C C . GLN B 1 219 ? -42.791 112.172 17.892 1.00 16.20 241 GLN B C 1
ATOM 4461 O O . GLN B 1 219 ? -42.452 110.999 17.691 1.00 16.26 241 GLN B O 1
ATOM 4467 N N . VAL B 1 220 ? -42.429 113.180 17.112 1.00 15.56 242 VAL B N 1
ATOM 4468 C CA . VAL B 1 220 ? -41.590 112.972 15.933 1.00 16.93 242 VAL B CA 1
ATOM 4469 C C . VAL B 1 220 ? -40.501 114.046 15.943 1.00 18.78 242 VAL B C 1
ATOM 4470 O O . VAL B 1 220 ? -40.806 115.242 16.060 1.00 21.07 242 VAL B O 1
ATOM 4474 N N . ILE B 1 221 ? -39.244 113.634 15.835 1.00 17.31 243 ILE B N 1
ATOM 4475 C CA . ILE B 1 221 ? -38.150 114.604 15.812 1.00 17.04 243 ILE B CA 1
ATOM 4476 C C . ILE B 1 221 ? -37.247 114.275 14.638 1.00 16.60 243 ILE B C 1
ATOM 4477 O O . ILE B 1 221 ? -37.288 113.166 14.097 1.00 15.51 243 ILE B O 1
ATOM 4482 N N . THR B 1 222 ? -36.445 115.244 14.212 1.00 13.91 244 THR B N 1
ATOM 4483 C CA . THR B 1 222 ? -35.534 114.976 13.106 1.00 14.18 244 THR B CA 1
ATOM 4484 C C . THR B 1 222 ? -34.189 114.496 13.640 1.00 13.26 244 THR B C 1
ATOM 4485 O O . THR B 1 222 ? -33.895 114.600 14.829 1.00 16.17 244 THR B O 1
ATOM 4489 N N . GLU B 1 223 ? -33.365 113.973 12.746 1.00 12.60 245 GLU B N 1
ATOM 4490 C CA . GLU B 1 223 ? -32.036 113.505 13.139 1.00 14.16 245 GLU B CA 1
ATOM 4491 C C . GLU B 1 223 ? -31.213 114.674 13.718 1.00 15.87 245 GLU B C 1
ATOM 4492 O O . GLU B 1 223 ? -30.415 114.475 14.626 1.00 16.91 245 GLU B O 1
ATOM 4498 N N . ASP B 1 224 ? -31.405 115.882 13.186 1.00 16.73 246 ASP B N 1
ATOM 4499 C CA . ASP B 1 224 ? -30.691 117.048 13.723 1.00 17.93 246 ASP B CA 1
ATOM 4500 C C . ASP B 1 224 ? -31.058 117.253 15.180 1.00 19.32 246 ASP B C 1
ATOM 4501 O O . ASP B 1 224 ? -30.204 117.588 16.010 1.00 19.75 246 ASP B O 1
ATOM 4506 N N . GLN B 1 225 ? -32.342 117.089 15.485 1.00 17.14 247 GLN B N 1
ATOM 4507 C CA . GLN B 1 225 ? -32.814 117.248 16.847 1.00 20.45 247 GLN B CA 1
ATOM 4508 C C . GLN B 1 225 ? -32.323 116.078 17.711 1.00 22.34 247 GLN B C 1
ATOM 4509 O O . GLN B 1 225 ? -31.987 116.274 18.876 1.00 23.15 247 GLN B O 1
ATOM 4515 N N . ASN B 1 226 ? -32.241 114.883 17.119 1.00 20.66 248 ASN B N 1
ATOM 4516 C CA . ASN B 1 226 ? -31.728 113.675 17.793 1.00 21.56 248 ASN B CA 1
ATOM 4517 C C . ASN B 1 226 ? -30.248 113.918 18.181 1.00 24.67 248 ASN B C 1
ATOM 4518 O O . ASN B 1 226 ? -29.784 113.430 19.214 1.00 25.70 248 ASN B O 1
ATOM 4523 N N . ASN B 1 227 ? -29.521 114.681 17.358 1.00 25.90 249 ASN B N 1
ATOM 4524 C CA . ASN B 1 227 ? -28.094 114.965 17.599 1.00 29.35 249 ASN B CA 1
ATOM 4525 C C . ASN B 1 227 ? -27.849 116.154 18.522 1.00 33.57 249 ASN B C 1
ATOM 4526 O O . ASN B 1 227 ? -26.737 116.330 19.029 1.00 34.56 249 ASN B O 1
ATOM 4531 N N . SER B 1 228 ? -28.865 116.985 18.721 1.00 35.86 250 SER B N 1
ATOM 4532 C CA . SER B 1 228 ? -28.714 118.165 19.561 1.00 42.19 250 SER B CA 1
ATOM 4533 C C . SER B 1 228 ? -29.063 117.894 21.019 1.00 45.59 250 SER B C 1
ATOM 4534 O O . SER B 1 228 ? -30.229 117.940 21.395 1.00 45.97 250 SER B O 1
ATOM 4537 N N . ARG B 1 229 ? -28.065 117.621 21.852 1.00 50.62 251 ARG B N 1
ATOM 4538 C CA . ARG B 1 229 ? -28.363 117.362 23.258 1.00 54.59 251 ARG B CA 1
ATOM 4539 C C . ARG B 1 229 ? -29.081 118.600 23.846 1.00 55.41 251 ARG B C 1
ATOM 4540 O O . ARG B 1 229 ? -29.686 118.537 24.923 1.00 55.85 251 ARG B O 1
ATOM 4548 N N . GLU B 1 230 ? -29.018 119.699 23.089 1.00 55.66 252 GLU B N 1
ATOM 4549 C CA . GLU B 1 230 ? -29.622 121.006 23.395 1.00 55.56 252 GLU B CA 1
ATOM 4550 C C . GLU B 1 230 ? -31.118 120.942 23.151 1.00 55.77 252 GLU B C 1
ATOM 4551 O O . GLU B 1 230 ? -31.888 121.838 23.519 1.00 54.37 252 GLU B O 1
ATOM 4557 N N . PHE B 1 231 ? -31.506 119.874 22.474 1.00 54.38 253 PHE B N 1
ATOM 4558 C CA . PHE B 1 231 ? -32.887 119.624 22.160 1.00 51.63 253 PHE B CA 1
ATOM 4559 C C . PHE B 1 231 ? -33.286 118.515 23.138 1.00 50.72 253 PHE B C 1
ATOM 4560 O O . PHE B 1 231 ? -34.456 118.364 23.480 1.00 50.33 253 PHE B O 1
ATOM 4568 N N . GLY B 1 232 ? -32.273 117.783 23.611 1.00 51.08 254 GLY B N 1
ATOM 4569 C CA . GLY B 1 232 ? -32.447 116.672 24.546 1.00 51.58 254 GLY B CA 1
ATOM 4570 C C . GLY B 1 232 ? -33.312 116.904 25.774 1.00 51.86 254 GLY B C 1
ATOM 4571 O O . GLY B 1 232 ? -33.773 115.946 26.404 1.00 52.88 254 GLY B O 1
ATOM 4572 N N . PRO B 1 233 ? -33.466 118.170 26.196 1.00 51.63 255 PRO B N 1
ATOM 4573 C CA . PRO B 1 233 ? -34.276 118.585 27.346 1.00 49.36 255 PRO B CA 1
ATOM 4574 C C . PRO B 1 233 ? -35.733 118.293 27.028 1.00 46.19 255 PRO B C 1
ATOM 4575 O O . PRO B 1 233 ? -36.459 117.729 27.833 1.00 45.75 255 PRO B O 1
ATOM 4579 N N . THR B 1 234 ? -36.132 118.701 25.828 1.00 44.15 256 THR B N 1
ATOM 4580 C CA . THR B 1 234 ? -37.485 118.513 25.334 1.00 41.15 256 THR B CA 1
ATOM 4581 C C . THR B 1 234 ? -37.906 117.035 25.368 1.00 39.88 256 THR B C 1
ATOM 4582 O O . THR B 1 234 ? -39.078 116.733 25.568 1.00 40.07 256 THR B O 1
ATOM 4586 N N . ILE B 1 235 ? -36.948 116.118 25.206 1.00 37.06 257 ILE B N 1
ATOM 4587 C CA . ILE B 1 235 ? -37.233 114.678 25.217 1.00 32.60 257 ILE B CA 1
ATOM 4588 C C . ILE B 1 235 ? -37.310 114.067 26.612 1.00 32.30 257 ILE B C 1
ATOM 4589 O O . ILE B 1 235 ? -38.158 113.218 26.896 1.00 32.04 257 ILE B O 1
ATOM 4594 N N . LYS B 1 236 ? -36.413 114.478 27.495 1.00 34.62 258 LYS B N 1
ATOM 4595 C CA . LYS B 1 236 ? -36.426 113.933 28.837 1.00 33.96 258 LYS B CA 1
ATOM 4596 C C . LYS B 1 236 ? -37.723 114.305 29.560 1.00 32.71 258 LYS B C 1
ATOM 4597 O O . LYS B 1 236 ? -38.226 113.542 30.380 1.00 31.78 258 LYS B O 1
ATOM 4603 N N . GLU B 1 237 ? -38.266 115.471 29.232 1.00 33.28 259 GLU B N 1
ATOM 4604 C CA . GLU B 1 237 ? -39.501 115.935 29.861 1.00 34.24 259 GLU B CA 1
ATOM 4605 C C . GLU B 1 237 ? -40.688 115.095 29.391 1.00 31.98 259 GLU B C 1
ATOM 4606 O O . GLU B 1 237 ? -41.560 114.722 30.189 1.00 32.00 259 GLU B O 1
ATOM 4612 N N . TRP B 1 238 ? -40.727 114.794 28.094 1.00 28.61 260 TRP B N 1
ATOM 4613 C CA . TRP B 1 238 ? -41.817 113.976 27.563 1.00 26.44 260 TRP B CA 1
ATOM 4614 C C . TRP B 1 238 ? -41.921 112.678 28.346 1.00 24.46 260 TRP B C 1
ATOM 4615 O O . TRP B 1 238 ? -43.004 112.255 28.742 1.00 23.25 260 TRP B O 1
ATOM 4626 N N . ILE B 1 239 ? -40.783 112.031 28.570 1.00 24.24 261 ILE B N 1
ATOM 4627 C CA . ILE B 1 239 ? -40.793 110.770 29.271 1.00 26.03 261 ILE B CA 1
ATOM 4628 C C . ILE B 1 239 ? -41.177 110.947 30.734 1.00 27.14 261 ILE B C 1
ATOM 4629 O O . ILE B 1 239 ? -41.976 110.180 31.270 1.00 26.99 261 ILE B O 1
ATOM 4634 N N . LYS B 1 240 ? -40.632 111.976 31.364 1.00 30.22 262 LYS B N 1
ATOM 4635 C CA . LYS B 1 240 ? -40.942 112.236 32.765 1.00 33.47 262 LYS B CA 1
ATOM 4636 C C . LYS B 1 240 ? -42.448 112.402 32.949 1.00 31.83 262 LYS B C 1
ATOM 4637 O O . LYS B 1 240 ? -43.055 111.743 33.787 1.00 31.85 262 LYS B O 1
ATOM 4643 N N . GLN B 1 241 ? -43.049 113.272 32.146 1.00 33.64 263 GLN B N 1
ATOM 4644 C CA . GLN B 1 241 ? -44.485 113.520 32.243 1.00 34.43 263 GLN B CA 1
ATOM 4645 C C . GLN B 1 241 ? -45.360 112.291 32.054 1.00 33.89 263 GLN B C 1
ATOM 4646 O O . GLN B 1 241 ? -46.425 112.173 32.668 1.00 33.95 263 GLN B O 1
ATOM 4652 N N . SER B 1 242 ? -44.908 111.358 31.220 1.00 31.22 264 SER B N 1
ATOM 4653 C CA . SER B 1 242 ? -45.679 110.150 30.940 1.00 28.80 264 SER B CA 1
ATOM 4654 C C . SER B 1 242 ? -45.717 109.182 32.108 1.00 26.75 264 SER B C 1
ATOM 4655 O O . SER B 1 242 ? -46.597 108.335 32.191 1.00 27.66 264 SER B O 1
ATOM 4658 N N . GLY B 1 243 ? -44.737 109.287 32.999 1.00 27.48 265 GLY B N 1
ATOM 4659 C CA . GLY B 1 243 ? -44.685 108.380 34.126 1.00 28.13 265 GLY B CA 1
ATOM 4660 C C . GLY B 1 243 ? -43.984 107.065 33.808 1.00 27.61 265 GLY B C 1
ATOM 4661 O O . GLY B 1 243 ? -43.803 106.231 34.693 1.00 28.47 265 GLY B O 1
ATOM 4662 N N . GLY B 1 244 ? -43.592 106.871 32.548 1.00 26.31 266 GLY B N 1
ATOM 4663 C CA . GLY B 1 244 ? -42.914 105.639 32.169 1.00 22.75 266 GLY B CA 1
ATOM 4664 C C . GLY B 1 244 ? -41.450 105.862 31.836 1.00 23.13 266 GLY B C 1
ATOM 4665 O O . GLY B 1 244 ? -40.879 106.886 32.196 1.00 21.63 266 GLY B O 1
ATOM 4666 N N . GLU B 1 245 ? -40.840 104.903 31.145 1.00 20.19 267 GLU B N 1
ATOM 4667 C CA . GLU B 1 245 ? -39.433 105.002 30.764 1.00 21.31 267 GLU B CA 1
ATOM 4668 C C . GLU B 1 245 ? -39.250 104.576 29.313 1.00 19.97 267 GLU B C 1
ATOM 4669 O O . GLU B 1 245 ? -40.097 103.877 28.778 1.00 18.97 267 GLU B O 1
ATOM 4675 N N . ALA B 1 246 ? -38.156 105.018 28.694 1.00 17.85 268 ALA B N 1
ATOM 4676 C CA . ALA B 1 246 ? -37.831 104.644 27.305 1.00 17.28 268 ALA B CA 1
ATOM 4677 C C . ALA B 1 246 ? -36.996 103.377 27.466 1.00 17.04 268 ALA B C 1
ATOM 4678 O O . ALA B 1 246 ? -35.837 103.418 27.911 1.00 16.74 268 ALA B O 1
ATOM 4680 N N . LYS B 1 247 ? -37.587 102.240 27.107 1.00 16.21 269 LYS B N 1
ATOM 4681 C CA . LYS B 1 247 ? -36.938 100.951 27.322 1.00 14.94 269 LYS B CA 1
ATOM 4682 C C . LYS B 1 247 ? -36.401 100.234 26.099 1.00 14.51 269 LYS B C 1
ATOM 4683 O O . LYS B 1 247 ? -35.620 99.287 26.225 1.00 15.19 269 LYS B O 1
ATOM 4689 N N . LEU B 1 248 ? -36.819 100.697 24.934 1.00 12.57 270 LEU B N 1
ATOM 4690 C CA . LEU B 1 248 ? -36.471 100.018 23.691 1.00 11.14 270 LEU B CA 1
ATOM 4691 C C . LEU B 1 248 ? -36.183 100.984 22.558 1.00 11.33 270 LEU B C 1
ATOM 4692 O O . LEU B 1 248 ? -36.917 101.951 22.350 1.00 11.69 270 LEU B O 1
ATOM 4697 N N . ALA B 1 249 ? -35.089 100.723 21.835 1.00 12.01 271 ALA B N 1
ATOM 4698 C CA . ALA B 1 249 ? -34.724 101.534 20.679 1.00 10.32 271 ALA B CA 1
ATOM 4699 C C . ALA B 1 249 ? -34.683 100.589 19.477 1.00 10.63 271 ALA B C 1
ATOM 4700 O O . ALA B 1 249 ? -34.113 99.501 19.569 1.00 12.46 271 ALA B O 1
ATOM 4702 N N . LEU B 1 250 ? -35.318 101.003 18.378 1.00 11.04 272 LEU B N 1
ATOM 4703 C CA . LEU B 1 250 ? -35.307 100.236 17.135 1.00 9.19 272 LEU B CA 1
ATOM 4704 C C . LEU B 1 250 ? -34.377 100.980 16.174 1.00 9.61 272 LEU B C 1
ATOM 4705 O O . LEU B 1 250 ? -34.610 102.144 15.831 1.00 11.27 272 LEU B O 1
ATOM 4710 N N . ASN B 1 251 ? -33.329 100.301 15.729 1.00 9.96 273 ASN B N 1
ATOM 4711 C CA . ASN B 1 251 ? -32.351 100.924 14.841 1.00 9.72 273 ASN B CA 1
ATOM 4712 C C . ASN B 1 251 ? -32.253 100.270 13.479 1.00 9.82 273 ASN B C 1
ATOM 4713 O O . ASN B 1 251 ? -32.102 99.051 13.393 1.00 11.65 273 ASN B O 1
ATOM 4718 N N . CYS B 1 252 ? -32.324 101.088 12.428 1.00 10.53 274 CYS B N 1
ATOM 4719 C CA . CYS B 1 252 ? -32.175 100.582 11.053 1.00 11.74 274 CYS B CA 1
ATOM 4720 C C . CYS B 1 252 ? -31.272 101.536 10.288 1.00 13.81 274 CYS B C 1
ATOM 4721 O O . CYS B 1 252 ? -31.198 101.486 9.053 1.00 14.23 274 CYS B O 1
ATOM 4724 N N . VAL B 1 253 ? -30.551 102.384 11.020 1.00 14.30 275 VAL B N 1
ATOM 4725 C CA . VAL B 1 253 ? -29.691 103.374 10.373 1.00 16.31 275 VAL B CA 1
ATOM 4726 C C . VAL B 1 253 ? -28.211 103.226 10.699 1.00 17.44 275 VAL B C 1
ATOM 4727 O O . VAL B 1 253 ? -27.368 103.287 9.791 1.00 20.64 275 VAL B O 1
ATOM 4731 N N . GLY B 1 254 ? -27.899 103.034 11.978 1.00 16.32 276 GLY B N 1
ATOM 4732 C CA . GLY B 1 254 ? -26.506 102.927 12.406 1.00 15.89 276 GLY B CA 1
ATOM 4733 C C . GLY B 1 254 ? -25.875 104.304 12.582 1.00 19.13 276 GLY B C 1
ATOM 4734 O O . GLY B 1 254 ? -26.576 105.321 12.610 1.00 16.89 276 GLY B O 1
ATOM 4735 N N . GLY B 1 255 ? -24.549 104.341 12.722 1.00 17.33 277 GLY B N 1
ATOM 4736 C CA . GLY B 1 255 ? -23.865 105.615 12.859 1.00 18.30 277 GLY B CA 1
ATOM 4737 C C . GLY B 1 255 ? -24.364 106.554 13.935 1.00 18.47 277 GLY B C 1
ATOM 4738 O O . GLY B 1 255 ? -24.797 106.139 15.007 1.00 16.94 277 GLY B O 1
ATOM 4739 N N . LYS B 1 256 ? -24.290 107.849 13.639 1.00 18.56 278 LYS B N 1
ATOM 4740 C CA . LYS B 1 256 ? -24.682 108.874 14.582 1.00 18.80 278 LYS B CA 1
ATOM 4741 C C . LYS B 1 256 ? -26.142 108.742 15.028 1.00 17.05 278 LYS B C 1
ATOM 4742 O O . LYS B 1 256 ? -26.499 109.058 16.167 1.00 15.34 278 LYS B O 1
ATOM 4748 N N . SER B 1 257 ? -26.989 108.271 14.125 1.00 16.81 279 SER B N 1
ATOM 4749 C CA . SER B 1 257 ? -28.398 108.128 14.479 1.00 16.19 279 SER B CA 1
ATOM 4750 C C . SER B 1 257 ? -28.542 107.053 15.556 1.00 15.67 279 SER B C 1
ATOM 4751 O O . SER B 1 257 ? -29.286 107.235 16.522 1.00 14.61 279 SER B O 1
ATOM 4754 N N . SER B 1 258 ? -27.826 105.934 15.416 1.00 14.44 280 SER B N 1
ATOM 4755 C CA . SER B 1 258 ? -27.938 104.898 16.444 1.00 14.99 280 SER B CA 1
ATOM 4756 C C . SER B 1 258 ? -27.427 105.412 17.788 1.00 15.25 280 SER B C 1
ATOM 4757 O O . SER B 1 258 ? -28.000 105.106 18.818 1.00 13.75 280 SER B O 1
ATOM 4760 N N . THR B 1 259 ? -26.348 106.198 17.787 1.00 14.61 281 THR B N 1
ATOM 4761 C CA . THR B 1 259 ? -25.855 106.758 19.032 1.00 14.56 281 THR B CA 1
ATOM 4762 C C . THR B 1 259 ? -26.938 107.646 19.678 1.00 14.12 281 THR B C 1
ATOM 4763 O O . THR B 1 259 ? -27.207 107.561 20.879 1.00 15.04 281 THR B O 1
ATOM 4767 N N . GLY B 1 260 ? -27.544 108.501 18.858 1.00 14.67 282 GLY B N 1
ATOM 4768 C CA . GLY B 1 260 ? -28.572 109.409 19.356 1.00 15.07 282 GLY B CA 1
ATOM 4769 C C . GLY B 1 260 ? -29.767 108.726 20.004 1.00 14.90 282 GLY B C 1
ATOM 4770 O O . GLY B 1 260 ? -30.192 109.125 21.091 1.00 15.88 282 GLY B O 1
ATOM 4771 N N . ILE B 1 261 ? -30.326 107.688 19.380 1.00 14.84 283 ILE B N 1
ATOM 4772 C CA . ILE B 1 261 ? -31.484 107.066 20.026 1.00 14.31 283 ILE B CA 1
ATOM 4773 C C . ILE B 1 261 ? -31.089 106.233 21.250 1.00 14.09 283 ILE B C 1
ATOM 4774 O O . ILE B 1 261 ? -31.853 106.138 22.207 1.00 15.60 283 ILE B O 1
ATOM 4779 N N . ALA B 1 262 ? -29.882 105.657 21.249 1.00 14.05 284 ALA B N 1
ATOM 4780 C CA . ALA B 1 262 ? -29.429 104.869 22.397 1.00 14.22 284 ALA B CA 1
ATOM 4781 C C . ALA B 1 262 ? -29.307 105.772 23.622 1.00 14.98 284 ALA B C 1
ATOM 4782 O O . ALA B 1 262 ? -29.685 105.375 24.721 1.00 15.36 284 ALA B O 1
ATOM 4784 N N . ARG B 1 263 ? -28.811 106.992 23.411 1.00 15.08 285 ARG B N 1
ATOM 4785 C CA . ARG B 1 263 ? -28.627 107.944 24.505 1.00 17.99 285 ARG B CA 1
ATOM 4786 C C . ARG B 1 263 ? -29.938 108.381 25.135 1.00 18.45 285 ARG B C 1
ATOM 4787 O O . ARG B 1 263 ? -29.951 108.831 26.279 1.00 20.42 285 ARG B O 1
ATOM 4795 N N . LYS B 1 264 ? -31.040 108.239 24.399 1.00 17.10 286 LYS B N 1
ATOM 4796 C CA . LYS B 1 264 ? -32.346 108.650 24.925 1.00 15.59 286 LYS B CA 1
ATOM 4797 C C . LYS B 1 264 ? -33.008 107.596 25.797 1.00 15.94 286 LYS B C 1
ATOM 4798 O O . LYS B 1 264 ? -34.017 107.871 26.448 1.00 16.10 286 LYS B O 1
ATOM 4804 N N . LEU B 1 265 ? -32.480 106.374 25.819 1.00 14.41 287 LEU B N 1
ATOM 4805 C CA . LEU B 1 265 ? -33.099 105.352 26.652 1.00 14.00 287 LEU B CA 1
ATOM 4806 C C . LEU B 1 265 ? -32.764 105.548 28.120 1.00 16.39 287 LEU B C 1
ATOM 4807 O O . LEU B 1 265 ? -31.710 106.112 28.456 1.00 17.59 287 LEU B O 1
ATOM 4812 N N . ASN B 1 266 ? -33.654 105.069 28.984 1.00 14.91 288 ASN B N 1
ATOM 4813 C CA . ASN B 1 266 ? -33.388 105.095 30.418 1.00 18.21 288 ASN B CA 1
ATOM 4814 C C . ASN B 1 266 ? -32.425 103.940 30.685 1.00 17.39 288 ASN B C 1
ATOM 4815 O O . ASN B 1 266 ? -32.053 103.201 29.759 1.00 16.00 288 ASN B O 1
ATOM 4820 N N . ASN B 1 267 ? -32.011 103.776 31.945 1.00 16.48 289 ASN B N 1
ATOM 4821 C CA . ASN B 1 267 ? -31.124 102.668 32.312 1.00 17.69 289 ASN B CA 1
ATOM 4822 C C . ASN B 1 267 ? -31.789 101.343 31.965 1.00 17.20 289 ASN B C 1
ATOM 4823 O O . ASN B 1 267 ? -33.022 101.256 31.930 1.00 18.63 289 ASN B O 1
ATOM 4828 N N . ASN B 1 268 ? -30.971 100.327 31.707 1.00 17.00 290 ASN B N 1
ATOM 4829 C CA . ASN B 1 268 ? -31.438 98.979 31.378 1.00 17.94 290 ASN B CA 1
ATOM 4830 C C . ASN B 1 268 ? -32.140 98.917 30.023 1.00 16.88 290 ASN B C 1
ATOM 4831 O O . ASN B 1 268 ? -33.003 98.065 29.807 1.00 18.23 290 ASN B O 1
ATOM 4836 N N . GLY B 1 269 ? -31.784 99.835 29.131 1.00 14.56 291 GLY B N 1
ATOM 4837 C CA . GLY B 1 269 ? -32.401 99.859 27.807 1.00 14.89 291 GLY B CA 1
ATOM 4838 C C . GLY B 1 269 ? -31.890 98.792 26.851 1.00 15.95 291 GLY B C 1
ATOM 4839 O O . GLY B 1 269 ? -30.801 98.243 27.023 1.00 13.60 291 GLY B O 1
ATOM 4840 N N . LEU B 1 270 ? -32.700 98.483 25.839 1.00 14.49 292 LEU B N 1
ATOM 4841 C CA . LEU B 1 270 ? -32.331 97.490 24.833 1.00 13.02 292 LEU B CA 1
ATOM 4842 C C . LEU B 1 270 ? -32.479 98.092 23.448 1.00 12.82 292 LEU B C 1
ATOM 4843 O O . LEU B 1 270 ? -33.501 98.737 23.149 1.00 12.31 292 LEU B O 1
ATOM 4848 N N . MET B 1 271 ? -31.454 97.923 22.606 1.00 11.61 293 MET B N 1
ATOM 4849 C CA . MET B 1 271 ? -31.561 98.392 21.223 1.00 11.02 293 MET B CA 1
ATOM 4850 C C . MET B 1 271 ? -31.610 97.148 20.345 1.00 11.79 293 MET B C 1
ATOM 4851 O O . MET B 1 271 ? -30.863 96.191 20.563 1.00 12.37 293 MET B O 1
ATOM 4856 N N . LEU B 1 272 ? -32.509 97.157 19.361 1.00 11.41 294 LEU B N 1
ATOM 4857 C CA . LEU B 1 272 ? -32.574 96.064 18.399 1.00 10.82 294 LEU B CA 1
ATOM 4858 C C . LEU B 1 272 ? -32.212 96.662 17.058 1.00 12.14 294 LEU B C 1
ATOM 4859 O O . LEU B 1 272 ? -32.844 97.622 16.617 1.00 12.71 294 LEU B O 1
ATOM 4864 N N . THR B 1 273 ? -31.181 96.107 16.412 1.00 10.55 295 THR B N 1
ATOM 4865 C CA . THR B 1 273 ? -30.801 96.586 15.092 1.00 9.53 295 THR B CA 1
ATOM 4866 C C . THR B 1 273 ? -31.383 95.624 14.070 1.00 9.74 295 THR B C 1
ATOM 4867 O O . THR B 1 273 ? -31.113 94.423 14.113 1.00 11.92 295 THR B O 1
ATOM 4871 N N . TYR B 1 274 ? -32.197 96.159 13.164 1.00 10.44 296 TYR B N 1
ATOM 4872 C CA . TYR B 1 274 ? -32.829 95.311 12.158 1.00 10.45 296 TYR B CA 1
ATOM 4873 C C . TYR B 1 274 ? -32.506 95.711 10.741 1.00 13.17 296 TYR B C 1
ATOM 4874 O O . TYR B 1 274 ? -32.964 95.064 9.792 1.00 13.92 296 TYR B O 1
ATOM 4883 N N . GLY B 1 275 ? -31.701 96.761 10.591 1.00 13.23 297 GLY B N 1
ATOM 4884 C CA . GLY B 1 275 ? -31.310 97.223 9.269 1.00 14.74 297 GLY B CA 1
ATOM 4885 C C . GLY B 1 275 ? -30.154 98.195 9.424 1.00 16.49 297 GLY B C 1
ATOM 4886 O O . GLY B 1 275 ? -29.773 98.524 10.536 1.00 13.30 297 GLY B O 1
ATOM 4887 N N . GLY B 1 276 ? -29.567 98.649 8.323 1.00 19.53 298 GLY B N 1
ATOM 4888 C CA . GLY B 1 276 ? -28.483 99.602 8.459 1.00 24.57 298 GLY B CA 1
ATOM 4889 C C . GLY B 1 276 ? -28.219 100.299 7.142 1.00 33.89 298 GLY B C 1
ATOM 4890 O O . GLY B 1 276 ? -28.386 99.690 6.095 1.00 34.84 298 GLY B O 1
ATOM 4891 N N . MET B 1 277 ? -27.830 101.570 7.189 1.00 38.35 299 MET B N 1
ATOM 4892 C CA . MET B 1 277 ? -27.542 102.321 5.972 1.00 45.07 299 MET B CA 1
ATOM 4893 C C . MET B 1 277 ? -26.076 102.182 5.565 1.00 46.80 299 MET B C 1
ATOM 4894 O O . MET B 1 277 ? -25.195 102.812 6.149 1.00 47.82 299 MET B O 1
ATOM 4899 N N . SER B 1 278 ? -25.852 101.325 4.566 1.00 48.34 300 SER B N 1
ATOM 4900 C CA . SER B 1 278 ? -24.550 100.998 3.973 1.00 49.05 300 SER B CA 1
ATOM 4901 C C . SER B 1 278 ? -23.254 101.412 4.668 1.00 48.81 300 SER B C 1
ATOM 4902 O O . SER B 1 278 ? -22.909 102.594 4.736 1.00 46.88 300 SER B O 1
ATOM 4905 N N . PHE B 1 279 ? -22.525 100.399 5.131 1.00 49.73 301 PHE B N 1
ATOM 4906 C CA . PHE B 1 279 ? -21.260 100.546 5.843 1.00 49.71 301 PHE B CA 1
ATOM 4907 C C . PHE B 1 279 ? -21.232 101.655 6.896 1.00 46.50 301 PHE B C 1
ATOM 4908 O O . PHE B 1 279 ? -20.259 102.409 7.017 1.00 47.65 301 PHE B O 1
ATOM 4916 N N . GLN B 1 280 ? -22.326 101.756 7.647 1.00 40.62 302 GLN B N 1
ATOM 4917 C CA . GLN B 1 280 ? -22.416 102.697 8.755 1.00 35.04 302 GLN B CA 1
ATOM 4918 C C . GLN B 1 280 ? -22.671 101.802 9.961 1.00 30.12 302 GLN B C 1
ATOM 4919 O O . GLN B 1 280 ? -23.806 101.436 10.257 1.00 25.36 302 GLN B O 1
ATOM 4925 N N . PRO B 1 281 ? -21.605 101.429 10.670 1.00 24.44 303 PRO B N 1
ATOM 4926 C CA . PRO B 1 281 ? -21.734 100.558 11.839 1.00 21.76 303 PRO B CA 1
ATOM 4927 C C . PRO B 1 281 ? -22.569 101.121 12.986 1.00 19.60 303 PRO B C 1
ATOM 4928 O O . PRO B 1 281 ? -22.732 102.332 13.119 1.00 21.18 303 PRO B O 1
ATOM 4932 N N . VAL B 1 282 ? -23.081 100.229 13.824 1.00 16.30 304 VAL B N 1
ATOM 4933 C CA . VAL B 1 282 ? -23.848 100.635 14.990 1.00 15.76 304 VAL B CA 1
ATOM 4934 C C . VAL B 1 282 ? -22.809 101.183 15.969 1.00 17.61 304 VAL B C 1
ATOM 4935 O O . VAL B 1 282 ? -21.903 100.474 16.392 1.00 15.48 304 VAL B O 1
ATOM 4939 N N . THR B 1 283 ? -22.963 102.449 16.337 1.00 17.03 305 THR B N 1
ATOM 4940 C CA . THR B 1 283 ? -21.988 103.130 17.180 1.00 18.04 305 THR B CA 1
ATOM 4941 C C . THR B 1 283 ? -22.609 103.557 18.497 1.00 17.56 305 THR B C 1
ATOM 4942 O O . THR B 1 283 ? -23.479 104.422 18.532 1.00 19.21 305 THR B O 1
ATOM 4946 N N . ILE B 1 284 ? -22.134 102.956 19.580 1.00 15.83 306 ILE B N 1
ATOM 4947 C CA . ILE B 1 284 ? -22.705 103.207 20.895 1.00 17.05 306 ILE B CA 1
ATOM 4948 C C . ILE B 1 284 ? -21.634 103.639 21.878 1.00 16.47 306 ILE B C 1
ATOM 4949 O O . ILE B 1 284 ? -20.617 102.958 22.020 1.00 17.22 306 ILE B O 1
ATOM 4954 N N . PRO B 1 285 ? -21.854 104.758 22.592 1.00 16.48 307 PRO B N 1
ATOM 4955 C CA . PRO B 1 285 ? -20.849 105.203 23.559 1.00 16.67 307 PRO B CA 1
ATOM 4956 C C . PRO B 1 285 ? -20.590 104.168 24.644 1.00 15.26 307 PRO B C 1
ATOM 4957 O O . PRO B 1 285 ? -21.511 103.563 25.200 1.00 14.40 307 PRO B O 1
ATOM 4961 N N . THR B 1 286 ? -19.313 103.985 24.964 1.00 15.53 308 THR B N 1
ATOM 4962 C CA . THR B 1 286 ? -18.914 103.047 26.002 1.00 14.82 308 THR B CA 1
ATOM 4963 C C . THR B 1 286 ? -19.665 103.248 27.311 1.00 13.51 308 THR B C 1
ATOM 4964 O O . THR B 1 286 ? -20.035 102.282 27.975 1.00 14.50 308 THR B O 1
ATOM 4968 N N . SER B 1 287 ? -19.899 104.505 27.684 1.00 14.24 309 SER B N 1
ATOM 4969 C CA . SER B 1 287 ? -20.574 104.778 28.948 1.00 15.39 309 SER B CA 1
ATOM 4970 C C . SER B 1 287 ? -21.982 104.208 29.063 1.00 13.80 309 SER B C 1
ATOM 4971 O O . SER B 1 287 ? -22.415 103.872 30.164 1.00 14.98 309 SER B O 1
ATOM 4974 N N . LEU B 1 288 ? -22.712 104.083 27.952 1.00 13.91 310 LEU B N 1
ATOM 4975 C CA . LEU B 1 288 ? -24.071 103.535 28.045 1.00 14.03 310 LEU B CA 1
ATOM 4976 C C . LEU B 1 288 ? -23.996 102.075 28.457 1.00 13.65 310 LEU B C 1
ATOM 4977 O O . LEU B 1 288 ? -24.758 101.620 29.308 1.00 14.24 310 LEU B O 1
ATOM 4982 N N . TYR B 1 289 ? -23.057 101.334 27.875 1.00 12.02 311 TYR B N 1
ATOM 4983 C CA . TYR B 1 289 ? -22.918 99.934 28.261 1.00 14.02 311 TYR B CA 1
ATOM 4984 C C . TYR B 1 289 ? -22.509 99.779 29.711 1.00 14.29 311 TYR B C 1
ATOM 4985 O O . TYR B 1 289 ? -23.081 98.987 30.453 1.00 14.82 311 TYR B O 1
ATOM 4994 N N . ILE B 1 290 ? -21.498 100.535 30.116 1.00 13.92 312 ILE B N 1
ATOM 4995 C CA . ILE B 1 290 ? -20.986 100.381 31.471 1.00 14.04 312 ILE B CA 1
ATOM 4996 C C . ILE B 1 290 ? -21.848 100.935 32.596 1.00 15.50 312 ILE B C 1
ATOM 4997 O O . ILE B 1 290 ? -22.168 100.224 33.550 1.00 17.28 312 ILE B O 1
ATOM 5002 N N . PHE B 1 291 ? -22.290 102.172 32.442 1.00 16.05 313 PHE B N 1
ATOM 5003 C CA . PHE B 1 291 ? -23.026 102.830 33.514 1.00 17.72 313 PHE B CA 1
ATOM 5004 C C . PHE B 1 291 ? -24.537 102.856 33.430 1.00 19.08 313 PHE B C 1
ATOM 5005 O O . PHE B 1 291 ? -25.203 103.180 34.419 1.00 19.11 313 PHE B O 1
ATOM 5013 N N . LYS B 1 292 ? -25.080 102.518 32.262 1.00 19.27 314 LYS B N 1
ATOM 5014 C CA . LYS B 1 292 ? -26.525 102.541 32.077 1.00 19.74 314 LYS B CA 1
ATOM 5015 C C . LYS B 1 292 ? -27.114 101.162 31.775 1.00 20.39 314 LYS B C 1
ATOM 5016 O O . LYS B 1 292 ? -28.282 101.052 31.413 1.00 18.34 314 LYS B O 1
ATOM 5022 N N . ASN B 1 293 ? -26.304 100.120 31.929 1.00 18.39 315 ASN B N 1
ATOM 5023 C CA . ASN B 1 293 ? -26.732 98.746 31.672 1.00 18.64 315 ASN B CA 1
ATOM 5024 C C . ASN B 1 293 ? -27.452 98.635 30.334 1.00 16.67 315 ASN B C 1
ATOM 5025 O O . ASN B 1 293 ? -28.494 98.001 30.236 1.00 17.59 315 ASN B O 1
ATOM 5030 N N . PHE B 1 294 ? -26.879 99.256 29.311 1.00 16.97 316 PHE B N 1
ATOM 5031 C CA . PHE B 1 294 ? -27.452 99.238 27.958 1.00 14.37 316 PHE B CA 1
ATOM 5032 C C . PHE B 1 294 ? -27.033 97.943 27.250 1.00 15.00 316 PHE B C 1
ATOM 5033 O O . PHE B 1 294 ? -25.917 97.431 27.453 1.00 14.75 316 PHE B O 1
ATOM 5041 N N . THR B 1 295 ? -27.932 97.393 26.430 1.00 13.19 317 THR B N 1
ATOM 5042 C CA . THR B 1 295 ? -27.613 96.196 25.652 1.00 13.51 317 THR B CA 1
ATOM 5043 C C . THR B 1 295 ? -28.042 96.445 24.207 1.00 14.39 317 THR B C 1
ATOM 5044 O O . THR B 1 295 ? -29.115 97.011 23.986 1.00 13.47 317 THR B O 1
ATOM 5048 N N . SER B 1 296 ? -27.196 96.089 23.240 1.00 12.81 318 SER B N 1
ATOM 5049 C CA . SER B 1 296 ? -27.597 96.218 21.838 1.00 13.77 318 SER B CA 1
ATOM 5050 C C . SER B 1 296 ? -27.571 94.825 21.222 1.00 12.46 318 SER B C 1
ATOM 5051 O O . SER B 1 296 ? -26.624 94.060 21.378 1.00 14.34 318 SER B O 1
ATOM 5056 N N . ALA B 1 297 ? -28.654 94.474 20.540 1.00 12.21 319 ALA B N 1
ATOM 5057 C CA . ALA B 1 297 ? -28.756 93.151 19.946 1.00 11.73 319 ALA B CA 1
ATOM 5058 C C . ALA B 1 297 ? -29.338 93.289 18.552 1.00 10.39 319 ALA B C 1
ATOM 5059 O O . ALA B 1 297 ? -29.606 94.390 18.079 1.00 12.61 319 ALA B O 1
ATOM 5061 N N . GLY B 1 298 ? -29.526 92.158 17.890 1.00 10.54 320 GLY B N 1
ATOM 5062 C CA . GLY B 1 298 ? -30.065 92.231 16.548 1.00 11.03 320 GLY B CA 1
ATOM 5063 C C . GLY B 1 298 ? -31.446 91.635 16.416 1.00 11.39 320 GLY B C 1
ATOM 5064 O O . GLY B 1 298 ? -31.971 91.004 17.330 1.00 12.26 320 GLY B O 1
ATOM 5065 N N . PHE B 1 299 ? -32.036 91.867 15.253 1.00 11.61 321 PHE B N 1
ATOM 5066 C CA . PHE B 1 299 ? -33.330 91.285 14.940 1.00 10.86 321 PHE B CA 1
ATOM 5067 C C . PHE B 1 299 ? -33.336 90.861 13.473 1.00 11.80 321 PHE B C 1
ATOM 5068 O O . PHE B 1 299 ? -32.986 91.654 12.592 1.00 11.48 321 PHE B O 1
ATOM 5076 N N . TRP B 1 300 ? -33.720 89.608 13.215 1.00 11.85 322 TRP B N 1
ATOM 5077 C CA . TRP B 1 300 ? -33.805 89.117 11.835 1.00 11.12 322 TRP B CA 1
ATOM 5078 C C . TRP B 1 300 ? -35.010 88.175 11.859 1.00 13.64 322 TRP B C 1
ATOM 5079 O O . TRP B 1 300 ? -34.943 87.067 12.404 1.00 14.23 322 TRP B O 1
ATOM 5090 N N . VAL B 1 301 ? -36.117 88.621 11.266 1.00 13.54 323 VAL B N 1
ATOM 5091 C CA . VAL B 1 301 ? -37.346 87.847 11.323 1.00 13.82 323 VAL B CA 1
ATOM 5092 C C . VAL B 1 301 ? -37.178 86.463 10.724 1.00 14.83 323 VAL B C 1
ATOM 5093 O O . VAL B 1 301 ? -37.757 85.497 11.205 1.00 15.59 323 VAL B O 1
ATOM 5097 N N . THR B 1 302 ? -36.345 86.361 9.706 1.00 14.13 324 THR B N 1
ATOM 5098 C CA . THR B 1 302 ? -36.115 85.065 9.060 1.00 16.13 324 THR B CA 1
ATOM 5099 C C . THR B 1 302 ? -35.551 84.034 10.033 1.00 16.16 324 THR B C 1
ATOM 5100 O O . THR B 1 302 ? -36.002 82.889 10.064 1.00 16.83 324 THR B O 1
ATOM 5104 N N . GLU B 1 303 ? -34.565 84.433 10.835 1.00 14.41 325 GLU B N 1
ATOM 5105 C CA . GLU B 1 303 ? -33.968 83.516 11.803 1.00 14.56 325 GLU B CA 1
ATOM 5106 C C . GLU B 1 303 ? -34.882 83.301 13.008 1.00 15.04 325 GLU B C 1
ATOM 5107 O O . GLU B 1 303 ? -35.026 82.180 13.499 1.00 17.64 325 GLU B O 1
ATOM 5113 N N . LEU B 1 304 ? -35.531 84.359 13.480 1.00 15.07 326 LEU B N 1
ATOM 5114 C CA . LEU B 1 304 ? -36.399 84.241 14.651 1.00 14.88 326 LEU B CA 1
ATOM 5115 C C . LEU B 1 304 ? -37.541 83.252 14.415 1.00 15.70 326 LEU B C 1
ATOM 5116 O O . LEU B 1 304 ? -37.847 82.430 15.282 1.00 16.93 326 LEU B O 1
ATOM 5121 N N . LEU B 1 305 ? -38.148 83.319 13.229 1.00 17.42 327 LEU B N 1
ATOM 5122 C CA . LEU B 1 305 ? -39.293 82.470 12.903 1.00 17.57 327 LEU B CA 1
ATOM 5123 C C . LEU B 1 305 ? -38.946 81.141 12.269 1.00 23.23 327 LEU B C 1
ATOM 5124 O O . LEU B 1 305 ? -39.834 80.378 11.881 1.00 23.49 327 LEU B O 1
ATOM 5129 N N . LYS B 1 306 ? -37.651 80.879 12.140 1.00 23.27 328 LYS B N 1
ATOM 5130 C CA . LYS B 1 306 ? -37.200 79.602 11.625 1.00 31.04 328 LYS B CA 1
ATOM 5131 C C . LYS B 1 306 ? -37.471 78.751 12.870 1.00 31.32 328 LYS B C 1
ATOM 5132 O O . LYS B 1 306 ? -37.206 79.176 14.006 1.00 35.18 328 LYS B O 1
ATOM 5138 N N . ASN B 1 307 ? -38.042 77.578 12.680 1.00 33.25 329 ASN B N 1
ATOM 5139 C CA . ASN B 1 307 ? -38.338 76.705 13.800 1.00 33.57 329 ASN B CA 1
ATOM 5140 C C . ASN B 1 307 ? -39.234 77.269 14.899 1.00 32.35 329 ASN B C 1
ATOM 5141 O O . ASN B 1 307 ? -39.091 76.896 16.057 1.00 32.37 329 ASN B O 1
ATOM 5146 N N . ASN B 1 308 ? -40.127 78.198 14.561 1.00 30.47 330 ASN B N 1
ATOM 5147 C CA . ASN B 1 308 ? -41.064 78.698 15.560 1.00 28.73 330 ASN B CA 1
ATOM 5148 C C . ASN B 1 308 ? -42.380 79.027 14.879 1.00 29.35 330 ASN B C 1
ATOM 5149 O O . ASN B 1 308 ? -42.802 80.185 14.804 1.00 25.82 330 ASN B O 1
ATOM 5154 N N . LYS B 1 309 ? -43.019 77.966 14.395 1.00 30.49 331 LYS B N 1
ATOM 5155 C CA . LYS B 1 309 ? -44.280 78.068 13.675 1.00 31.28 331 LYS B CA 1
ATOM 5156 C C . LYS B 1 309 ? -45.408 78.708 14.468 1.00 28.39 331 LYS B C 1
ATOM 5157 O O . LYS B 1 309 ? -46.195 79.461 13.918 1.00 28.13 331 LYS B O 1
ATOM 5163 N N . GLU B 1 310 ? -45.479 78.423 15.765 1.00 27.42 332 GLU B N 1
ATOM 5164 C CA . GLU B 1 310 ? -46.541 78.988 16.589 1.00 28.85 332 GLU B CA 1
ATOM 5165 C C . GLU B 1 310 ? -46.417 80.506 16.722 1.00 26.13 332 GLU B C 1
ATOM 5166 O O . GLU B 1 310 ? -47.410 81.240 16.653 1.00 22.64 332 GLU B O 1
ATOM 5172 N N . LEU B 1 311 ? -45.191 80.980 16.922 1.00 22.41 333 LEU B N 1
ATOM 5173 C CA . LEU B 1 311 ? -44.971 82.418 17.058 1.00 20.24 333 LEU B CA 1
ATOM 5174 C C . LEU B 1 311 ? -45.299 83.115 15.737 1.00 18.28 333 LEU B C 1
ATOM 5175 O O . LEU B 1 311 ? -45.908 84.193 15.719 1.00 18.38 333 LEU B O 1
ATOM 5180 N N . LYS B 1 312 ? -44.886 82.505 14.635 1.00 18.37 334 LYS B N 1
ATOM 5181 C CA . LYS B 1 312 ? -45.155 83.058 13.316 1.00 17.80 334 LYS B CA 1
ATOM 5182 C C . LYS B 1 312 ? -46.654 83.083 13.081 1.00 18.18 334 LYS B C 1
ATOM 5183 O O . LYS B 1 312 ? -47.198 84.074 12.607 1.00 16.94 334 LYS B O 1
ATOM 5189 N N . THR B 1 313 ? -47.304 81.961 13.401 1.00 21.08 335 THR B N 1
ATOM 5190 C CA . THR B 1 313 ? -48.751 81.811 13.243 1.00 21.78 335 THR B CA 1
ATOM 5191 C C . THR B 1 313 ? -49.540 82.857 14.002 1.00 19.58 335 THR B C 1
ATOM 5192 O O . THR B 1 313 ? -50.416 83.527 13.431 1.00 18.77 335 THR B O 1
ATOM 5196 N N . SER B 1 314 ? -49.254 82.990 15.289 1.00 19.56 336 SER B N 1
ATOM 5197 C CA . SER B 1 314 ? -49.994 83.939 16.098 1.00 20.90 336 SER B CA 1
ATOM 5198 C C . SER B 1 314 ? -49.730 85.375 15.666 1.00 18.05 336 SER B C 1
ATOM 5199 O O . SER B 1 314 ? -50.632 86.216 15.723 1.00 17.09 336 SER B O 1
ATOM 5202 N N . THR B 1 315 ? -48.500 85.673 15.241 1.00 16.59 337 THR B N 1
ATOM 5203 C CA . THR B 1 315 ? -48.202 87.042 14.807 1.00 13.98 337 THR B CA 1
ATOM 5204 C C . THR B 1 315 ? -48.942 87.348 13.499 1.00 13.55 337 THR B C 1
ATOM 5205 O O . THR B 1 315 ? -49.597 88.373 13.391 1.00 13.63 337 THR B O 1
ATOM 5209 N N . LEU B 1 316 ? -48.828 86.463 12.515 1.00 13.95 338 LEU B N 1
ATOM 5210 C CA . LEU B 1 316 ? -49.534 86.635 11.240 1.00 14.49 338 LEU B CA 1
ATOM 5211 C C . LEU B 1 316 ? -51.036 86.783 11.482 1.00 13.36 338 LEU B C 1
ATOM 5212 O O . LEU B 1 316 ? -51.685 87.632 10.888 1.00 14.18 338 LEU B O 1
ATOM 5217 N N . ASN B 1 317 ? -51.588 85.944 12.354 1.00 13.95 339 ASN B N 1
ATOM 5218 C CA . ASN B 1 317 ? -53.027 86.025 12.614 1.00 13.77 339 ASN B CA 1
ATOM 5219 C C . ASN B 1 317 ? -53.440 87.403 13.116 1.00 15.02 339 ASN B C 1
ATOM 5220 O O . ASN B 1 317 ? -54.484 87.924 12.718 1.00 14.64 339 ASN B O 1
ATOM 5225 N N . GLN B 1 318 ? -52.630 88.009 13.986 1.00 13.77 340 GLN B N 1
ATOM 5226 C CA . GLN B 1 318 ? -52.971 89.329 14.489 1.00 12.17 340 GLN B CA 1
ATOM 5227 C C . GLN B 1 318 ? -52.860 90.393 13.385 1.00 12.21 340 GLN B C 1
ATOM 5228 O O . GLN B 1 318 ? -53.698 91.286 13.290 1.00 11.41 340 GLN B O 1
ATOM 5234 N N . ILE B 1 319 ? -51.849 90.301 12.523 1.00 11.64 341 ILE B N 1
ATOM 5235 C CA . ILE B 1 319 ? -51.728 91.301 11.449 1.00 11.79 341 ILE B CA 1
ATOM 5236 C C . ILE B 1 319 ? -52.922 91.187 10.472 1.00 11.12 341 ILE B C 1
ATOM 5237 O O . ILE B 1 319 ? -53.502 92.185 10.073 1.00 11.50 341 ILE B O 1
ATOM 5242 N N . ILE B 1 320 ? -53.276 89.960 10.100 1.00 11.22 342 ILE B N 1
ATOM 5243 C CA . ILE B 1 320 ? -54.414 89.707 9.216 1.00 11.97 342 ILE B CA 1
ATOM 5244 C C . ILE B 1 320 ? -55.666 90.343 9.826 1.00 10.48 342 ILE B C 1
ATOM 5245 O O . ILE B 1 320 ? -56.381 91.088 9.165 1.00 11.97 342 ILE B O 1
ATOM 5250 N N . ALA B 1 321 ? -55.920 90.032 11.092 1.00 11.36 343 ALA B N 1
ATOM 5251 C CA . ALA B 1 321 ? -57.089 90.569 11.778 1.00 12.58 343 ALA B CA 1
ATOM 5252 C C . ALA B 1 321 ? -57.088 92.085 11.787 1.00 13.26 343 ALA B C 1
ATOM 5253 O O . ALA B 1 321 ? -58.136 92.708 11.628 1.00 13.56 343 ALA B O 1
ATOM 5255 N N . TRP B 1 322 ? -55.917 92.697 11.988 1.00 13.00 344 TRP B N 1
ATOM 5256 C CA . TRP B 1 322 ? -55.864 94.154 12.021 1.00 12.82 344 TRP B CA 1
ATOM 5257 C C . TRP B 1 322 ? -56.167 94.785 10.674 1.00 13.08 344 TRP B C 1
ATOM 5258 O O . TRP B 1 322 ? -56.750 95.864 10.620 1.00 13.21 344 TRP B O 1
ATOM 5269 N N . TYR B 1 323 ? -55.776 94.127 9.581 1.00 11.65 345 TYR B N 1
ATOM 5270 C CA . TYR B 1 323 ? -56.139 94.659 8.279 1.00 11.97 345 TYR B CA 1
ATOM 5271 C C . TYR B 1 323 ? -57.667 94.507 8.123 1.00 14.23 345 TYR B C 1
ATOM 5272 O O . TYR B 1 323 ? -58.341 95.435 7.688 1.00 15.05 345 TYR B O 1
ATOM 5281 N N . GLU B 1 324 ? -58.203 93.335 8.471 1.00 14.37 346 GLU B N 1
ATOM 5282 C CA . GLU B 1 324 ? -59.660 93.125 8.336 1.00 14.78 346 GLU B CA 1
ATOM 5283 C C . GLU B 1 324 ? -60.446 94.130 9.163 1.00 15.37 346 GLU B C 1
ATOM 5284 O O . GLU B 1 324 ? -61.504 94.607 8.738 1.00 16.25 346 GLU B O 1
ATOM 5290 N N . GLU B 1 325 ? -59.934 94.439 10.351 1.00 13.06 347 GLU B N 1
ATOM 5291 C CA . GLU B 1 325 ? -60.597 95.357 11.264 1.00 13.67 347 GLU B CA 1
ATOM 5292 C C . GLU B 1 325 ? -60.290 96.836 10.984 1.00 15.00 347 GLU B C 1
ATOM 5293 O O . GLU B 1 325 ? -60.738 97.731 11.707 1.00 15.14 347 GLU B O 1
ATOM 5299 N N . GLY B 1 326 ? -59.517 97.089 9.925 1.00 15.17 348 GLY B N 1
ATOM 5300 C CA . GLY B 1 326 ? -59.179 98.459 9.564 1.00 16.18 348 GLY B CA 1
ATOM 5301 C C . GLY B 1 326 ? -58.284 99.179 10.566 1.00 16.63 348 GLY B C 1
ATOM 5302 O O . GLY B 1 326 ? -58.291 100.410 10.635 1.00 17.94 348 GLY B O 1
ATOM 5303 N N . LYS B 1 327 ? -57.484 98.421 11.311 1.00 14.33 349 LYS B N 1
ATOM 5304 C CA . LYS B 1 327 ? -56.618 99.001 12.341 1.00 14.19 349 LYS B CA 1
ATOM 5305 C C . LYS B 1 327 ? -55.187 99.201 11.866 1.00 15.26 349 LYS B C 1
ATOM 5306 O O . LYS B 1 327 ? -54.390 99.831 12.558 1.00 14.25 349 LYS B O 1
ATOM 5312 N N . LEU B 1 328 ? -54.865 98.635 10.708 1.00 13.31 350 LEU B N 1
ATOM 5313 C CA . LEU B 1 328 ? -53.500 98.743 10.191 1.00 12.43 350 LEU B CA 1
ATOM 5314 C C . LEU B 1 328 ? -53.587 99.112 8.718 1.00 12.88 350 LEU B C 1
ATOM 5315 O O . LEU B 1 328 ? -54.498 98.648 8.006 1.00 12.66 350 LEU B O 1
ATOM 5320 N N . THR B 1 329 ? -52.677 99.973 8.269 1.00 13.28 351 THR B N 1
ATOM 5321 C CA . THR B 1 329 ? -52.626 100.355 6.863 1.00 13.18 351 THR B CA 1
ATOM 5322 C C . THR B 1 329 ? -51.209 100.199 6.315 1.00 14.14 351 THR B C 1
ATOM 5323 O O . THR B 1 329 ? -50.212 100.506 6.979 1.00 13.81 351 THR B O 1
ATOM 5327 N N . ASP B 1 330 ? -51.137 99.715 5.087 1.00 13.16 352 ASP B N 1
ATOM 5328 C CA . ASP B 1 330 ? -49.871 99.526 4.393 1.00 12.09 352 ASP B CA 1
ATOM 5329 C C . ASP B 1 330 ? -49.570 100.765 3.543 1.00 13.85 352 ASP B C 1
ATOM 5330 O O . ASP B 1 330 ? -50.471 101.532 3.205 1.00 16.52 352 ASP B O 1
ATOM 5335 N N . ALA B 1 331 ? -48.296 100.966 3.221 1.00 13.54 353 ALA B N 1
ATOM 5336 C CA . ALA B 1 331 ? -47.924 102.053 2.320 1.00 14.52 353 ALA B CA 1
ATOM 5337 C C . ALA B 1 331 ? -48.311 101.497 0.956 1.00 15.10 353 ALA B C 1
ATOM 5338 O O . ALA B 1 331 ? -48.238 100.304 0.740 1.00 16.73 353 ALA B O 1
ATOM 5340 N N . LYS B 1 332 ? -48.714 102.352 0.032 1.00 18.58 354 LYS B N 1
ATOM 5341 C CA . LYS B 1 332 ? -49.097 101.869 -1.286 1.00 22.10 354 LYS B CA 1
ATOM 5342 C C . LYS B 1 332 ? -47.867 101.440 -2.109 1.00 18.38 354 LYS B C 1
ATOM 5343 O O . LYS B 1 332 ? -46.828 102.083 -2.065 1.00 20.91 354 LYS B O 1
ATOM 5349 N N . SER B 1 333 ? -47.990 100.338 -2.828 1.00 17.11 355 SER B N 1
ATOM 5350 C CA . SER B 1 333 ? -46.897 99.870 -3.685 1.00 14.39 355 SER B CA 1
ATOM 5351 C C . SER B 1 333 ? -47.121 100.385 -5.109 1.00 13.90 355 SER B C 1
ATOM 5352 O O . SER B 1 333 ? -48.236 100.742 -5.490 1.00 17.40 355 SER B O 1
ATOM 5355 N N . ILE B 1 334 ? -46.048 100.412 -5.889 1.00 14.71 356 ILE B N 1
ATOM 5356 C CA . ILE B 1 334 ? -46.126 100.765 -7.312 1.00 13.55 356 ILE B CA 1
ATOM 5357 C C . ILE B 1 334 ? -46.311 99.364 -7.910 1.00 16.59 356 ILE B C 1
ATOM 5358 O O . ILE B 1 334 ? -45.428 98.503 -7.755 1.00 14.99 356 ILE B O 1
ATOM 5363 N N . GLU B 1 335 ? -47.458 99.122 -8.547 1.00 15.47 357 GLU B N 1
ATOM 5364 C CA . GLU B 1 335 ? -47.768 97.792 -9.080 1.00 15.27 357 GLU B CA 1
ATOM 5365 C C . GLU B 1 335 ? -47.489 97.669 -10.574 1.00 18.79 357 GLU B C 1
ATOM 5366 O O . GLU B 1 335 ? -47.860 98.553 -11.347 1.00 21.18 357 GLU B O 1
ATOM 5372 N N . THR B 1 336 ? -46.802 96.596 -10.968 1.00 14.73 358 THR B N 1
ATOM 5373 C CA . THR B 1 336 ? -46.516 96.354 -12.386 1.00 13.37 358 THR B CA 1
ATOM 5374 C C . THR B 1 336 ? -47.092 94.995 -12.726 1.00 13.31 358 THR B C 1
ATOM 5375 O O . THR B 1 336 ? -46.647 93.985 -12.188 1.00 13.32 358 THR B O 1
ATOM 5379 N N . LEU B 1 337 ? -48.083 94.987 -13.620 1.00 13.70 359 LEU B N 1
ATOM 5380 C CA . LEU B 1 337 ? -48.776 93.760 -14.014 1.00 14.02 359 LEU B CA 1
ATOM 5381 C C . LEU B 1 337 ? -48.050 93.002 -15.090 1.00 14.77 359 LEU B C 1
ATOM 5382 O O . LEU B 1 337 ? -47.625 93.586 -16.101 1.00 14.10 359 LEU B O 1
ATOM 5387 N N . TYR B 1 338 ? -47.912 91.703 -14.865 1.00 13.43 360 TYR B N 1
ATOM 5388 C CA . TYR B 1 338 ? -47.314 90.809 -15.839 1.00 13.45 360 TYR B CA 1
ATOM 5389 C C . TYR B 1 338 ? -48.417 90.329 -16.814 1.00 13.06 360 TYR B C 1
ATOM 5390 O O . TYR B 1 338 ? -49.337 89.604 -16.413 1.00 14.36 360 TYR B O 1
ATOM 5399 N N . ASP B 1 339 ? -48.344 90.729 -18.082 1.00 12.24 361 ASP B N 1
ATOM 5400 C CA . ASP B 1 339 ? -49.325 90.255 -19.046 1.00 11.63 361 ASP B CA 1
ATOM 5401 C C . ASP B 1 339 ? -48.706 89.363 -20.111 1.00 13.31 361 ASP B C 1
ATOM 5402 O O . ASP B 1 339 ? -49.387 88.955 -21.043 1.00 14.22 361 ASP B O 1
ATOM 5407 N N . GLY B 1 340 ? -47.428 89.053 -19.964 1.00 11.85 362 GLY B N 1
ATOM 5408 C CA . GLY B 1 340 ? -46.786 88.180 -20.930 1.00 14.91 362 GLY B CA 1
ATOM 5409 C C . GLY B 1 340 ? -46.123 88.853 -22.118 1.00 16.41 362 GLY B C 1
ATOM 5410 O O . GLY B 1 340 ? -45.543 88.156 -22.950 1.00 17.43 362 GLY B O 1
ATOM 5411 N N . THR B 1 341 ? -46.208 90.178 -22.216 1.00 16.80 363 THR B N 1
ATOM 5412 C CA . THR B 1 341 ? -45.577 90.895 -23.338 1.00 17.68 363 THR B CA 1
ATOM 5413 C C . THR B 1 341 ? -44.094 91.176 -23.112 1.00 19.34 363 THR B C 1
ATOM 5414 O O . THR B 1 341 ? -43.334 91.370 -24.073 1.00 21.08 363 THR B O 1
ATOM 5418 N N . LYS B 1 342 ? -43.684 91.216 -21.848 1.00 17.65 364 LYS B N 1
ATOM 5419 C CA . LYS B 1 342 ? -42.289 91.499 -21.476 1.00 18.05 364 LYS B CA 1
ATOM 5420 C C . LYS B 1 342 ? -41.840 90.360 -20.556 1.00 18.90 364 LYS B C 1
ATOM 5421 O O . LYS B 1 342 ? -42.612 89.908 -19.695 1.00 16.45 364 LYS B O 1
ATOM 5427 N N . PRO B 1 343 ? -40.593 89.878 -20.718 1.00 17.98 365 PRO B N 1
ATOM 5428 C CA . PRO B 1 343 ? -40.095 88.785 -19.881 1.00 16.49 365 PRO B CA 1
ATOM 5429 C C . PRO B 1 343 ? -40.290 89.085 -18.409 1.00 16.65 365 PRO B C 1
ATOM 5430 O O . PRO B 1 343 ? -39.988 90.182 -17.958 1.00 15.95 365 PRO B O 1
ATOM 5434 N N . LEU B 1 344 ? -40.782 88.106 -17.660 1.00 16.38 366 LEU B N 1
ATOM 5435 C CA . LEU B 1 344 ? -41.023 88.310 -16.230 1.00 14.97 366 LEU B CA 1
ATOM 5436 C C . LEU B 1 344 ? -39.803 88.856 -15.469 1.00 15.83 366 LEU B C 1
ATOM 5437 O O . LEU B 1 344 ? -39.936 89.783 -14.645 1.00 14.78 366 LEU B O 1
ATOM 5442 N N . HIS B 1 345 ? -38.614 88.319 -15.749 1.00 14.38 367 HIS B N 1
ATOM 5443 C CA . HIS B 1 345 ? -37.434 88.784 -15.028 1.00 15.91 367 HIS B CA 1
ATOM 5444 C C . HIS B 1 345 ? -37.169 90.266 -15.241 1.00 15.18 367 HIS B C 1
ATOM 5445 O O . HIS B 1 345 ? -36.602 90.916 -14.361 1.00 14.78 367 HIS B O 1
ATOM 5452 N N . GLU B 1 346 ? -37.585 90.800 -16.387 1.00 16.01 368 GLU B N 1
ATOM 5453 C CA . GLU B 1 346 ? -37.372 92.225 -16.651 1.00 17.09 368 GLU B CA 1
ATOM 5454 C C . GLU B 1 346 ? -38.252 93.113 -15.782 1.00 15.54 368 GLU B C 1
ATOM 5455 O O . GLU B 1 346 ? -37.842 94.212 -15.396 1.00 15.84 368 GLU B O 1
ATOM 5461 N N . LEU B 1 347 ? -39.464 92.657 -15.486 1.00 15.04 369 LEU B N 1
ATOM 5462 C CA . LEU B 1 347 ? -40.338 93.427 -14.609 1.00 12.62 369 LEU B CA 1
ATOM 5463 C C . LEU B 1 347 ? -39.652 93.519 -13.247 1.00 12.97 369 LEU B C 1
ATOM 5464 O O . LEU B 1 347 ? -39.663 94.563 -12.581 1.00 14.44 369 LEU B O 1
ATOM 5469 N N . TYR B 1 348 ? -39.056 92.412 -12.815 1.00 12.88 370 TYR B N 1
ATOM 5470 C CA . TYR B 1 348 ? -38.396 92.425 -11.515 1.00 12.83 370 TYR B CA 1
ATOM 5471 C C . TYR B 1 348 ? -37.107 93.235 -11.542 1.00 13.44 370 TYR B C 1
ATOM 5472 O O . TYR B 1 348 ? -36.777 93.918 -10.563 1.00 14.56 370 TYR B O 1
ATOM 5481 N N . GLN B 1 349 ? -36.384 93.180 -12.659 1.00 14.15 371 GLN B N 1
ATOM 5482 C CA . GLN B 1 349 ? -35.164 93.986 -12.776 1.00 14.45 371 GLN B CA 1
ATOM 5483 C C . GLN B 1 349 ? -35.565 95.469 -12.675 1.00 15.07 371 GLN B C 1
ATOM 5484 O O . GLN B 1 349 ? -34.882 96.262 -12.010 1.00 16.69 371 GLN B O 1
ATOM 5490 N N . ASP B 1 350 ? -36.659 95.842 -13.327 1.00 15.73 372 ASP B N 1
ATOM 5491 C CA . ASP B 1 350 ? -37.124 97.235 -13.255 1.00 15.79 372 ASP B CA 1
ATOM 5492 C C . ASP B 1 350 ? -37.502 97.544 -11.800 1.00 17.40 372 ASP B C 1
ATOM 5493 O O . ASP B 1 350 ? -37.211 98.624 -11.286 1.00 16.33 372 ASP B O 1
ATOM 5498 N N . GLY B 1 351 ? -38.163 96.595 -11.142 1.00 16.21 373 GLY B N 1
ATOM 5499 C CA . GLY B 1 351 ? -38.543 96.772 -9.745 1.00 15.90 373 GLY B CA 1
ATOM 5500 C C . GLY B 1 351 ? -37.323 97.016 -8.865 1.00 15.73 373 GLY B C 1
ATOM 5501 O O . GLY B 1 351 ? -37.337 97.857 -7.972 1.00 16.82 373 GLY B O 1
ATOM 5502 N N . VAL B 1 352 ? -36.247 96.273 -9.097 1.00 15.47 374 VAL B N 1
ATOM 5503 C CA . VAL B 1 352 ? -35.023 96.474 -8.334 1.00 15.59 374 VAL B CA 1
ATOM 5504 C C . VAL B 1 352 ? -34.479 97.887 -8.615 1.00 16.52 374 VAL B C 1
ATOM 5505 O O . VAL B 1 352 ? -34.159 98.638 -7.687 1.00 18.12 374 VAL B O 1
ATOM 5509 N N . ALA B 1 353 ? -34.374 98.235 -9.889 1.00 18.06 375 ALA B N 1
ATOM 5510 C CA . ALA B 1 353 ? -33.839 99.544 -10.278 1.00 20.68 375 ALA B CA 1
ATOM 5511 C C . ALA B 1 353 ? -34.669 100.734 -9.804 1.00 21.68 375 ALA B C 1
ATOM 5512 O O . ALA B 1 353 ? -34.133 101.826 -9.588 1.00 21.43 375 ALA B O 1
ATOM 5514 N N . ASN B 1 354 ? -35.968 100.528 -9.639 1.00 19.32 376 ASN B N 1
ATOM 5515 C CA . ASN B 1 354 ? -36.869 101.604 -9.232 1.00 19.98 376 ASN B CA 1
ATOM 5516 C C . ASN B 1 354 ? -37.328 101.550 -7.783 1.00 20.21 376 ASN B C 1
ATOM 5517 O O . ASN B 1 354 ? -38.272 102.256 -7.413 1.00 19.96 376 ASN B O 1
ATOM 5522 N N . SER B 1 355 ? -36.671 100.746 -6.950 1.00 19.87 377 SER B N 1
ATOM 5523 C CA . SER B 1 355 ? -37.120 100.622 -5.565 1.00 20.42 377 SER B CA 1
ATOM 5524 C C . SER B 1 355 ? -37.070 101.936 -4.771 1.00 20.30 377 SER B C 1
ATOM 5525 O O . SER B 1 355 ? -37.798 102.090 -3.801 1.00 20.20 377 SER B O 1
ATOM 5528 N N . LYS B 1 356 ? -36.236 102.881 -5.188 1.00 23.26 378 LYS B N 1
ATOM 5529 C CA . LYS B 1 356 ? -36.179 104.163 -4.491 1.00 26.19 378 LYS B CA 1
ATOM 5530 C C . LYS B 1 356 ? -37.483 104.951 -4.680 1.00 25.72 378 LYS B C 1
ATOM 5531 O O . LYS B 1 356 ? -37.768 105.870 -3.904 1.00 25.04 378 LYS B O 1
ATOM 5537 N N . ASP B 1 357 ? -38.270 104.594 -5.698 1.00 22.49 379 ASP B N 1
ATOM 5538 C CA . ASP B 1 357 ? -39.547 105.264 -5.969 1.00 23.55 379 ASP B CA 1
ATOM 5539 C C . ASP B 1 357 ? -40.630 104.847 -4.971 1.00 22.37 379 ASP B C 1
ATOM 5540 O O . ASP B 1 357 ? -41.603 105.568 -4.744 1.00 21.95 379 ASP B O 1
ATOM 5545 N N . GLY B 1 358 ? -40.469 103.655 -4.404 1.00 19.91 380 GLY B N 1
ATOM 5546 C CA . GLY B 1 358 ? -41.456 103.137 -3.478 1.00 17.69 380 GLY B CA 1
ATOM 5547 C C . GLY B 1 358 ? -41.462 101.629 -3.639 1.00 17.43 380 GLY B C 1
ATOM 5548 O O . GLY B 1 358 ? -40.825 101.112 -4.556 1.00 17.57 380 GLY B O 1
ATOM 5549 N N . LYS B 1 359 ? -42.156 100.927 -2.747 1.00 15.73 381 LYS B N 1
ATOM 5550 C CA . LYS B 1 359 ? -42.214 99.457 -2.788 1.00 14.88 381 LYS B CA 1
ATOM 5551 C C . LYS B 1 359 ? -42.760 98.990 -4.126 1.00 13.70 381 LYS B C 1
ATOM 5552 O O . LYS B 1 359 ? -43.821 99.427 -4.555 1.00 15.61 381 LYS B O 1
ATOM 5558 N N . GLN B 1 360 ? -42.025 98.093 -4.777 1.00 12.03 382 GLN B N 1
ATOM 5559 C CA . GLN B 1 360 ? -42.413 97.585 -6.091 1.00 12.44 382 GLN B CA 1
ATOM 5560 C C . GLN B 1 360 ? -43.108 96.241 -5.961 1.00 12.52 382 GLN B C 1
ATOM 5561 O O . GLN B 1 360 ? -42.534 95.301 -5.428 1.00 13.92 382 GLN B O 1
ATOM 5567 N N . LEU B 1 361 ? -44.345 96.161 -6.425 1.00 12.58 383 LEU B N 1
ATOM 5568 C CA . LEU B 1 361 ? -45.087 94.903 -6.358 1.00 12.03 383 LEU B CA 1
ATOM 5569 C C . LEU B 1 361 ? -45.380 94.451 -7.787 1.00 12.79 383 LEU B C 1
ATOM 5570 O O . LEU B 1 361 ? -45.973 95.209 -8.567 1.00 13.00 383 LEU B O 1
ATOM 5575 N N . ILE B 1 362 ? -44.922 93.252 -8.144 1.00 12.34 384 ILE B N 1
ATOM 5576 C CA . ILE B 1 362 ? -45.222 92.711 -9.475 1.00 11.98 384 ILE B CA 1
ATOM 5577 C C . ILE B 1 362 ? -46.506 91.895 -9.294 1.00 13.72 384 ILE B C 1
ATOM 5578 O O . ILE B 1 362 ? -46.598 91.001 -8.423 1.00 12.19 384 ILE B O 1
ATOM 5583 N N . THR B 1 363 ? -47.511 92.218 -10.096 1.00 11.46 385 THR B N 1
ATOM 5584 C CA . THR B 1 363 ? -48.804 91.558 -9.971 1.00 11.60 385 THR B CA 1
ATOM 5585 C C . THR B 1 363 ? -49.106 90.729 -11.205 1.00 12.65 385 THR B C 1
ATOM 5586 O O . THR B 1 363 ? -48.470 90.895 -12.250 1.00 13.67 385 THR B O 1
ATOM 5590 N N . TYR B 1 364 ? -50.107 89.868 -11.063 1.00 12.19 386 TYR B N 1
ATOM 5591 C CA . TYR B 1 364 ? -50.470 88.929 -12.117 1.00 12.10 386 TYR B CA 1
ATOM 5592 C C . TYR B 1 364 ? -51.965 88.815 -12.373 1.00 12.91 386 TYR B C 1
ATOM 5593 O O . TYR B 1 364 ? -52.785 89.263 -11.536 1.00 14.97 386 TYR B O 1
#

Foldseek 3Di:
DDKKKFWKFQAAAQLVPTIAIAIADDDQPDADQQKWKKFFFKAWDDPLQRCQSNVNHPDEAFWDCVRVDDHTIAATGFFGKIFTCHGHNNDDPHDGGWIWIAPAGRPRRLMGMDMDGNNRIDTAGAQVRLVVVPFPGGADRVCRRPLQPQLLQLVCQQPVPDDADAQAEEEEEEPCVDQNNLSNQLVCQVRRHAYEYEYADDPPNVVVQVVSVVSHHNYYYYVVCLLDPVNLVVLVVVNVVSVHWHAEYEYAAAAPNLQSSLVSGAANHEYEYEHYDPPHHHDYDPCCVVPRVYYYYYDDPNVVCVPPVVSSVVSSVVSSSCVSNVSGDGDDADEAEDDPPDGSSVLVSVQVVCCVVDIYMYGD/DDKKKFWKFQAAAALVPTIDIAIADDDPVDADQFKWKWFFFWAWDDPLQRCQSNVNHPDEAWFDCVRVDPHGIATTGFWGKIFTCCGHNNDDPDHGGWIWIALAGRPHRLMGMDMGGPNRIDTFGAQVRLVVVVFPGGDDRVCRNPLQFQLLQLVCLQPVDDDFDAQAEEEEEEPCVPQNNLSNQLVCQVSNHAYEYEYADDDPNVVVQVVSVVSHHNYYYYLVCLQPVVNVVVLVVVNVVSNHFHAEYEYAAAAPSLQSRLVRGAANHEYEYEHYDPPRHHDHDPCCVVPRVYYYYYDDSNVVCPPPSPSSVVSSVVSSSCVSNVSGDGDDADEAEDPPPDGSSVLVSVQVVCCVVDIYMYGD

Nearest PDB structures (foldseek):
  1n9g-assembly1_A  TM=9.975E-01  e=3.795E-76  Candida tropicalis
  4w99-assembly1_B  TM=9.887E-01  e=1.145E-75  Candida tropicalis
  4was-assembly2_C-2  TM=9.922E-01  e=5.190E-75  Candida tropicalis
  1gyr-assembly3_C  TM=9.951E-01  e=5.308E-74  Candida tropicalis
  5lbx-assembly1_B  TM=9.923E-01  e=4.207E-74  Candida tropicalis

Secondary structure (DSSP, 8-state):
-EEEEEEEESS-S-HHHH-EEEEEEE-TTS--TTEEEEEEEEEEE-HHHHHHHHT-SS--PPPBSTT--SS-BEE--S--EEEEEEE-TT--S--TT-EEEESSS----SBSEEEEEGGGEEEE--HHHHHHTT-S----HHHHHT-TTHHHHHHHHHHSSS-PPTTT-EEEES-TTSHHHHHHHHHHHHHT-EEEEEE---TTHHHHHHHHHHHT-SEEEEHHHHH-GGGHHHHHHHHHHHT--EEEEEESS-HHHHHHHHHTS-TT-EEEE----SS--EEE-HHHHHHS--EEEE--HHHHHTT-HHHHHHHHHHHHHHHHHT---PPPPEEEE--SSS-HHHHHHHHHHTGGGS-EEEE-/-EEEEEEEESS-S-HHHH-EEEEEEE-TTS--TTEEEEEEEEEEE-HHHHHHHHT--S--PPPBSTT--SS-BEE--S--EEEEEEE-TT--S--TT-EEEESSSSS--SBSEEEEEGGGEEEE--HHHHHHTT-S----HHHHHTSTTHHHHHHHHHHSSS-PPTTT-EEEES-TTSHHHHHHHHHHHHHT-EEEEEE---TTHHHHHHHHHHHT-SEEEEHHHHH-TTTHHHHHHHHHHHTS-EEEEEESS-HHHHHHHHHTS-TT-EEEE---SSS--EEE-HHHHHHS--EEEE--HHHHTTT-HHHHHHHHHHHHHHHHTT---PPPPEEEE--SSS-HHHHHHHHHHTGGGS-EEEE-

B-factor: mean 23.69, std 11.46, range [9.19, 65.02]

CATH classification: 3.90.180.10 (+1 more: 3.40.50.720)